Protein AF-A0A923A5Z9-F1 (afdb_monomer)

Structure (mmCIF, N/CA/C/O backbone):
data_AF-A0A923A5Z9-F1
#
_entry.id   AF-A0A923A5Z9-F1
#
loop_
_atom_site.group_PDB
_atom_site.id
_atom_site.type_symbol
_atom_site.label_atom_id
_atom_site.label_alt_id
_atom_site.label_comp_id
_atom_site.label_asym_id
_atom_site.label_entity_id
_atom_site.label_seq_id
_atom_site.pdbx_PDB_ins_code
_atom_site.Cartn_x
_atom_site.Cartn_y
_atom_site.Cartn_z
_atom_site.occupancy
_atom_site.B_iso_or_equiv
_atom_site.auth_seq_id
_atom_site.auth_comp_id
_atom_site.auth_asym_id
_atom_site.auth_atom_id
_atom_site.pdbx_PDB_model_num
ATOM 1 N N . MET A 1 1 ? 13.880 0.747 -51.455 1.00 34.81 1 MET A N 1
ATOM 2 C CA . MET A 1 1 ? 14.287 2.167 -51.578 1.00 34.81 1 MET A CA 1
ATOM 3 C C . MET A 1 1 ? 13.214 3.000 -50.893 1.00 34.81 1 MET A C 1
ATOM 5 O O . MET A 1 1 ? 12.048 2.718 -51.136 1.00 34.81 1 MET A O 1
ATOM 9 N N . LYS A 1 2 ? 13.562 3.908 -49.968 1.00 43.09 2 LYS A N 1
ATOM 10 C CA . LYS A 1 2 ? 12.556 4.672 -49.205 1.00 43.09 2 LYS A CA 1
ATOM 11 C C . LYS A 1 2 ? 11.824 5.622 -50.158 1.00 43.09 2 LYS A C 1
ATOM 13 O O . LYS A 1 2 ? 12.466 6.450 -50.795 1.00 43.09 2 LYS A O 1
ATOM 18 N N . HIS A 1 3 ? 10.510 5.465 -50.278 1.00 52.56 3 HIS A N 1
ATOM 19 C CA . HIS A 1 3 ? 9.653 6.450 -50.926 1.00 52.56 3 HIS A CA 1
ATOM 20 C C . HIS A 1 3 ? 9.727 7.727 -50.082 1.00 52.56 3 HIS A C 1
ATOM 22 O O . HIS A 1 3 ? 9.348 7.717 -48.910 1.00 52.56 3 HIS A O 1
ATOM 28 N N . ASN A 1 4 ? 10.338 8.781 -50.619 1.00 66.69 4 ASN A N 1
ATOM 29 C CA . ASN A 1 4 ? 10.448 10.045 -49.906 1.00 66.69 4 ASN A CA 1
ATOM 30 C C . ASN A 1 4 ? 9.106 10.755 -50.003 1.00 66.69 4 ASN A C 1
ATOM 32 O O . ASN A 1 4 ? 8.686 11.121 -51.096 1.00 66.69 4 ASN A O 1
ATOM 36 N N . ASN A 1 5 ? 8.447 10.916 -48.862 1.00 82.81 5 ASN A N 1
ATOM 37 C CA . ASN A 1 5 ? 7.119 11.495 -48.804 1.00 82.81 5 ASN A CA 1
ATOM 38 C C . ASN A 1 5 ? 7.102 12.933 -49.348 1.00 82.81 5 ASN A C 1
ATOM 40 O O . ASN A 1 5 ? 7.939 13.762 -48.980 1.00 82.81 5 ASN A O 1
ATOM 44 N N . PHE A 1 6 ? 6.142 13.229 -50.218 1.00 83.31 6 PHE A N 1
ATOM 45 C CA . PHE A 1 6 ? 6.159 14.457 -51.013 1.00 83.31 6 PHE A CA 1
ATOM 46 C C . PHE A 1 6 ? 5.810 15.719 -50.226 1.00 83.31 6 PHE A C 1
ATOM 48 O O . PHE A 1 6 ? 6.328 16.784 -50.551 1.00 83.31 6 PHE A O 1
ATOM 55 N N . TYR A 1 7 ? 5.030 15.614 -49.149 1.00 81.56 7 TYR A N 1
ATOM 56 C CA . TYR A 1 7 ? 4.811 16.745 -48.243 1.00 81.56 7 TYR A CA 1
ATOM 57 C C . TYR A 1 7 ? 6.106 17.169 -47.543 1.00 81.56 7 TYR A C 1
ATOM 59 O O . TYR A 1 7 ? 6.378 18.362 -47.421 1.00 81.56 7 TYR A O 1
ATOM 67 N N . LEU A 1 8 ? 6.933 16.196 -47.144 1.00 80.81 8 LEU A N 1
ATOM 68 C CA . LEU A 1 8 ? 8.223 16.448 -46.496 1.00 80.81 8 LEU A CA 1
ATOM 69 C C . LEU A 1 8 ? 9.295 16.945 -47.475 1.00 80.81 8 LEU A C 1
ATOM 71 O O . LEU A 1 8 ? 10.170 17.699 -47.073 1.00 80.81 8 LEU A O 1
ATOM 75 N N . LEU A 1 9 ? 9.252 16.536 -48.748 1.00 82.69 9 LEU A N 1
ATOM 76 C CA . LEU A 1 9 ? 10.179 17.045 -49.770 1.00 82.69 9 LEU A CA 1
ATOM 77 C C . LEU A 1 9 ? 9.862 18.483 -50.198 1.00 82.69 9 LEU A C 1
ATOM 79 O O . LEU A 1 9 ? 10.767 19.231 -50.575 1.00 82.69 9 LEU A O 1
ATOM 83 N N . LEU A 1 10 ? 8.577 18.839 -50.192 1.00 82.62 10 LEU A N 1
ATOM 84 C CA . LEU A 1 10 ? 8.088 20.144 -50.628 1.00 82.62 10 LEU A CA 1
ATOM 85 C C . LEU A 1 10 ? 7.994 21.176 -49.496 1.00 82.62 10 LEU A C 1
ATOM 87 O O . LEU A 1 10 ? 7.656 22.323 -49.777 1.00 82.62 10 LEU A O 1
ATOM 91 N N . ASP A 1 11 ? 8.317 20.792 -48.256 1.00 78.81 11 ASP A N 1
ATOM 92 C CA . ASP A 1 11 ? 8.165 21.616 -47.047 1.00 78.81 11 ASP A CA 1
ATOM 93 C C . ASP A 1 11 ? 6.741 22.196 -46.894 1.00 78.81 11 ASP A C 1
ATOM 95 O O . ASP A 1 11 ? 6.557 23.367 -46.559 1.00 78.81 11 ASP A O 1
ATOM 99 N N . LEU A 1 12 ? 5.714 21.386 -47.178 1.00 82.31 12 LEU A N 1
ATOM 100 C CA . LEU A 1 12 ? 4.307 21.797 -47.098 1.00 82.31 12 LEU A CA 1
ATOM 101 C C . LEU A 1 12 ? 3.733 21.619 -45.684 1.00 82.31 12 LEU A C 1
ATOM 103 O O . LEU A 1 12 ? 4.135 20.719 -44.944 1.00 82.31 12 LEU A O 1
ATOM 107 N N . SER A 1 13 ? 2.742 22.447 -45.323 1.00 75.38 13 SER A N 1
ATOM 108 C CA . SER A 1 13 ? 2.027 22.317 -44.046 1.00 75.38 13 SER A CA 1
ATOM 109 C C . SER A 1 13 ? 1.277 20.985 -43.968 1.00 75.38 13 SER A C 1
ATOM 111 O O . SER A 1 13 ? 0.614 20.578 -44.923 1.00 75.38 13 SER A O 1
ATOM 113 N N . LEU A 1 14 ? 1.376 20.324 -42.811 1.00 71.81 14 LEU A N 1
ATOM 114 C CA . LEU A 1 14 ? 0.751 19.028 -42.525 1.00 71.81 14 LEU A CA 1
ATOM 115 C C . LEU A 1 14 ? -0.400 19.101 -41.518 1.00 71.81 14 LEU A C 1
ATOM 117 O O . LEU A 1 14 ? -1.193 18.165 -41.447 1.00 71.81 14 LEU A O 1
ATOM 121 N N . ASN A 1 15 ? -0.496 20.189 -40.744 1.00 64.94 15 ASN A N 1
ATOM 122 C CA . ASN A 1 15 ? -1.543 20.398 -39.743 1.00 64.94 15 ASN A CA 1
ATOM 123 C C . ASN A 1 15 ? -1.975 21.879 -39.703 1.00 64.94 15 ASN A C 1
ATOM 125 O O . ASN A 1 15 ? -1.354 22.662 -38.980 1.00 64.94 15 ASN A O 1
ATOM 129 N N . PRO A 1 16 ? -3.040 22.266 -40.433 1.00 68.56 16 PRO A N 1
ATOM 130 C CA . PRO A 1 16 ? -3.795 21.446 -41.392 1.00 68.56 16 PRO A CA 1
ATOM 131 C C . PRO A 1 16 ? -2.974 21.124 -42.662 1.00 68.56 16 PRO A C 1
ATOM 133 O O . PRO A 1 16 ? -2.042 21.874 -42.981 1.00 68.56 16 PRO A O 1
ATOM 136 N N . PRO A 1 17 ? -3.265 20.005 -43.360 1.00 78.94 17 PRO A N 1
ATOM 137 C CA . PRO A 1 17 ? -2.614 19.674 -44.624 1.00 78.94 17 PRO A CA 1
ATOM 138 C C . PRO A 1 17 ? -2.931 20.744 -45.670 1.00 78.94 17 PRO A C 1
ATOM 140 O O . PRO A 1 17 ? -4.072 21.181 -45.780 1.00 78.94 17 PRO A O 1
ATOM 143 N N . GLU A 1 18 ? -1.929 21.187 -46.430 1.00 81.12 18 GLU A N 1
ATOM 144 C CA . GLU A 1 18 ? -2.162 22.172 -47.491 1.00 81.12 18 GLU A CA 1
ATOM 145 C C . GLU A 1 18 ? -3.042 21.561 -48.597 1.00 81.12 18 GLU A C 1
ATOM 147 O O . GLU A 1 18 ? -2.679 20.547 -49.203 1.00 81.12 18 GLU A O 1
ATOM 152 N N . GLU A 1 19 ? -4.202 22.176 -48.840 1.00 78.88 19 GLU A N 1
ATOM 153 C CA . GLU A 1 19 ? -5.182 21.750 -49.851 1.00 78.88 19 GLU A CA 1
ATOM 154 C C . GLU A 1 19 ? -5.190 22.655 -51.095 1.00 78.88 19 GLU A C 1
ATOM 156 O O . GLU A 1 19 ? -5.760 22.292 -52.128 1.00 78.88 19 GLU A O 1
ATOM 161 N N . ASP A 1 20 ? -4.517 23.804 -51.024 1.00 83.75 20 ASP A N 1
ATOM 162 C CA . ASP A 1 20 ? -4.461 24.789 -52.098 1.00 83.75 20 ASP A CA 1
ATOM 163 C C . ASP A 1 20 ? -3.527 24.342 -53.238 1.00 83.75 20 ASP A C 1
ATOM 165 O O . ASP A 1 20 ? -2.306 24.221 -53.083 1.00 83.75 20 ASP A O 1
ATOM 169 N N . GLN A 1 21 ? -4.117 24.115 -54.415 1.00 81.19 21 GLN A N 1
ATOM 170 C CA . GLN A 1 21 ? -3.418 23.658 -55.615 1.00 81.19 21 GLN A CA 1
ATOM 171 C C . GLN A 1 21 ? -2.358 24.660 -56.103 1.00 81.19 21 GLN A C 1
ATOM 173 O O . GLN A 1 21 ? -1.307 24.242 -56.598 1.00 81.19 21 GLN A O 1
ATOM 178 N N . GLU A 1 22 ? -2.593 25.967 -55.956 1.00 82.44 22 GLU A N 1
ATOM 179 C CA . GLU A 1 22 ? -1.650 26.994 -56.413 1.00 82.44 22 GLU A CA 1
ATOM 180 C C . GLU A 1 22 ? -0.415 27.054 -55.509 1.00 82.44 22 GLU A C 1
ATOM 182 O O . GLU A 1 22 ? 0.724 27.151 -55.984 1.00 82.44 22 GLU A O 1
ATOM 187 N N . LYS A 1 23 ? -0.607 26.904 -54.196 1.00 84.69 23 LYS A N 1
ATOM 188 C CA . LYS A 1 23 ? 0.502 26.827 -53.234 1.00 84.69 23 LYS A CA 1
ATOM 189 C C . LYS A 1 23 ? 1.348 25.571 -53.410 1.00 84.69 23 LYS A C 1
ATOM 191 O O . LYS A 1 23 ? 2.572 25.627 -53.289 1.00 84.69 23 LYS A O 1
ATOM 196 N N . ILE A 1 24 ? 0.727 24.443 -53.745 1.00 84.00 24 ILE A N 1
ATOM 197 C CA . ILE A 1 24 ? 1.470 23.208 -54.003 1.00 84.00 24 ILE A CA 1
ATOM 198 C C . ILE A 1 24 ? 2.313 23.340 -55.278 1.00 84.00 24 ILE A C 1
ATOM 200 O O . ILE A 1 24 ? 3.499 23.010 -55.268 1.00 84.00 24 ILE A O 1
ATOM 204 N N . GLU A 1 25 ? 1.759 23.883 -56.364 1.00 84.75 25 GLU A N 1
ATOM 205 C CA . GLU A 1 25 ? 2.513 24.048 -57.614 1.00 84.75 25 GLU A CA 1
ATOM 206 C C . GLU A 1 25 ? 3.635 25.095 -57.484 1.00 84.75 25 GLU A C 1
ATOM 208 O O . GLU A 1 25 ? 4.724 24.920 -58.041 1.00 84.75 25 GLU A O 1
ATOM 213 N N . THR A 1 26 ? 3.423 26.162 -56.709 1.00 87.50 26 THR A N 1
ATOM 214 C CA . THR A 1 26 ? 4.486 27.135 -56.399 1.00 87.50 26 THR A CA 1
ATOM 215 C C . THR A 1 26 ? 5.601 26.513 -55.551 1.00 87.50 26 THR A C 1
ATOM 217 O O . THR A 1 26 ? 6.780 26.737 -55.850 1.00 87.50 26 THR A O 1
ATOM 220 N N . ALA A 1 27 ? 5.273 25.667 -54.568 1.00 86.75 27 ALA A N 1
ATOM 221 C CA . ALA A 1 27 ? 6.256 24.908 -53.792 1.00 86.75 27 ALA A CA 1
ATOM 222 C C . ALA A 1 27 ? 7.058 23.926 -54.669 1.00 86.75 27 ALA A C 1
ATOM 224 O O . ALA A 1 27 ? 8.290 23.889 -54.582 1.00 86.75 27 ALA A O 1
ATOM 225 N N . ILE A 1 28 ? 6.390 23.203 -55.579 1.00 88.06 28 ILE A N 1
ATOM 226 C CA . ILE A 1 28 ? 7.031 22.305 -56.557 1.00 88.06 28 ILE A CA 1
ATOM 227 C C . ILE A 1 28 ? 8.016 23.080 -57.435 1.00 88.06 28 ILE A C 1
ATOM 229 O O . ILE A 1 28 ? 9.171 22.673 -57.563 1.00 88.06 28 ILE A O 1
ATOM 233 N N . LYS A 1 29 ? 7.609 24.225 -58.001 1.00 88.38 29 LYS A N 1
ATOM 234 C CA . LYS A 1 29 ? 8.487 25.062 -58.840 1.00 88.38 29 LYS A CA 1
ATOM 235 C C . LYS A 1 29 ? 9.697 25.589 -58.066 1.00 88.38 29 LYS A C 1
ATOM 237 O O . LYS A 1 29 ? 10.816 25.561 -58.584 1.00 88.38 29 LYS A O 1
ATOM 242 N N . LYS A 1 30 ? 9.501 26.024 -56.816 1.00 89.75 30 LYS A N 1
ATOM 243 C CA . LYS A 1 30 ? 10.580 26.505 -55.938 1.00 89.75 30 LYS A CA 1
ATOM 244 C C . LYS A 1 30 ? 11.612 25.406 -55.664 1.00 89.75 30 LYS A C 1
ATOM 246 O O . LYS A 1 30 ? 12.806 25.628 -55.870 1.00 89.75 30 LYS A O 1
ATOM 251 N N . LYS A 1 31 ? 11.160 24.213 -55.267 1.00 86.81 31 LYS A N 1
ATOM 252 C CA . LYS A 1 31 ? 12.036 23.061 -54.996 1.00 86.81 31 LYS A CA 1
ATOM 253 C C . LYS A 1 31 ? 12.703 22.515 -56.255 1.00 86.81 31 LYS A C 1
ATOM 255 O O . LYS A 1 31 ? 13.890 22.204 -56.225 1.00 86.81 31 LYS A O 1
ATOM 260 N N . GLN A 1 32 ? 12.005 22.498 -57.390 1.00 88.94 32 GLN A N 1
ATOM 261 C CA . GLN A 1 32 ? 12.587 22.133 -58.684 1.00 88.94 32 GLN A CA 1
ATOM 262 C C . GLN A 1 32 ? 13.761 23.051 -59.061 1.00 88.94 32 GLN A C 1
ATOM 264 O O . GLN A 1 32 ? 14.795 22.567 -59.532 1.00 88.94 32 GLN A O 1
ATOM 269 N N . ALA A 1 33 ? 13.631 24.363 -58.841 1.00 88.00 33 ALA A N 1
ATOM 270 C CA . ALA A 1 33 ? 14.706 25.322 -59.087 1.00 88.00 33 ALA A CA 1
ATOM 271 C C . ALA A 1 33 ? 15.895 25.117 -58.129 1.00 88.00 33 ALA A C 1
ATOM 273 O O . ALA A 1 33 ? 17.048 25.171 -58.561 1.00 88.00 33 ALA A O 1
ATOM 274 N N . GLU A 1 34 ? 15.629 24.839 -56.850 1.00 87.50 34 GLU A N 1
ATOM 275 C CA . GLU A 1 34 ? 16.651 24.530 -55.841 1.00 87.50 34 GLU A CA 1
ATOM 276 C C . GLU A 1 34 ? 17.447 23.263 -56.202 1.00 87.50 34 GLU A C 1
ATOM 278 O O . GLU A 1 34 ? 18.678 23.297 -56.286 1.00 87.50 34 GLU A O 1
ATOM 283 N N . TRP A 1 35 ? 16.758 22.166 -56.524 1.00 89.00 35 TRP A N 1
ATOM 284 C CA . TRP A 1 35 ? 17.395 20.910 -56.925 1.00 89.00 35 TRP A CA 1
ATOM 285 C C . TRP A 1 35 ? 18.146 21.042 -58.254 1.00 89.00 35 TRP A C 1
ATOM 287 O O . TRP A 1 35 ? 19.223 20.474 -58.418 1.00 89.00 35 TRP A O 1
ATOM 297 N N . SER A 1 36 ? 17.649 21.851 -59.193 1.00 86.94 36 SER A N 1
ATOM 298 C CA . SER A 1 36 ? 18.351 22.104 -60.460 1.00 86.94 36 SER A CA 1
ATOM 299 C C . SER A 1 36 ? 19.695 22.807 -60.249 1.00 86.94 36 SER A C 1
ATOM 301 O O . SER A 1 36 ? 20.670 22.457 -60.913 1.00 86.94 36 SER A O 1
ATOM 303 N N . LYS A 1 37 ? 19.785 23.732 -59.282 1.00 88.06 37 LYS A N 1
ATOM 304 C CA . LYS A 1 37 ? 21.053 24.375 -58.888 1.00 88.06 37 LYS A CA 1
ATOM 305 C C . LYS A 1 37 ? 22.013 23.388 -58.221 1.00 88.06 37 LYS A C 1
ATOM 307 O O . LYS A 1 37 ? 23.210 23.415 -58.485 1.00 88.06 37 LYS A O 1
ATOM 312 N N . GLN A 1 38 ? 21.489 22.479 -57.398 1.00 86.81 38 GLN A N 1
ATOM 313 C CA . GLN A 1 38 ? 22.285 21.468 -56.692 1.00 86.81 38 GLN A CA 1
ATOM 314 C C . GLN A 1 38 ? 22.659 20.256 -57.562 1.00 86.81 38 GLN A C 1
ATOM 316 O O . GLN A 1 38 ? 23.443 19.415 -57.129 1.00 86.81 38 GLN A O 1
ATOM 321 N N . ARG A 1 39 ? 22.163 20.167 -58.805 1.00 83.12 39 ARG A N 1
ATOM 322 C CA . ARG A 1 39 ? 22.334 19.014 -59.711 1.00 83.12 39 ARG A CA 1
ATOM 323 C C . ARG A 1 39 ? 23.791 18.608 -59.951 1.00 83.12 39 ARG A C 1
ATOM 325 O O . ARG A 1 39 ? 24.072 17.423 -60.127 1.00 83.12 39 ARG A O 1
ATOM 332 N N . ASN A 1 40 ? 24.698 19.582 -59.965 1.00 81.31 40 ASN A N 1
ATOM 333 C CA . ASN A 1 40 ? 26.131 19.376 -60.190 1.00 81.31 40 ASN A CA 1
ATOM 334 C C . ASN A 1 40 ? 26.961 19.523 -58.898 1.00 81.31 40 ASN A C 1
ATOM 336 O O . ASN A 1 40 ? 28.185 19.548 -58.965 1.00 81.31 40 ASN A O 1
ATOM 340 N N . HIS A 1 41 ? 26.319 19.631 -57.727 1.00 82.12 41 HIS A N 1
ATOM 341 C CA . HIS A 1 41 ? 27.018 19.763 -56.449 1.00 82.12 41 HIS A CA 1
ATOM 342 C C . HIS A 1 41 ? 27.751 18.452 -56.095 1.00 82.12 41 HIS A C 1
ATOM 344 O O . HIS A 1 41 ? 27.111 17.397 -56.146 1.00 82.12 41 HIS A O 1
ATOM 350 N N . PRO A 1 42 ? 29.031 18.484 -55.667 1.00 70.44 42 PRO A N 1
ATOM 351 C CA . PRO A 1 42 ? 29.830 17.279 -55.405 1.00 70.44 42 PRO A CA 1
ATOM 352 C C . PRO A 1 42 ? 29.171 16.288 -54.435 1.00 70.44 42 PRO A C 1
ATOM 354 O O . PRO A 1 42 ? 29.176 15.085 -54.673 1.00 70.44 42 PRO A O 1
ATOM 357 N N . THR A 1 43 ? 28.544 16.797 -53.372 1.00 75.69 43 THR A N 1
ATOM 358 C CA . THR A 1 43 ? 27.944 15.970 -52.307 1.00 75.69 43 THR A CA 1
ATOM 359 C C . THR A 1 43 ? 26.440 15.720 -52.478 1.00 75.69 43 THR A C 1
ATOM 361 O O . THR A 1 43 ? 25.929 14.701 -52.027 1.00 75.69 43 THR A O 1
ATOM 364 N N . HIS A 1 44 ? 25.712 16.629 -53.140 1.00 74.94 44 HIS A N 1
ATOM 365 C CA . HIS A 1 44 ? 24.237 16.628 -53.179 1.00 74.94 44 HIS A CA 1
ATOM 366 C C . HIS A 1 44 ? 23.662 16.381 -54.584 1.00 74.94 44 HIS A C 1
ATOM 368 O O . HIS A 1 44 ? 22.461 16.155 -54.731 1.00 74.94 44 HIS A O 1
ATOM 374 N N . GLY A 1 45 ? 24.505 16.348 -55.623 1.00 79.06 45 GLY A N 1
ATOM 375 C CA . GLY A 1 45 ? 24.071 16.230 -57.016 1.00 79.06 45 GLY A CA 1
ATOM 376 C C . GLY A 1 45 ? 23.340 14.931 -57.348 1.00 79.06 45 GLY A C 1
ATOM 377 O O . GLY A 1 45 ? 22.425 14.939 -58.169 1.00 79.06 45 GLY A O 1
ATOM 378 N N . ILE A 1 46 ? 23.677 13.818 -56.686 1.00 79.94 46 ILE A N 1
ATOM 379 C CA . ILE A 1 46 ? 22.985 12.534 -56.890 1.00 79.94 46 ILE A CA 1
ATOM 380 C C . ILE A 1 46 ? 21.545 12.601 -56.357 1.00 79.94 46 ILE A C 1
ATOM 382 O O . ILE A 1 46 ? 20.615 12.218 -57.064 1.00 79.94 46 ILE A O 1
ATOM 386 N N . GLN A 1 47 ? 21.346 13.141 -55.150 1.00 78.94 47 GLN A N 1
ATOM 387 C CA . GLN A 1 47 ? 20.018 13.299 -54.541 1.00 78.94 47 GLN A CA 1
ATOM 388 C C . GLN A 1 47 ? 19.164 14.309 -55.316 1.00 78.94 47 GLN A C 1
ATOM 390 O O . GLN A 1 47 ? 18.004 14.039 -55.619 1.00 78.94 47 GLN A O 1
ATOM 395 N N . ALA A 1 48 ? 19.758 15.431 -55.727 1.00 82.31 48 ALA A N 1
ATOM 396 C CA . ALA A 1 48 ? 19.075 16.447 -56.517 1.00 82.31 48 ALA A CA 1
ATOM 397 C C . ALA A 1 48 ? 18.579 15.906 -57.873 1.00 82.31 48 ALA A C 1
ATOM 399 O O . ALA A 1 48 ? 17.444 16.171 -58.266 1.00 82.31 48 ALA A O 1
ATOM 400 N N . LYS A 1 49 ? 19.381 15.083 -58.569 1.00 82.88 49 LYS A N 1
ATOM 401 C CA . LYS A 1 49 ? 18.959 14.402 -59.810 1.00 82.88 49 LYS A CA 1
ATOM 402 C C . LYS A 1 49 ? 17.780 13.451 -59.580 1.00 82.88 49 LYS A C 1
ATOM 404 O O . LYS A 1 49 ? 16.878 13.405 -60.412 1.00 82.88 49 LYS A O 1
ATOM 409 N N . GLN A 1 50 ? 17.766 12.729 -58.459 1.00 81.50 50 GLN A N 1
ATOM 410 C CA . GLN A 1 50 ? 16.654 11.845 -58.093 1.00 81.50 50 GLN A CA 1
ATOM 411 C C . GLN A 1 50 ? 15.367 12.631 -57.815 1.00 81.50 50 GLN A C 1
ATOM 413 O O . GLN A 1 50 ? 14.320 12.284 -58.351 1.00 81.50 50 GLN A O 1
ATOM 418 N N . PHE A 1 51 ? 15.438 13.720 -57.043 1.00 84.00 51 PHE A N 1
ATOM 419 C CA . PHE A 1 51 ? 14.264 14.543 -56.733 1.00 84.00 51 PHE A CA 1
ATOM 420 C C . PHE A 1 51 ? 13.670 15.221 -57.970 1.00 84.00 51 PHE A C 1
ATOM 422 O O . PHE A 1 51 ? 12.451 15.254 -58.118 1.00 84.00 51 PHE A O 1
ATOM 429 N N . ILE A 1 52 ? 14.512 15.673 -58.907 1.00 85.44 52 ILE A N 1
ATOM 430 C CA . ILE A 1 52 ? 14.056 16.174 -60.214 1.00 85.44 52 ILE A CA 1
ATOM 431 C C . ILE A 1 52 ? 13.312 15.077 -60.991 1.00 85.44 52 ILE A C 1
ATOM 433 O O . ILE A 1 52 ? 12.278 15.355 -61.595 1.00 85.44 52 ILE A O 1
ATOM 437 N N . GLY A 1 53 ? 13.801 13.834 -60.947 1.00 83.75 53 GLY A N 1
ATOM 438 C CA . GLY A 1 53 ? 13.143 12.682 -61.570 1.00 83.75 53 GLY A CA 1
ATOM 439 C C . GLY A 1 53 ? 11.759 12.367 -60.990 1.00 83.75 53 GLY A C 1
ATOM 440 O O . GLY A 1 53 ? 10.899 11.888 -61.723 1.00 83.75 53 GLY A O 1
ATOM 441 N N . PHE A 1 54 ? 11.511 12.691 -59.716 1.00 85.94 54 PHE A N 1
ATOM 442 C CA . PHE A 1 54 ? 10.210 12.499 -59.066 1.00 85.94 54 PHE A CA 1
ATOM 443 C C . PHE A 1 54 ? 9.200 13.622 -59.336 1.00 85.94 54 PHE A C 1
ATOM 445 O O . PHE A 1 54 ? 8.022 13.434 -59.054 1.00 85.94 54 PHE A O 1
ATOM 452 N N . ILE A 1 55 ? 9.594 14.766 -59.916 1.00 86.00 55 ILE A N 1
ATOM 453 C CA . ILE A 1 55 ? 8.683 15.903 -60.180 1.00 86.00 55 ILE A CA 1
ATOM 454 C C . ILE A 1 55 ? 7.385 15.498 -60.914 1.00 86.00 55 ILE A C 1
ATOM 456 O O . ILE A 1 55 ? 6.317 15.946 -60.489 1.00 86.00 55 ILE A O 1
ATOM 460 N N . PRO A 1 56 ? 7.409 14.659 -61.973 1.00 85.94 56 PRO A N 1
ATOM 461 C CA . PRO A 1 56 ? 6.180 14.244 -62.653 1.00 85.94 56 PRO A CA 1
ATOM 462 C C . PRO A 1 56 ? 5.249 13.426 -61.748 1.00 85.94 56 PRO A C 1
ATOM 464 O O . PRO A 1 56 ? 4.032 13.597 -61.781 1.00 85.94 56 PRO A O 1
ATOM 467 N N . GLU A 1 57 ? 5.821 12.565 -60.907 1.00 85.06 57 GLU A N 1
ATOM 468 C CA . GLU A 1 57 ? 5.077 11.732 -59.963 1.00 85.06 57 GLU A CA 1
ATOM 469 C C . GLU A 1 57 ? 4.521 12.554 -58.791 1.00 85.06 57 GLU A C 1
ATOM 471 O O . GLU A 1 57 ? 3.364 12.369 -58.413 1.00 85.06 57 GLU A O 1
ATOM 476 N N . ILE A 1 58 ? 5.301 13.518 -58.289 1.00 84.94 58 ILE A N 1
ATOM 477 C CA . ILE A 1 58 ? 4.886 14.493 -57.274 1.00 84.94 58 ILE A CA 1
ATOM 478 C C . ILE A 1 58 ? 3.675 15.279 -57.776 1.00 84.94 58 ILE A C 1
ATOM 480 O O . ILE A 1 58 ? 2.662 15.342 -57.084 1.00 84.94 58 ILE A O 1
ATOM 484 N N . ARG A 1 59 ? 3.734 15.828 -58.996 1.00 86.56 59 ARG A N 1
ATOM 485 C CA . ARG A 1 59 ? 2.600 16.551 -59.593 1.00 86.56 59 ARG A CA 1
ATOM 486 C C . ARG A 1 59 ? 1.362 15.670 -59.722 1.00 86.56 59 ARG A C 1
ATOM 488 O O . ARG A 1 59 ? 0.268 16.125 -59.415 1.00 86.56 59 ARG A O 1
ATOM 495 N N . ARG A 1 60 ? 1.530 14.408 -60.129 1.00 86.62 60 ARG A N 1
ATOM 496 C CA . ARG A 1 60 ? 0.423 13.453 -60.270 1.00 86.62 60 ARG A CA 1
ATOM 497 C C . ARG A 1 60 ? -0.251 13.140 -58.931 1.00 86.62 60 ARG A C 1
ATOM 499 O O . ARG A 1 60 ? -1.472 13.162 -58.859 1.00 86.62 60 ARG A O 1
ATOM 506 N N . ILE A 1 61 ? 0.526 12.843 -57.887 1.00 84.44 61 ILE A N 1
ATOM 507 C CA . ILE A 1 61 ? -0.006 12.486 -56.559 1.00 84.44 61 ILE A CA 1
ATOM 508 C C . ILE A 1 61 ? -0.594 13.706 -55.850 1.00 84.44 61 ILE A C 1
ATOM 510 O O . ILE A 1 61 ? -1.636 13.596 -55.213 1.00 84.44 61 ILE A O 1
ATOM 514 N N . MET A 1 62 ? 0.031 14.873 -55.997 1.00 83.06 62 MET A N 1
ATOM 515 C CA . MET A 1 62 ? -0.432 16.094 -55.347 1.00 83.06 62 MET A CA 1
ATOM 516 C C . MET A 1 62 ? -1.605 16.771 -56.065 1.00 83.06 62 MET A C 1
ATOM 518 O O . MET A 1 62 ? -2.265 17.594 -55.441 1.00 83.06 62 MET A O 1
ATOM 522 N N . ALA A 1 63 ? -1.893 16.450 -57.331 1.00 83.88 63 ALA A N 1
ATOM 523 C CA . ALA A 1 63 ? -3.070 16.958 -58.047 1.00 83.88 63 ALA A CA 1
ATOM 524 C C . ALA A 1 63 ? -4.383 16.259 -57.645 1.00 83.88 63 ALA A C 1
ATOM 526 O O . ALA A 1 63 ? -5.443 16.869 -57.741 1.00 83.88 63 ALA A O 1
ATOM 527 N N . ASP A 1 64 ? -4.324 15.004 -57.187 1.00 85.88 64 ASP A N 1
ATOM 528 C CA . ASP A 1 64 ? -5.500 14.243 -56.749 1.00 85.88 64 ASP A CA 1
ATOM 529 C C . ASP A 1 64 ? -5.743 14.446 -55.238 1.00 85.88 64 ASP A C 1
ATOM 531 O O . ASP A 1 64 ? -4.876 14.084 -54.435 1.00 85.88 64 ASP A O 1
ATOM 535 N N . PRO A 1 65 ? -6.910 14.972 -54.814 1.00 83.94 65 PRO A N 1
ATOM 536 C CA . PRO A 1 65 ? -7.229 15.192 -53.402 1.00 83.94 65 PRO A CA 1
ATOM 537 C C . PRO A 1 65 ? -7.124 13.935 -52.523 1.00 83.94 65 PRO A C 1
ATOM 539 O O . PRO A 1 65 ? -6.686 14.019 -51.374 1.00 83.94 65 PRO A O 1
ATOM 542 N N . ASN A 1 66 ? -7.488 12.760 -53.046 1.00 83.31 66 ASN A N 1
ATOM 543 C CA . ASN A 1 66 ? -7.477 11.513 -52.279 1.00 83.31 66 ASN A CA 1
ATOM 544 C C . ASN A 1 66 ? -6.053 10.989 -52.081 1.00 83.31 66 ASN A C 1
ATOM 546 O O . ASN A 1 66 ? -5.676 10.613 -50.969 1.00 83.31 66 ASN A O 1
ATOM 550 N N . LEU A 1 67 ? -5.244 10.993 -53.146 1.00 84.06 67 LEU A N 1
ATOM 551 C CA . LEU A 1 67 ? -3.840 10.580 -53.070 1.00 84.06 67 LEU A CA 1
ATOM 552 C C . LEU A 1 67 ? -3.022 11.562 -52.231 1.00 84.06 67 LEU A C 1
ATOM 554 O O . LEU A 1 67 ? -2.191 11.136 -51.430 1.00 84.06 67 LEU A O 1
ATOM 558 N N . ARG A 1 68 ? -3.313 12.860 -52.343 1.00 82.88 68 ARG A N 1
ATOM 559 C CA . ARG A 1 68 ? -2.725 13.908 -51.512 1.00 82.88 68 ARG A CA 1
ATOM 560 C C . ARG A 1 68 ? -3.015 13.678 -50.030 1.00 82.88 68 ARG A C 1
ATOM 562 O O . ARG A 1 68 ? -2.094 13.731 -49.220 1.00 82.88 68 ARG A O 1
ATOM 569 N N . LYS A 1 69 ? -4.264 13.376 -49.667 1.00 82.75 69 LYS A N 1
ATOM 570 C CA . LYS A 1 69 ? -4.637 13.092 -48.275 1.00 82.75 69 LYS A CA 1
ATOM 571 C C . LYS A 1 69 ? -3.919 11.856 -47.728 1.00 82.75 69 LYS A C 1
ATOM 573 O O . LYS A 1 69 ? -3.364 11.915 -46.635 1.00 82.75 69 LYS A O 1
ATOM 578 N N . GLN A 1 70 ? -3.852 10.771 -48.502 1.00 82.06 70 GLN A N 1
ATOM 579 C CA . GLN A 1 70 ? -3.095 9.573 -48.115 1.00 82.06 70 GLN A CA 1
ATOM 580 C C . GLN A 1 70 ? -1.599 9.865 -47.943 1.00 82.06 70 GLN A C 1
ATOM 582 O O . GLN A 1 70 ? -0.953 9.329 -47.042 1.00 82.06 70 GLN A O 1
ATOM 587 N N . GLU A 1 71 ? -1.035 10.720 -48.794 1.00 82.69 71 GLU A N 1
ATOM 588 C CA . GLU A 1 71 ? 0.362 11.128 -48.694 1.00 82.69 71 GLU A CA 1
ATOM 589 C C . GLU A 1 71 ? 0.600 12.030 -47.472 1.00 82.69 71 GLU A C 1
ATOM 591 O O . GLU A 1 71 ? 1.595 11.847 -46.774 1.00 82.69 71 GLU A O 1
ATOM 596 N N . ALA A 1 72 ? -0.332 12.926 -47.133 1.00 80.62 72 ALA A N 1
ATOM 597 C CA . ALA A 1 72 ? -0.296 13.719 -45.902 1.00 80.62 72 ALA A CA 1
ATOM 598 C C . ALA A 1 72 ? -0.418 12.845 -44.639 1.00 80.62 72 ALA A C 1
ATOM 600 O O . ALA A 1 72 ? 0.290 13.065 -43.656 1.00 80.62 72 ALA A O 1
ATOM 601 N N . GLU A 1 73 ? -1.269 11.815 -44.657 1.00 79.25 73 GLU A N 1
ATOM 602 C CA . GLU A 1 73 ? -1.403 10.842 -43.565 1.00 79.25 73 GLU A CA 1
ATOM 603 C C . GLU A 1 73 ? -0.113 10.039 -43.362 1.00 79.25 73 GLU A C 1
ATOM 605 O O . GLU A 1 73 ? 0.363 9.910 -42.233 1.00 79.25 73 GLU A O 1
ATOM 610 N N . LYS A 1 74 ? 0.520 9.571 -44.445 1.00 80.88 74 LYS A N 1
ATOM 611 C CA . LYS A 1 74 ? 1.836 8.912 -44.383 1.00 80.88 74 LYS A CA 1
ATOM 612 C C . LYS A 1 74 ? 2.928 9.858 -43.883 1.00 80.88 74 LYS A C 1
ATOM 614 O O . LYS A 1 74 ? 3.776 9.440 -43.098 1.00 80.88 74 LYS A O 1
ATOM 619 N N . ALA A 1 75 ? 2.903 11.127 -44.290 1.00 78.94 75 ALA A N 1
ATOM 620 C CA . ALA A 1 75 ? 3.839 12.147 -43.818 1.00 78.94 75 ALA A CA 1
ATOM 621 C C . ALA A 1 75 ? 3.707 12.363 -42.307 1.00 78.94 75 ALA A C 1
ATOM 623 O O . ALA A 1 75 ? 4.703 12.377 -41.583 1.00 78.94 75 ALA A O 1
ATOM 624 N N . ASN A 1 76 ? 2.462 12.472 -41.835 1.00 77.19 76 ASN A N 1
ATOM 625 C CA . ASN A 1 76 ? 2.127 12.576 -40.422 1.00 77.19 76 ASN A CA 1
ATOM 626 C C . ASN A 1 76 ? 2.541 11.316 -39.657 1.00 77.19 76 ASN A C 1
ATOM 628 O O . ASN A 1 76 ? 3.093 11.444 -38.570 1.00 77.19 76 ASN A O 1
ATOM 632 N N . ALA A 1 77 ? 2.363 10.119 -40.222 1.00 73.50 77 ALA A N 1
ATOM 633 C CA . ALA A 1 77 ? 2.841 8.877 -39.619 1.00 73.50 77 ALA A CA 1
ATOM 634 C C . ALA A 1 77 ? 4.374 8.880 -39.467 1.00 73.50 77 ALA A C 1
ATOM 636 O O . ALA A 1 77 ? 4.872 8.662 -38.364 1.00 73.50 77 ALA A O 1
ATOM 637 N N . ILE A 1 78 ? 5.117 9.242 -40.520 1.00 74.06 78 ILE A N 1
ATOM 638 C CA . ILE A 1 78 ? 6.588 9.333 -40.508 1.00 74.06 78 ILE A CA 1
ATOM 639 C C . ILE A 1 78 ? 7.079 10.378 -39.494 1.00 74.06 78 ILE A C 1
ATOM 641 O O . ILE A 1 78 ? 8.036 10.129 -38.759 1.00 74.06 78 ILE A O 1
ATOM 645 N N . LEU A 1 79 ? 6.442 11.552 -39.430 1.00 70.25 79 LEU A N 1
ATOM 646 C CA . LEU A 1 79 ? 6.770 12.567 -38.425 1.00 70.25 79 LEU A CA 1
ATOM 647 C C . LEU A 1 79 ? 6.396 12.114 -37.019 1.00 70.25 79 LEU A C 1
ATOM 649 O O . LEU A 1 79 ? 7.161 12.355 -36.094 1.00 70.25 79 LEU A O 1
ATOM 653 N N . SER A 1 80 ? 5.256 11.448 -36.846 1.00 67.19 80 SER A N 1
ATOM 654 C CA . SER A 1 80 ? 4.826 10.927 -35.551 1.00 67.19 80 SER A CA 1
ATOM 655 C C . SER A 1 80 ? 5.774 9.854 -35.031 1.00 67.19 80 SER A C 1
ATOM 657 O O . SER A 1 80 ? 6.054 9.850 -33.843 1.00 67.19 80 SER A O 1
ATOM 659 N N . GLU A 1 81 ? 6.324 9.007 -35.903 1.00 67.75 81 GLU A N 1
ATOM 660 C CA . GLU A 1 81 ? 7.305 7.979 -35.555 1.00 67.75 81 GLU A CA 1
ATOM 661 C C . GLU A 1 81 ? 8.651 8.609 -35.172 1.00 67.75 81 GLU A C 1
ATOM 663 O O . GLU A 1 81 ? 9.170 8.337 -34.092 1.00 67.75 81 GLU A O 1
ATOM 668 N N . LYS A 1 82 ? 9.156 9.559 -35.974 1.00 67.25 82 LYS A N 1
ATOM 669 C CA . LYS A 1 82 ? 10.360 10.341 -35.627 1.00 67.25 82 LYS A CA 1
ATOM 670 C C . LYS A 1 82 ? 10.199 11.113 -34.316 1.00 67.25 82 LYS A C 1
ATOM 672 O O . LYS A 1 82 ? 11.130 11.197 -33.516 1.00 67.25 82 LYS A O 1
ATOM 677 N N . ASN A 1 83 ? 9.016 11.678 -34.096 1.00 66.94 83 ASN A N 1
ATOM 678 C CA . ASN A 1 83 ? 8.688 12.397 -32.876 1.00 66.94 83 ASN A CA 1
ATOM 679 C C . ASN A 1 83 ? 8.496 11.429 -31.705 1.00 66.94 83 ASN A C 1
ATOM 681 O O . ASN A 1 83 ? 8.902 11.759 -30.603 1.00 66.94 83 ASN A O 1
ATOM 685 N N . LYS A 1 84 ? 7.956 10.225 -31.904 1.00 68.62 84 LYS A N 1
ATOM 686 C CA . LYS A 1 84 ? 7.757 9.235 -30.837 1.00 68.62 84 LYS A CA 1
ATOM 687 C C . LYS A 1 84 ? 9.069 8.887 -30.147 1.00 68.62 84 LYS A C 1
ATOM 689 O O . LYS A 1 84 ? 9.102 8.889 -28.924 1.00 68.62 84 LYS A O 1
ATOM 694 N N . ASP A 1 85 ? 10.145 8.681 -30.899 1.00 66.62 85 ASP A N 1
ATOM 695 C CA . ASP A 1 85 ? 11.458 8.406 -30.309 1.00 66.62 85 ASP A CA 1
ATOM 696 C C . ASP A 1 85 ? 11.988 9.621 -29.535 1.00 66.62 85 ASP A C 1
ATOM 698 O O . ASP A 1 85 ? 12.367 9.492 -28.370 1.00 66.62 85 ASP A O 1
ATOM 702 N N . LYS A 1 86 ? 11.920 10.822 -30.130 1.00 68.88 86 LYS A N 1
ATOM 703 C CA . LYS A 1 86 ? 12.348 12.085 -29.496 1.00 68.88 86 LYS A CA 1
ATOM 704 C C . LYS A 1 86 ? 11.559 12.389 -28.214 1.00 68.88 86 LYS A C 1
ATOM 706 O O . LYS A 1 86 ? 12.135 12.758 -27.195 1.00 68.88 86 LYS A O 1
ATOM 711 N N . PHE A 1 87 ? 10.243 12.203 -28.250 1.00 71.62 87 PHE A N 1
ATOM 712 C CA . PHE A 1 87 ? 9.343 12.464 -27.134 1.00 71.62 87 PHE A CA 1
ATOM 713 C C . PHE A 1 87 ? 9.243 11.296 -26.149 1.00 71.62 87 PHE A C 1
ATOM 715 O O . PHE A 1 87 ? 8.775 11.518 -25.042 1.00 71.62 87 PHE A O 1
ATOM 722 N N . SER A 1 88 ? 9.730 10.091 -26.471 1.00 74.38 88 SER A N 1
ATOM 723 C CA . SER A 1 88 ? 9.784 8.974 -25.512 1.00 74.38 88 SER A CA 1
ATOM 724 C C . SER A 1 88 ? 10.749 9.258 -24.358 1.00 74.38 88 SER A C 1
ATOM 726 O O . SER A 1 88 ? 10.416 9.036 -23.195 1.00 74.38 88 SER A O 1
ATOM 728 N N . ALA A 1 89 ? 11.916 9.832 -24.666 1.00 75.38 89 ALA A N 1
ATOM 729 C CA . ALA A 1 89 ? 12.879 10.264 -23.661 1.00 75.38 89 ALA A CA 1
ATOM 730 C C . ALA A 1 89 ? 12.334 11.454 -22.851 1.00 75.38 89 ALA A C 1
ATOM 732 O O . ALA A 1 89 ? 12.477 11.504 -21.631 1.00 75.38 89 ALA A O 1
ATOM 733 N N . ILE A 1 90 ? 11.636 12.386 -23.512 1.00 80.44 90 ILE A N 1
ATOM 734 C CA . ILE A 1 90 ? 10.947 13.501 -22.843 1.00 80.44 90 ILE A CA 1
ATOM 735 C C . ILE A 1 90 ? 9.844 12.980 -21.916 1.00 80.44 90 ILE A C 1
ATOM 737 O O . ILE A 1 90 ? 9.756 13.435 -20.782 1.00 80.44 90 ILE A O 1
ATOM 741 N N . ASP A 1 91 ? 9.042 12.008 -22.354 1.00 79.25 91 ASP A N 1
ATOM 742 C CA . ASP A 1 91 ? 7.972 11.383 -21.571 1.00 79.25 91 ASP A CA 1
ATOM 743 C C . ASP A 1 91 ? 8.529 10.709 -20.313 1.00 79.25 91 ASP A C 1
ATOM 745 O O . ASP A 1 91 ? 7.980 10.887 -19.222 1.00 79.25 91 ASP A O 1
ATOM 749 N N . ARG A 1 92 ? 9.644 9.980 -20.446 1.00 81.06 92 ARG A N 1
ATOM 750 C CA . ARG A 1 92 ? 10.347 9.358 -19.317 1.00 81.06 92 ARG A CA 1
ATOM 751 C C . ARG A 1 92 ? 10.789 10.408 -18.300 1.00 81.06 92 ARG A C 1
ATOM 753 O O . ARG A 1 92 ? 10.448 10.298 -17.126 1.00 81.06 92 ARG A O 1
ATOM 760 N N . HIS A 1 93 ? 11.454 11.470 -18.740 1.00 83.25 93 HIS A N 1
ATOM 761 C CA . HIS A 1 93 ? 11.919 12.536 -17.849 1.00 83.25 93 HIS A CA 1
ATOM 762 C C . HIS A 1 93 ? 10.764 13.338 -17.230 1.00 83.25 93 HIS A C 1
ATOM 764 O O . HIS A 1 93 ? 10.793 13.690 -16.051 1.00 83.25 93 HIS A O 1
ATOM 770 N N . LEU A 1 94 ? 9.697 13.570 -17.994 1.00 81.00 94 LEU A N 1
ATOM 771 C CA . LEU A 1 94 ? 8.493 14.229 -17.509 1.00 81.00 94 LEU A CA 1
ATOM 772 C C . LEU A 1 94 ? 7.790 13.387 -16.438 1.00 81.00 94 LEU A C 1
ATOM 774 O O . LEU A 1 94 ? 7.259 13.947 -15.482 1.00 81.00 94 LEU A O 1
ATOM 778 N N . SER A 1 95 ? 7.815 12.056 -16.556 1.00 80.50 95 SER A N 1
ATOM 779 C CA . SER A 1 95 ? 7.250 11.157 -15.543 1.00 80.50 95 SER A CA 1
ATOM 780 C C . SER A 1 95 ? 7.946 11.293 -14.182 1.00 80.50 95 SER A C 1
ATOM 782 O O . SER A 1 95 ? 7.275 11.249 -13.150 1.00 80.50 95 SER A O 1
ATOM 784 N N . ILE A 1 96 ? 9.260 11.556 -14.177 1.00 80.75 96 ILE A N 1
ATOM 785 C CA . ILE A 1 96 ? 10.036 11.816 -12.958 1.00 80.75 96 ILE A CA 1
ATOM 786 C C . ILE A 1 96 ? 9.566 13.122 -12.318 1.00 80.75 96 ILE A C 1
ATOM 788 O O . ILE A 1 96 ? 9.247 13.142 -11.136 1.00 80.75 96 ILE A O 1
ATOM 792 N N . TYR A 1 97 ? 9.428 14.206 -13.083 1.00 80.50 97 TYR A N 1
ATOM 793 C CA . TYR A 1 97 ? 8.926 15.471 -12.529 1.00 80.50 97 TYR A CA 1
ATOM 794 C C . TYR A 1 97 ? 7.463 15.400 -12.084 1.00 80.50 97 TYR A C 1
ATOM 796 O O . TYR A 1 97 ? 7.083 15.999 -11.077 1.00 80.50 97 TYR A O 1
ATOM 804 N N . GLN A 1 98 ? 6.644 14.605 -12.772 1.00 78.00 98 GLN A N 1
ATOM 805 C CA . GLN A 1 98 ? 5.262 14.347 -12.376 1.00 78.00 98 GLN A CA 1
ATOM 806 C C . GLN A 1 98 ? 5.146 13.532 -11.081 1.00 78.00 98 GLN A C 1
ATOM 808 O O . GLN A 1 98 ? 4.082 13.578 -10.464 1.00 78.00 98 GLN A O 1
ATOM 813 N N . SER A 1 99 ? 6.199 12.847 -10.610 1.00 74.19 99 SER A N 1
ATOM 814 C CA . SER A 1 99 ? 6.145 12.074 -9.356 1.00 74.19 99 SER A CA 1
ATOM 815 C C . SER A 1 99 ? 5.876 12.950 -8.123 1.00 74.19 99 SER A C 1
ATOM 817 O O . SER A 1 99 ? 5.277 12.492 -7.152 1.00 74.19 99 SER A O 1
ATOM 819 N N . LYS A 1 100 ? 6.240 14.236 -8.191 1.00 73.69 100 LYS A N 1
ATOM 820 C CA . LYS A 1 100 ? 5.953 15.264 -7.177 1.00 73.69 100 LYS A CA 1
ATOM 821 C C . LYS A 1 100 ? 4.552 15.886 -7.316 1.00 73.69 100 LYS A C 1
ATOM 823 O O . LYS A 1 100 ? 4.100 16.597 -6.422 1.00 73.69 100 LYS A O 1
ATOM 828 N N . GLY A 1 101 ? 3.860 15.641 -8.429 1.00 56.97 101 GLY A N 1
ATOM 829 C CA . GLY A 1 101 ? 2.492 16.095 -8.700 1.00 56.97 101 GLY A CA 1
ATOM 830 C C . GLY A 1 101 ? 2.359 17.433 -9.438 1.00 56.97 101 GLY A C 1
ATOM 831 O O . GLY A 1 101 ? 1.362 17.629 -10.126 1.00 56.97 101 GLY A O 1
ATOM 832 N N . ILE A 1 102 ? 3.345 18.336 -9.364 1.00 69.00 102 ILE A N 1
ATOM 833 C CA . ILE A 1 102 ? 3.347 19.610 -10.108 1.00 69.00 102 ILE A CA 1
ATOM 834 C C . ILE A 1 102 ? 4.696 19.779 -10.803 1.00 69.00 102 ILE A C 1
ATOM 836 O O . ILE A 1 102 ? 5.730 19.776 -10.133 1.00 69.00 102 ILE A O 1
ATOM 840 N N . VAL A 1 103 ? 4.662 19.977 -12.124 1.00 74.06 103 VAL A N 1
ATOM 841 C CA . VAL A 1 103 ? 5.838 20.314 -12.937 1.00 74.06 103 VAL A CA 1
ATOM 842 C C . VAL A 1 103 ? 6.003 21.835 -12.959 1.00 74.06 103 VAL A C 1
ATOM 844 O O . VAL A 1 103 ? 5.088 22.569 -13.323 1.00 74.06 103 VAL A O 1
ATOM 847 N N . THR A 1 104 ? 7.164 22.313 -12.536 1.00 73.44 104 THR A N 1
ATOM 848 C CA . THR A 1 104 ? 7.517 23.732 -12.417 1.00 73.44 104 THR A CA 1
ATOM 849 C C . THR A 1 104 ? 8.156 24.276 -13.698 1.00 73.44 104 THR A C 1
ATOM 851 O O . THR A 1 104 ? 8.742 23.539 -14.488 1.00 73.44 104 THR A O 1
ATOM 854 N N . SER A 1 105 ? 8.117 25.597 -13.899 1.00 69.19 105 SER A N 1
ATOM 855 C CA . SER A 1 105 ? 8.718 26.235 -15.083 1.00 69.19 105 SER A CA 1
ATOM 856 C C . SER A 1 105 ? 10.233 26.011 -15.195 1.00 69.19 105 SER A C 1
ATOM 858 O O . SER A 1 105 ? 10.757 25.922 -16.302 1.00 69.19 105 SER A O 1
ATOM 860 N N . GLN A 1 106 ? 10.939 25.873 -14.065 1.00 75.00 106 GLN A N 1
ATOM 861 C CA . GLN A 1 106 ? 12.376 25.564 -14.039 1.00 75.00 106 GLN A CA 1
ATOM 862 C C . GLN A 1 106 ? 12.667 24.131 -14.519 1.00 75.00 106 GLN A C 1
ATOM 864 O O . GLN A 1 106 ? 13.633 23.904 -15.243 1.00 75.00 106 GLN A O 1
ATOM 869 N N . GLU A 1 107 ? 11.808 23.171 -14.167 1.00 78.12 107 GLU A N 1
ATOM 870 C CA . GLU A 1 107 ? 11.879 21.782 -14.645 1.00 78.12 107 GLU A CA 1
ATOM 871 C C . GLU A 1 107 ? 11.659 21.709 -16.164 1.00 78.12 107 GLU A C 1
ATOM 873 O O . GLU A 1 107 ? 12.400 21.025 -16.870 1.00 78.12 107 GLU A O 1
ATOM 878 N N . ILE A 1 108 ? 10.717 22.497 -16.694 1.00 77.56 108 ILE A N 1
ATOM 879 C CA . ILE A 1 108 ? 10.480 22.599 -18.142 1.00 77.56 108 ILE A CA 1
ATOM 880 C C . ILE A 1 108 ? 11.696 23.210 -18.855 1.00 77.56 108 ILE A C 1
ATOM 882 O O . ILE A 1 108 ? 12.146 22.667 -19.861 1.00 77.56 108 ILE A O 1
ATOM 886 N N . GLN A 1 109 ? 12.287 24.285 -18.321 1.00 79.25 109 GLN A N 1
ATOM 887 C CA . GLN A 1 109 ? 13.505 24.883 -18.890 1.00 79.25 109 GLN A CA 1
ATOM 888 C C . GLN A 1 109 ? 14.693 23.906 -18.907 1.00 79.25 109 GLN A C 1
ATOM 890 O O . GLN A 1 109 ? 15.492 23.914 -19.845 1.00 79.25 109 GLN A O 1
ATOM 895 N N . LYS A 1 110 ? 14.804 23.027 -17.904 1.00 80.31 110 LYS A N 1
ATOM 896 C CA . LYS A 1 110 ? 15.837 21.984 -17.869 1.00 80.31 110 LYS A CA 1
ATOM 897 C C . LYS A 1 110 ? 15.606 20.912 -18.943 1.00 80.31 110 LYS A C 1
ATOM 899 O O . LYS A 1 110 ? 16.565 20.524 -19.611 1.00 80.31 110 LYS A O 1
ATOM 904 N N . LEU A 1 111 ? 14.354 20.504 -19.184 1.00 80.44 111 LEU A N 1
ATOM 905 C CA . LEU A 1 111 ? 14.004 19.600 -20.294 1.00 80.44 111 LEU A CA 1
ATOM 906 C C . LEU A 1 111 ? 14.321 20.212 -21.661 1.00 80.44 111 LEU A C 1
ATOM 908 O O . LEU A 1 111 ? 14.900 19.529 -22.503 1.00 80.44 111 LEU A O 1
ATOM 912 N N . VAL A 1 112 ? 13.993 21.493 -21.858 1.00 82.56 112 VAL A N 1
ATOM 913 C CA . VAL A 1 112 ? 14.318 22.265 -23.072 1.00 82.56 112 VAL A CA 1
ATOM 914 C C . VAL A 1 112 ? 15.819 22.228 -23.350 1.00 82.56 112 VAL A C 1
ATOM 916 O O . VAL A 1 112 ? 16.237 21.924 -24.467 1.00 82.56 112 VAL A O 1
ATOM 919 N N . LYS A 1 113 ? 16.637 22.473 -22.319 1.00 82.00 113 LYS A N 1
ATOM 920 C CA . LYS A 1 113 ? 18.099 22.496 -22.436 1.00 82.00 113 LYS A CA 1
ATOM 921 C C . LYS A 1 113 ? 18.693 21.124 -22.769 1.00 82.00 113 LYS A C 1
ATOM 923 O O . LYS A 1 113 ? 19.625 21.056 -23.560 1.00 82.00 113 LYS A O 1
ATOM 928 N N . ILE A 1 114 ? 18.178 20.049 -22.171 1.00 78.00 114 ILE A N 1
ATOM 929 C CA . ILE A 1 114 ? 18.716 18.690 -22.359 1.00 78.00 114 ILE A CA 1
ATOM 930 C C . ILE A 1 114 ? 18.297 18.105 -23.707 1.00 78.00 114 ILE A C 1
ATOM 932 O O . ILE A 1 114 ? 19.123 17.542 -24.419 1.00 78.00 114 ILE A O 1
ATOM 936 N N . HIS A 1 115 ? 17.030 18.271 -24.087 1.00 79.56 115 HIS A N 1
ATOM 937 C CA . HIS A 1 115 ? 16.500 17.684 -25.320 1.00 79.56 115 HIS A CA 1
ATOM 938 C C . HIS A 1 115 ? 16.652 18.589 -26.546 1.00 79.56 115 HIS A C 1
ATOM 940 O O . HIS A 1 115 ? 16.352 18.155 -27.657 1.00 79.56 115 HIS A O 1
ATOM 946 N N . SER A 1 116 ? 17.127 19.829 -26.367 1.00 79.06 116 SER A N 1
ATOM 947 C CA . SER A 1 116 ? 17.225 20.843 -27.430 1.00 79.06 116 SER A CA 1
ATOM 948 C C . SER A 1 116 ? 15.882 21.039 -28.152 1.00 79.06 116 SER A C 1
ATOM 950 O O . SER A 1 116 ? 15.785 20.932 -29.376 1.00 79.06 116 SER A O 1
ATOM 952 N N . VAL A 1 117 ? 14.819 21.253 -27.371 1.00 77.75 117 VAL A N 1
ATOM 953 C CA . VAL A 1 117 ? 13.423 21.382 -27.835 1.00 77.75 117 VAL A CA 1
ATOM 954 C C . VAL A 1 117 ? 12.834 22.685 -27.326 1.00 77.75 117 VAL A C 1
ATOM 956 O O . VAL A 1 117 ? 13.114 23.063 -26.195 1.00 77.75 117 VAL A O 1
ATOM 959 N N . GLU A 1 118 ? 12.001 23.362 -28.115 1.00 76.88 118 GLU A N 1
ATOM 960 C CA . GLU A 1 118 ? 11.354 24.600 -27.674 1.00 76.88 118 GLU A CA 1
ATOM 961 C C . GLU A 1 118 ? 10.308 24.360 -26.571 1.00 76.88 118 GLU A C 1
ATOM 963 O O . GLU A 1 118 ? 9.613 23.341 -26.540 1.00 76.88 118 GLU A O 1
ATOM 968 N N . THR A 1 119 ? 10.153 25.336 -25.670 1.00 72.69 119 THR A N 1
ATOM 969 C CA . THR A 1 119 ? 9.201 25.272 -24.547 1.00 72.69 119 THR A CA 1
ATOM 970 C C . THR A 1 119 ? 7.766 25.015 -25.016 1.00 72.69 119 THR A C 1
ATOM 972 O O . THR A 1 119 ? 7.041 24.235 -24.400 1.00 72.69 119 THR A O 1
ATOM 975 N N . ASP A 1 120 ? 7.360 25.644 -26.121 1.00 69.12 120 ASP A N 1
ATOM 976 C CA . ASP A 1 120 ? 6.010 25.522 -26.677 1.00 69.12 120 ASP A CA 1
ATOM 977 C C . ASP A 1 120 ? 5.731 24.108 -27.218 1.00 69.12 120 ASP A C 1
ATOM 979 O O . ASP A 1 120 ? 4.634 23.577 -27.042 1.00 69.12 120 ASP A O 1
ATOM 983 N N . GLU A 1 121 ? 6.735 23.431 -27.787 1.00 74.50 121 GLU A N 1
ATOM 984 C CA . GLU A 1 121 ? 6.590 22.045 -28.252 1.00 74.50 121 GLU A CA 1
ATOM 985 C C . GLU A 1 121 ? 6.340 21.074 -27.087 1.00 74.50 121 GLU A C 1
ATOM 987 O O . GLU A 1 121 ? 5.464 20.210 -27.182 1.00 74.50 121 GLU A O 1
ATOM 992 N N . ILE A 1 122 ? 7.048 21.241 -25.962 1.00 73.44 122 ILE A N 1
ATOM 993 C CA . ILE A 1 122 ? 6.851 20.416 -24.756 1.00 73.44 122 ILE A CA 1
ATOM 994 C C . ILE A 1 122 ? 5.461 20.666 -24.155 1.00 73.44 122 ILE A C 1
ATOM 996 O O . ILE A 1 122 ? 4.760 19.713 -23.812 1.00 73.44 122 ILE A O 1
ATOM 1000 N N . LEU A 1 123 ? 5.020 21.925 -24.074 1.00 71.94 123 LEU A N 1
ATOM 1001 C CA . LEU A 1 123 ? 3.692 22.275 -23.556 1.00 71.94 123 LEU A CA 1
ATOM 1002 C C . LEU A 1 123 ? 2.564 21.729 -24.444 1.00 71.94 123 LEU A C 1
ATOM 1004 O O . LEU A 1 123 ? 1.618 21.121 -23.936 1.00 71.94 123 LEU A O 1
ATOM 1008 N N . LYS A 1 124 ? 2.680 21.868 -25.771 1.00 73.69 124 LYS A N 1
ATOM 1009 C CA . LYS A 1 124 ? 1.741 21.275 -26.739 1.00 73.69 124 LYS A CA 1
ATOM 1010 C C . LYS A 1 124 ? 1.675 19.754 -26.600 1.00 73.69 124 LYS A C 1
ATOM 1012 O O . LYS A 1 124 ? 0.581 19.186 -26.628 1.00 73.69 124 LYS A O 1
ATOM 1017 N N . TRP A 1 125 ? 2.818 19.098 -26.401 1.00 75.38 125 TRP A N 1
ATOM 1018 C CA . TRP A 1 125 ? 2.893 17.654 -26.178 1.00 75.38 125 TRP A CA 1
ATOM 1019 C C . TRP A 1 125 ? 2.214 17.221 -24.869 1.00 75.38 125 TRP A C 1
ATOM 1021 O O . TRP A 1 125 ? 1.421 16.276 -24.869 1.00 75.38 125 TRP A O 1
ATOM 1031 N N . MET A 1 126 ? 2.433 17.953 -23.770 1.00 71.38 126 MET A N 1
ATOM 1032 C CA . MET A 1 126 ? 1.765 17.706 -22.485 1.00 71.38 126 MET A CA 1
ATOM 1033 C C . MET A 1 126 ? 0.241 17.839 -22.593 1.00 71.38 126 MET A C 1
ATOM 1035 O O . MET A 1 126 ? -0.488 16.957 -22.136 1.00 71.38 126 MET A O 1
ATOM 1039 N N . LEU A 1 127 ? -0.244 18.895 -23.255 1.00 70.00 127 LEU A N 1
ATOM 1040 C CA . LEU A 1 127 ? -1.674 19.120 -23.486 1.00 70.00 127 LEU A CA 1
ATOM 1041 C C . LEU A 1 127 ? -2.296 18.028 -24.366 1.00 70.00 127 LEU A C 1
ATOM 1043 O O . LEU A 1 127 ? -3.424 17.600 -24.114 1.00 70.00 127 LEU A O 1
ATOM 1047 N N . LYS A 1 128 ? -1.569 17.549 -25.383 1.00 71.81 128 LYS A N 1
ATOM 1048 C CA . LYS A 1 128 ? -1.998 16.424 -26.227 1.00 71.81 128 LYS A CA 1
ATOM 1049 C C . LYS A 1 128 ? -2.171 15.146 -25.396 1.00 71.81 128 LYS A C 1
ATOM 1051 O O . LYS A 1 128 ? -3.242 14.544 -25.433 1.00 71.81 128 LYS A O 1
ATOM 1056 N N . LYS A 1 129 ? -1.177 14.791 -24.575 1.00 71.19 129 LYS A N 1
ATOM 1057 C CA . LYS A 1 129 ? -1.224 13.626 -23.669 1.00 71.19 129 LYS A CA 1
ATOM 1058 C C . LYS A 1 129 ? -2.347 13.720 -22.638 1.00 71.19 129 LYS A C 1
ATOM 1060 O O . LYS A 1 129 ? -2.963 12.711 -22.303 1.00 71.19 129 LYS A O 1
ATOM 1065 N N . GLU A 1 130 ? -2.627 14.910 -22.112 1.00 64.06 130 GLU A N 1
ATOM 1066 C CA . GLU A 1 130 ? -3.716 15.104 -21.151 1.00 64.06 130 GLU A CA 1
ATOM 1067 C C . GLU A 1 130 ? -5.097 14.902 -21.801 1.00 64.06 130 GLU A C 1
ATOM 1069 O O . GLU A 1 130 ? -5.985 14.297 -21.197 1.00 64.06 130 GLU A O 1
ATOM 1074 N N . LYS A 1 131 ? -5.262 15.331 -23.061 1.00 62.12 131 LYS A N 1
ATOM 1075 C CA . LYS A 1 131 ? -6.467 15.070 -23.868 1.00 62.12 131 LYS A CA 1
ATOM 1076 C C . LYS A 1 131 ? -6.630 13.582 -24.208 1.00 62.12 131 LYS A C 1
ATOM 1078 O O . LYS A 1 131 ? -7.742 13.064 -24.121 1.00 62.12 131 LYS A O 1
ATOM 1083 N N . GLU A 1 132 ? -5.538 12.882 -24.518 1.00 63.09 132 GLU A N 1
ATOM 1084 C CA . GLU A 1 132 ? -5.519 11.426 -24.756 1.00 63.09 132 GLU A CA 1
ATOM 1085 C C . GLU A 1 132 ? -5.839 10.619 -23.478 1.00 63.09 132 GLU A C 1
ATOM 1087 O O . GLU A 1 132 ? -6.576 9.632 -23.525 1.00 63.09 132 GLU A O 1
ATOM 1092 N N . LYS A 1 133 ? -5.366 11.069 -22.303 1.00 61.88 133 LYS A N 1
ATOM 1093 C CA . LYS A 1 133 ? -5.702 10.463 -20.998 1.00 61.88 133 LYS A CA 1
ATOM 1094 C C . LYS A 1 133 ? -7.170 10.665 -20.605 1.00 61.88 133 LYS A C 1
ATOM 1096 O O . LYS A 1 133 ? -7.755 9.762 -20.019 1.00 61.88 133 LYS A O 1
ATOM 1101 N N . LYS A 1 134 ? -7.772 11.820 -20.922 1.00 53.50 134 LYS A N 1
ATOM 1102 C CA . LYS A 1 134 ? -9.190 12.128 -20.631 1.00 53.50 134 LYS A CA 1
ATOM 1103 C C . LYS A 1 134 ? -10.185 11.396 -21.545 1.00 53.50 134 LYS A C 1
ATOM 1105 O O . LYS A 1 134 ? -11.354 11.296 -21.193 1.00 53.50 134 LYS A O 1
ATOM 1110 N N . THR A 1 135 ? -9.736 10.884 -22.691 1.00 45.53 135 THR A N 1
ATOM 1111 C CA . THR A 1 135 ? -10.569 10.167 -23.678 1.00 45.53 135 THR A CA 1
ATOM 1112 C C . THR A 1 135 ? -10.447 8.640 -23.603 1.00 45.53 135 THR A C 1
ATOM 1114 O O . THR A 1 135 ? -11.182 7.940 -24.294 1.00 45.53 135 THR A O 1
ATOM 1117 N N . SER A 1 136 ? -9.584 8.105 -22.732 1.00 37.75 136 SER A N 1
ATOM 1118 C CA . SER A 1 136 ? -9.472 6.663 -22.477 1.00 37.75 136 SER A CA 1
ATOM 1119 C C . SER A 1 136 ? -10.278 6.257 -21.232 1.00 37.75 136 SER A C 1
ATOM 1121 O O . SER A 1 136 ? -10.071 6.848 -20.169 1.00 37.75 136 SER A O 1
ATOM 1123 N N . PRO A 1 137 ? -11.172 5.248 -21.300 1.00 37.94 137 PRO A N 1
ATOM 1124 C CA . PRO A 1 137 ? -11.890 4.764 -20.128 1.00 37.94 137 PRO A CA 1
ATOM 1125 C C . PRO A 1 137 ? -10.925 4.147 -19.113 1.00 37.94 137 PRO A C 1
ATOM 1127 O O . PRO A 1 137 ? -10.082 3.311 -19.439 1.00 37.94 137 PRO A O 1
ATOM 1130 N N . ILE A 1 138 ? -11.097 4.537 -17.855 1.00 40.62 138 ILE A N 1
ATOM 1131 C CA . ILE A 1 138 ? -10.478 3.916 -16.688 1.00 40.62 138 ILE A CA 1
ATOM 1132 C C . ILE A 1 138 ? -10.940 2.454 -16.611 1.00 40.62 138 ILE A C 1
ATOM 1134 O O . ILE A 1 138 ? -12.093 2.199 -16.287 1.00 40.62 138 ILE A O 1
ATOM 1138 N N . SER A 1 139 ? -10.050 1.491 -16.857 1.00 32.72 139 SER A N 1
ATOM 1139 C CA . SER A 1 139 ? -10.030 0.206 -16.138 1.00 32.72 139 SER A CA 1
ATOM 1140 C C . SER A 1 139 ? -8.794 -0.620 -16.503 1.00 32.72 139 SER A C 1
ATOM 1142 O O . SER A 1 139 ? -8.545 -0.902 -17.667 1.00 32.72 139 SER A O 1
ATOM 1144 N N . ALA A 1 140 ? -8.021 -0.978 -15.473 1.00 27.92 140 ALA A N 1
ATOM 1145 C CA . ALA A 1 140 ? -7.347 -2.268 -15.271 1.00 27.92 140 ALA A CA 1
ATOM 1146 C C . ALA A 1 140 ? -6.161 -2.082 -14.309 1.00 27.92 140 ALA A C 1
ATOM 1148 O O . ALA A 1 140 ? -4.996 -2.172 -14.689 1.00 27.92 140 ALA A O 1
ATOM 1149 N N . ARG A 1 141 ? -6.453 -1.873 -13.017 1.00 33.47 141 ARG A N 1
ATOM 1150 C CA . ARG A 1 141 ? -5.577 -2.449 -11.993 1.00 33.47 141 ARG A CA 1
ATOM 1151 C C . ARG A 1 141 ? -5.797 -3.956 -12.074 1.00 33.47 141 ARG A C 1
ATOM 1153 O O . ARG A 1 141 ? -6.820 -4.449 -11.613 1.00 33.47 141 ARG A O 1
ATOM 1160 N N . LYS A 1 142 ? -4.891 -4.661 -12.749 1.00 29.67 142 LYS A N 1
ATOM 1161 C CA . LYS A 1 142 ? -4.766 -6.106 -12.582 1.00 29.67 142 LYS A CA 1
ATOM 1162 C C . LYS A 1 142 ? -4.024 -6.331 -11.275 1.00 29.67 142 LYS A C 1
ATOM 1164 O O . LYS A 1 142 ? -2.831 -6.058 -11.186 1.00 29.67 142 LYS A O 1
ATOM 1169 N N . ASP A 1 143 ? -4.750 -6.813 -10.277 1.00 26.73 143 ASP A N 1
ATOM 1170 C CA . ASP A 1 143 ? -4.152 -7.570 -9.188 1.00 26.73 143 ASP A CA 1
ATOM 1171 C C . ASP A 1 143 ? -3.569 -8.848 -9.804 1.00 26.73 143 ASP A C 1
ATOM 1173 O O . ASP A 1 143 ? -4.267 -9.834 -10.049 1.00 26.73 143 ASP A O 1
ATOM 1177 N N . GLU A 1 144 ? -2.281 -8.809 -10.136 1.00 31.33 144 GLU A N 1
ATOM 1178 C CA . GLU A 1 144 ? -1.536 -10.013 -10.467 1.00 31.33 144 GLU A CA 1
ATOM 1179 C C . GLU A 1 144 ? -1.367 -10.832 -9.186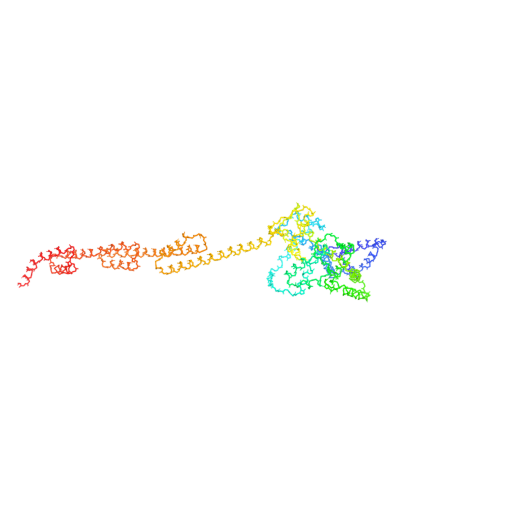 1.00 31.33 144 GLU A C 1
ATOM 1181 O O . GLU A 1 144 ? -0.546 -10.540 -8.314 1.00 31.33 144 GLU A O 1
ATOM 1186 N N . LYS A 1 145 ? -2.162 -11.900 -9.078 1.00 31.33 145 LYS A N 1
ATOM 1187 C CA . LYS A 1 145 ? -1.798 -13.057 -8.262 1.00 31.33 145 LYS A CA 1
ATOM 1188 C C . LYS A 1 145 ? -0.387 -13.474 -8.678 1.00 31.33 145 LYS A C 1
ATOM 1190 O O . LYS A 1 145 ? -0.195 -13.922 -9.809 1.00 31.33 145 LYS A O 1
ATOM 1195 N N . LYS A 1 146 ? 0.574 -13.335 -7.756 1.00 35.88 146 LYS A N 1
ATOM 1196 C CA . LYS A 1 146 ? 1.919 -13.920 -7.843 1.00 35.88 146 LYS A CA 1
ATOM 1197 C C . LYS A 1 146 ? 1.780 -15.407 -8.160 1.00 35.88 146 LYS A C 1
ATOM 1199 O O . LYS A 1 146 ? 1.538 -16.222 -7.276 1.00 35.88 146 LYS A O 1
ATOM 1204 N N . THR A 1 147 ? 1.875 -15.721 -9.440 1.00 37.28 147 THR A N 1
ATOM 1205 C CA . THR A 1 147 ? 1.990 -17.079 -9.954 1.00 37.28 147 THR A CA 1
ATOM 1206 C C . THR A 1 147 ? 3.484 -17.297 -10.125 1.00 37.28 147 THR A C 1
ATOM 1208 O O . THR A 1 147 ? 4.157 -16.425 -10.675 1.00 37.28 147 THR A O 1
ATOM 1211 N N . GLU A 1 148 ? 4.031 -18.384 -9.586 1.00 44.03 148 GLU A N 1
ATOM 1212 C CA . GLU A 1 148 ? 5.465 -18.657 -9.683 1.00 44.03 148 GLU A CA 1
ATOM 1213 C C . GLU A 1 148 ? 5.900 -18.673 -11.154 1.00 44.03 148 GLU A C 1
ATOM 1215 O O . GLU A 1 148 ? 5.358 -19.421 -11.969 1.00 44.03 148 GLU A O 1
ATOM 1220 N N . LEU A 1 149 ? 6.853 -17.805 -11.510 1.00 56.00 149 LEU A N 1
ATOM 1221 C CA . LEU A 1 149 ? 7.366 -17.735 -12.875 1.00 56.00 149 LEU A CA 1
ATOM 1222 C C . LEU A 1 149 ? 8.059 -19.065 -13.252 1.00 56.00 149 LEU A C 1
ATOM 1224 O O . LEU A 1 149 ? 8.805 -19.611 -12.434 1.00 56.00 149 LEU A O 1
ATOM 1228 N N . PRO A 1 150 ? 7.885 -19.563 -14.492 1.00 68.19 150 PRO A N 1
ATOM 1229 C CA . PRO A 1 150 ? 8.664 -20.677 -15.031 1.00 68.19 150 PRO A CA 1
ATOM 1230 C C . PRO A 1 150 ? 10.175 -20.425 -14.926 1.00 68.19 150 PRO A C 1
ATOM 1232 O O . PRO A 1 150 ? 10.623 -19.285 -15.067 1.00 68.19 150 PRO A O 1
ATOM 1235 N N . VAL A 1 151 ? 10.962 -21.489 -14.736 1.00 61.00 151 VAL A N 1
ATOM 1236 C CA . VAL A 1 151 ? 12.429 -21.426 -14.551 1.00 61.00 151 VAL A CA 1
ATOM 1237 C C . VAL A 1 151 ? 13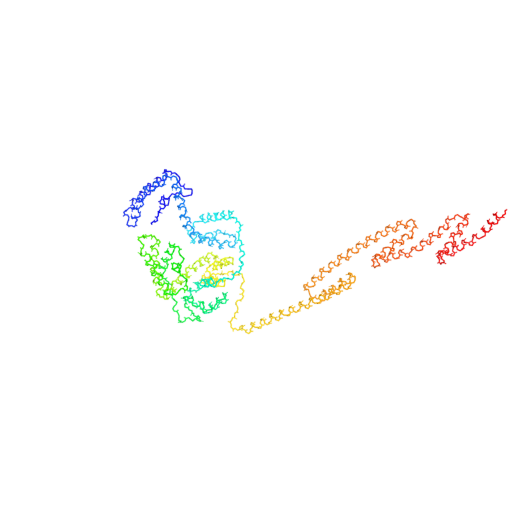.125 -20.650 -15.677 1.00 61.00 151 VAL A C 1
ATOM 1239 O O . VAL A 1 151 ? 13.986 -19.819 -15.405 1.00 61.00 151 VAL A O 1
ATOM 1242 N N . GLU A 1 152 ? 12.692 -20.830 -16.926 1.00 62.25 152 GLU A N 1
ATOM 1243 C CA . GLU A 1 152 ? 13.233 -20.126 -18.101 1.00 62.25 152 GLU A CA 1
ATOM 1244 C C . GLU A 1 152 ? 13.034 -18.603 -18.031 1.00 62.25 152 GLU A C 1
ATOM 1246 O O . GLU A 1 152 ? 13.937 -17.839 -18.364 1.00 62.25 152 GLU A O 1
ATOM 1251 N N . LYS A 1 153 ? 11.873 -18.144 -17.541 1.00 66.19 153 LYS A N 1
ATOM 1252 C CA . LYS A 1 153 ? 11.589 -16.709 -17.378 1.00 66.19 153 LYS A CA 1
ATOM 1253 C C . LYS A 1 153 ? 12.366 -16.108 -16.210 1.00 66.19 153 LYS A C 1
ATOM 1255 O O . LYS A 1 153 ? 12.852 -14.988 -16.323 1.00 66.19 153 LYS A O 1
ATOM 1260 N N . LYS A 1 154 ? 12.530 -16.861 -15.117 1.00 70.06 154 LYS A N 1
ATOM 1261 C CA . LYS A 1 154 ? 13.374 -16.444 -13.987 1.00 70.06 154 LYS A CA 1
ATOM 1262 C C . LYS A 1 154 ? 14.840 -16.306 -14.408 1.00 70.06 154 LYS A C 1
ATOM 1264 O O . LYS A 1 154 ? 15.511 -15.372 -13.984 1.00 70.06 154 LYS A O 1
ATOM 1269 N N . LEU A 1 155 ? 15.331 -17.202 -15.267 1.00 66.06 155 LEU A N 1
ATOM 1270 C CA . LEU A 1 155 ? 16.691 -17.125 -15.795 1.00 66.06 155 LEU A CA 1
ATOM 1271 C C . LEU A 1 155 ? 16.887 -15.887 -16.684 1.00 66.06 155 LEU A C 1
ATOM 1273 O O . LEU A 1 155 ? 17.911 -15.221 -16.568 1.00 66.06 155 LEU A O 1
ATOM 1277 N N . ASP A 1 156 ? 15.903 -15.528 -17.511 1.00 67.06 156 ASP A N 1
ATOM 1278 C CA . ASP A 1 156 ? 15.941 -14.293 -18.309 1.00 67.06 156 ASP A CA 1
ATOM 1279 C C . ASP A 1 156 ? 15.965 -13.024 -17.431 1.00 67.06 156 ASP A C 1
ATOM 1281 O O . ASP A 1 156 ? 16.738 -12.101 -17.690 1.00 67.06 156 ASP A O 1
ATOM 1285 N N . GLU A 1 157 ? 15.192 -12.985 -16.339 1.00 68.75 157 GLU A N 1
ATOM 1286 C CA . GLU A 1 157 ? 15.236 -11.888 -15.355 1.00 68.75 157 GLU A CA 1
ATOM 1287 C C . GLU A 1 157 ? 16.590 -11.795 -14.638 1.00 68.75 157 GLU A C 1
ATOM 1289 O O . GLU A 1 157 ? 17.153 -10.704 -14.502 1.00 68.75 157 GLU A O 1
ATOM 1294 N N . ILE A 1 158 ? 17.168 -12.936 -14.250 1.00 71.25 158 ILE A N 1
ATOM 1295 C CA . ILE A 1 158 ? 18.521 -12.995 -13.684 1.00 71.25 158 ILE A CA 1
ATOM 1296 C C . ILE A 1 158 ? 19.535 -12.459 -14.693 1.00 71.25 158 ILE A C 1
ATOM 1298 O O . ILE A 1 158 ? 20.334 -11.590 -14.345 1.00 71.25 158 ILE A O 1
ATOM 1302 N N . LEU A 1 159 ? 19.488 -12.910 -15.947 1.00 68.12 159 LEU A N 1
ATOM 1303 C CA . LEU A 1 159 ? 20.408 -12.462 -16.991 1.00 68.12 159 LEU A CA 1
ATOM 1304 C C . LEU A 1 159 ? 20.264 -10.963 -17.285 1.00 68.12 159 LEU A C 1
ATOM 1306 O O . LEU A 1 159 ? 21.276 -10.301 -17.511 1.00 68.12 159 LEU A O 1
ATOM 1310 N N . LYS A 1 160 ? 19.053 -10.396 -17.211 1.00 70.75 160 LYS A N 1
ATOM 1311 C CA . LYS A 1 160 ? 18.824 -8.941 -17.287 1.00 70.75 160 LYS A CA 1
ATOM 1312 C C . LYS A 1 160 ? 19.456 -8.190 -16.115 1.00 70.75 160 LYS A C 1
ATOM 1314 O O . LYS A 1 160 ? 20.146 -7.200 -16.343 1.00 70.75 160 LYS A O 1
ATOM 1319 N N . SER A 1 161 ? 19.290 -8.678 -14.885 1.00 69.06 161 SER A N 1
ATOM 1320 C CA . SER A 1 161 ? 19.912 -8.055 -13.705 1.00 69.06 161 SER A CA 1
ATOM 1321 C C . SER A 1 161 ? 21.444 -8.105 -13.770 1.00 69.06 161 SER A C 1
ATOM 1323 O O . SER A 1 161 ? 22.133 -7.117 -13.512 1.00 69.06 161 SER A O 1
ATOM 1325 N N . LEU A 1 162 ? 21.992 -9.235 -14.222 1.00 70.81 162 LEU A N 1
ATOM 1326 C CA . LEU A 1 162 ? 23.423 -9.422 -14.415 1.00 70.81 162 LEU A CA 1
ATOM 1327 C C . LEU A 1 162 ? 23.962 -8.561 -15.557 1.00 70.81 162 LEU A C 1
ATOM 1329 O O . LEU A 1 162 ? 25.062 -8.026 -15.419 1.00 70.81 162 LEU A O 1
ATOM 1333 N N . ALA A 1 163 ? 23.172 -8.352 -16.621 1.00 67.06 163 ALA A N 1
ATOM 1334 C CA . ALA A 1 163 ? 23.522 -7.512 -17.768 1.00 67.06 163 ALA A CA 1
ATOM 1335 C C . ALA A 1 163 ? 24.008 -6.110 -17.354 1.00 67.06 163 ALA A C 1
ATOM 1337 O O . ALA A 1 163 ? 24.886 -5.544 -17.996 1.00 67.06 163 ALA A O 1
ATOM 1338 N N . ILE A 1 164 ? 23.461 -5.553 -16.272 1.00 69.75 164 ILE A N 1
ATOM 1339 C CA . ILE A 1 164 ? 23.817 -4.220 -15.765 1.00 69.75 164 ILE A CA 1
ATOM 1340 C C . ILE A 1 164 ? 25.047 -4.269 -14.847 1.00 69.75 164 ILE A C 1
ATOM 1342 O O . ILE A 1 164 ? 25.876 -3.352 -14.837 1.00 69.75 164 ILE A O 1
ATOM 1346 N N . ARG A 1 165 ? 25.208 -5.357 -14.085 1.00 69.25 165 ARG A N 1
ATOM 1347 C CA . ARG A 1 165 ? 26.322 -5.538 -13.137 1.00 69.25 165 ARG A CA 1
ATOM 1348 C C . ARG A 1 165 ? 27.673 -5.724 -13.834 1.00 69.25 165 ARG A C 1
ATOM 1350 O O . ARG A 1 165 ? 28.697 -5.320 -13.282 1.00 69.25 165 ARG A O 1
ATOM 1357 N N . ILE A 1 166 ? 27.668 -6.201 -15.082 1.00 69.75 166 ILE A N 1
ATOM 1358 C CA . ILE A 1 166 ? 28.864 -6.378 -15.930 1.00 69.75 166 ILE A CA 1
ATOM 1359 C C . ILE A 1 166 ? 29.575 -5.064 -16.249 1.00 69.75 166 ILE A C 1
ATOM 1361 O O . ILE A 1 166 ? 30.703 -5.113 -16.724 1.00 69.75 166 ILE A O 1
ATOM 1365 N N . ARG A 1 167 ? 29.027 -3.880 -15.925 1.00 67.50 167 ARG A N 1
ATOM 1366 C CA . ARG A 1 167 ? 29.783 -2.612 -16.042 1.00 67.50 167 ARG A CA 1
ATOM 1367 C C . ARG A 1 167 ? 31.184 -2.688 -15.408 1.00 67.50 167 ARG A C 1
ATOM 1369 O O . ARG A 1 167 ? 32.091 -1.996 -15.859 1.00 67.50 167 ARG A O 1
ATOM 1376 N N . LYS A 1 168 ? 31.332 -3.527 -14.370 1.00 68.12 168 LYS A N 1
ATOM 1377 C CA . LYS A 1 168 ? 32.573 -3.782 -13.622 1.00 68.12 168 LYS A CA 1
ATOM 1378 C C . LYS A 1 168 ? 33.549 -4.731 -14.344 1.00 68.12 168 LYS A C 1
ATOM 1380 O O . LYS A 1 168 ? 34.701 -4.817 -13.944 1.00 68.12 168 LYS A O 1
ATOM 1385 N N . GLY A 1 169 ? 33.100 -5.436 -15.383 1.00 61.00 169 GLY A N 1
ATOM 1386 C CA . GLY A 1 169 ? 33.865 -6.412 -16.170 1.00 61.00 169 GLY A CA 1
ATOM 1387 C C . GLY A 1 169 ? 33.855 -7.847 -15.633 1.00 61.00 169 GLY A C 1
ATOM 1388 O O . GLY A 1 169 ? 34.365 -8.742 -16.298 1.00 61.00 169 GLY A O 1
ATOM 1389 N N . PHE A 1 170 ? 33.264 -8.086 -14.461 1.00 68.25 170 PHE A N 1
ATOM 1390 C CA . PHE A 1 170 ? 33.169 -9.396 -13.810 1.00 68.25 170 PHE A CA 1
ATOM 1391 C C . PHE A 1 170 ? 31.922 -9.470 -12.919 1.00 68.25 170 PHE A C 1
ATOM 1393 O O . PHE A 1 170 ? 31.328 -8.441 -12.589 1.00 68.25 170 PHE A O 1
ATOM 1400 N N . ILE A 1 171 ? 31.543 -10.687 -12.522 1.00 72.44 171 ILE A N 1
ATOM 1401 C CA . ILE A 1 171 ? 30.477 -10.957 -11.543 1.00 72.44 171 ILE A CA 1
ATOM 1402 C C . ILE A 1 171 ? 31.099 -11.623 -10.312 1.00 72.44 171 ILE A C 1
ATOM 1404 O O . ILE A 1 171 ? 31.928 -12.520 -10.443 1.00 72.44 171 ILE A O 1
ATOM 1408 N N . LEU A 1 172 ? 30.711 -11.207 -9.108 1.00 74.44 172 LEU A N 1
ATOM 1409 C CA . LEU A 1 172 ? 31.190 -11.817 -7.865 1.00 74.44 172 LEU A CA 1
ATOM 1410 C C . LEU A 1 172 ? 30.400 -13.090 -7.516 1.00 74.44 172 LEU A C 1
ATOM 1412 O O . LEU A 1 172 ? 29.190 -13.171 -7.727 1.00 74.44 172 LEU A O 1
ATOM 1416 N N . GLU A 1 173 ? 31.050 -14.081 -6.902 1.00 72.38 173 GLU A N 1
ATOM 1417 C CA . GLU A 1 173 ? 30.362 -15.301 -6.436 1.00 72.38 173 GLU A CA 1
ATOM 1418 C C . GLU A 1 173 ? 29.268 -15.017 -5.394 1.00 72.38 173 GLU A C 1
ATOM 1420 O O . GLU A 1 173 ? 28.230 -15.687 -5.360 1.00 72.38 173 GLU A O 1
ATOM 1425 N N . GLU A 1 174 ? 29.455 -13.976 -4.584 1.00 72.81 174 GLU A N 1
ATOM 1426 C CA . GLU A 1 174 ? 28.453 -13.484 -3.634 1.00 72.81 174 GLU A CA 1
ATOM 1427 C C . GLU A 1 174 ? 27.188 -12.977 -4.349 1.00 72.81 174 GLU A C 1
ATOM 1429 O O . GLU A 1 174 ? 26.071 -13.219 -3.890 1.00 72.81 174 GLU A O 1
ATOM 1434 N N . GLU A 1 175 ? 27.348 -12.338 -5.513 1.00 70.25 175 GLU A N 1
ATOM 1435 C CA . GLU A 1 175 ? 26.246 -11.820 -6.329 1.00 70.25 175 GLU A CA 1
ATOM 1436 C C . GLU A 1 175 ? 25.427 -12.966 -6.942 1.00 70.25 175 GLU A C 1
ATOM 1438 O O . GLU A 1 175 ? 24.196 -12.910 -6.942 1.00 70.25 175 GLU A O 1
ATOM 1443 N N . ILE A 1 176 ? 26.092 -14.037 -7.391 1.00 73.88 176 ILE A N 1
ATOM 1444 C CA . ILE A 1 176 ? 25.437 -15.259 -7.891 1.00 73.88 176 ILE A CA 1
ATOM 1445 C C . ILE A 1 176 ? 24.683 -15.966 -6.764 1.00 73.88 176 ILE A C 1
ATOM 1447 O O . ILE A 1 176 ? 23.542 -16.389 -6.947 1.00 73.88 176 ILE A O 1
ATOM 1451 N N . THR A 1 177 ? 25.285 -16.046 -5.578 1.00 77.81 177 THR A N 1
ATOM 1452 C CA . THR A 1 177 ? 24.660 -16.651 -4.393 1.00 77.81 177 THR A CA 1
ATOM 1453 C C . THR A 1 177 ? 23.418 -15.869 -3.956 1.00 77.81 177 THR A C 1
ATOM 1455 O O . THR A 1 177 ? 22.403 -16.462 -3.586 1.00 77.81 177 THR A O 1
ATOM 1458 N N . TYR A 1 178 ? 23.466 -14.537 -4.026 1.00 76.12 178 TYR A N 1
ATOM 1459 C CA . TYR A 1 178 ? 22.319 -13.675 -3.742 1.00 76.12 178 TYR A CA 1
ATOM 1460 C C . TYR A 1 178 ? 21.174 -13.887 -4.744 1.00 76.12 178 TYR A C 1
ATOM 1462 O O . TYR A 1 178 ? 20.021 -14.045 -4.336 1.00 76.12 178 TYR A O 1
ATOM 1470 N N . LEU A 1 179 ? 21.481 -13.953 -6.043 1.00 72.00 179 LEU A N 1
ATOM 1471 C CA . LEU A 1 179 ? 20.480 -14.164 -7.095 1.00 72.00 179 LEU A CA 1
ATOM 1472 C C . LEU A 1 179 ? 19.880 -15.573 -7.036 1.00 72.00 179 LEU A C 1
ATOM 1474 O O . LEU A 1 179 ? 18.664 -15.719 -7.127 1.00 72.00 179 LEU A O 1
ATOM 1478 N N . SER A 1 180 ? 20.702 -16.592 -6.774 1.00 77.12 180 SER A N 1
ATOM 1479 C CA . SER A 1 180 ? 20.252 -17.967 -6.529 1.00 77.12 180 SER A CA 1
ATOM 1480 C C . SER A 1 180 ? 19.207 -18.035 -5.412 1.00 77.12 180 SER A C 1
ATOM 1482 O O . SER A 1 180 ? 18.125 -18.589 -5.613 1.00 77.12 180 SER A O 1
ATOM 1484 N N . LYS A 1 181 ? 19.475 -17.395 -4.264 1.00 78.31 181 LYS A N 1
ATOM 1485 C CA . LYS A 1 181 ? 18.535 -17.339 -3.131 1.00 78.31 181 LYS A CA 1
ATOM 1486 C C . LYS A 1 181 ? 17.275 -16.537 -3.447 1.00 78.31 181 LYS A C 1
ATOM 1488 O O . LYS A 1 181 ? 16.191 -16.919 -3.022 1.00 78.31 181 LYS A O 1
ATOM 1493 N N . THR A 1 182 ? 17.414 -15.434 -4.180 1.00 71.88 182 THR A N 1
ATOM 1494 C CA . THR A 1 182 ? 16.294 -14.539 -4.515 1.00 71.88 182 THR A CA 1
ATOM 1495 C C . THR A 1 182 ? 15.302 -15.195 -5.474 1.00 71.88 182 THR A C 1
ATOM 1497 O O . THR A 1 182 ? 14.094 -15.075 -5.284 1.00 71.88 182 THR A O 1
ATOM 1500 N N . TYR A 1 183 ? 15.799 -15.915 -6.482 1.00 72.75 183 TYR A N 1
ATOM 1501 C CA . TYR A 1 183 ? 14.970 -16.524 -7.528 1.00 72.75 183 TYR A CA 1
ATOM 1502 C C . TYR A 1 183 ? 14.702 -18.027 -7.319 1.00 72.75 183 TYR A C 1
ATOM 1504 O O . TYR A 1 183 ? 13.920 -18.619 -8.071 1.00 72.75 183 TYR A O 1
ATOM 1512 N N . ASN A 1 184 ? 15.296 -18.625 -6.278 1.00 75.38 184 ASN A N 1
ATOM 1513 C CA . ASN A 1 184 ? 15.244 -20.053 -5.956 1.00 75.38 184 ASN A CA 1
ATOM 1514 C C . ASN A 1 184 ? 15.709 -20.938 -7.131 1.00 75.38 184 ASN A C 1
ATOM 1516 O O . ASN A 1 184 ? 14.985 -21.828 -7.574 1.00 75.38 184 ASN A O 1
ATOM 1520 N N . ILE A 1 185 ? 16.894 -20.634 -7.671 1.00 76.06 185 ILE A N 1
ATOM 1521 C CA . ILE A 1 185 ? 17.550 -21.383 -8.759 1.00 76.06 185 ILE A CA 1
ATOM 1522 C C . ILE A 1 185 ? 18.918 -21.858 -8.278 1.00 76.06 185 ILE A C 1
ATOM 1524 O O . ILE A 1 185 ? 19.586 -21.144 -7.527 1.00 76.06 185 ILE A O 1
ATOM 1528 N N . ASP A 1 186 ? 19.346 -23.039 -8.717 1.00 76.69 186 ASP A N 1
ATOM 1529 C CA . ASP A 1 186 ? 20.664 -23.573 -8.394 1.00 76.69 186 ASP A CA 1
ATOM 1530 C C . ASP A 1 186 ? 21.799 -22.636 -8.881 1.00 76.69 186 ASP A C 1
ATOM 1532 O O . ASP A 1 186 ? 21.781 -22.171 -10.028 1.00 76.69 186 ASP A O 1
ATOM 1536 N N . PRO A 1 187 ? 22.808 -22.331 -8.041 1.00 72.38 187 PRO A N 1
ATOM 1537 C CA . PRO A 1 187 ? 23.946 -21.506 -8.444 1.00 72.38 187 PRO A CA 1
ATOM 1538 C C . PRO A 1 187 ? 24.711 -22.057 -9.655 1.00 72.38 187 PRO A C 1
ATOM 1540 O O . PRO A 1 187 ? 25.288 -21.276 -10.412 1.00 72.38 187 PRO A O 1
ATOM 1543 N N . GLY A 1 188 ? 24.741 -23.380 -9.845 1.00 70.81 188 GLY A N 1
ATOM 1544 C CA . GLY A 1 188 ? 25.373 -24.046 -10.981 1.00 70.81 188 GLY A CA 1
ATOM 1545 C C . GLY A 1 188 ? 24.645 -23.781 -12.297 1.00 70.81 188 GLY A C 1
ATOM 1546 O O . GLY A 1 188 ? 25.296 -23.480 -13.299 1.00 70.81 188 GLY A O 1
ATOM 1547 N N . ASP A 1 189 ? 23.312 -23.783 -12.283 1.00 68.19 189 ASP A N 1
ATOM 1548 C CA . ASP A 1 189 ? 22.491 -23.429 -13.450 1.00 68.19 189 ASP A CA 1
ATOM 1549 C C . ASP A 1 189 ? 22.681 -21.964 -13.859 1.00 68.19 189 ASP A C 1
ATOM 1551 O O . ASP A 1 189 ? 22.745 -21.641 -15.048 1.00 68.19 189 ASP A O 1
ATOM 1555 N N . ILE A 1 190 ? 22.847 -21.075 -12.878 1.00 70.62 190 ILE A N 1
ATOM 1556 C CA . ILE A 1 190 ? 23.176 -19.668 -13.119 1.00 70.62 190 ILE A CA 1
ATOM 1557 C C . ILE A 1 190 ? 24.587 -19.554 -13.720 1.00 70.62 190 ILE A C 1
ATOM 1559 O O . ILE A 1 190 ? 24.758 -18.920 -14.759 1.00 70.62 190 ILE A O 1
ATOM 1563 N N . LYS A 1 191 ? 25.593 -20.223 -13.138 1.00 73.06 191 LYS A N 1
ATOM 1564 C CA . LYS A 1 191 ? 26.984 -20.208 -13.633 1.00 73.06 191 LYS A CA 1
ATOM 1565 C C . LYS A 1 191 ? 27.120 -20.757 -15.058 1.00 73.06 191 LYS A C 1
ATOM 1567 O O . LYS A 1 191 ? 27.901 -20.219 -15.833 1.00 73.06 191 LYS A O 1
ATOM 1572 N N . LYS A 1 192 ? 26.353 -21.788 -15.425 1.00 69.50 192 LYS A N 1
ATOM 1573 C CA . LYS A 1 192 ? 26.403 -22.418 -16.758 1.00 69.50 192 LYS A CA 1
ATOM 1574 C C . LYS A 1 192 ? 25.845 -21.529 -17.876 1.00 69.50 192 LYS A C 1
ATOM 1576 O O . LYS A 1 192 ? 26.277 -21.650 -19.017 1.00 69.50 192 LYS A O 1
ATOM 1581 N N . ASN A 1 193 ? 24.895 -20.654 -17.549 1.00 65.00 193 ASN A N 1
ATOM 1582 C CA . ASN A 1 193 ? 24.223 -19.768 -18.507 1.00 65.00 193 ASN A CA 1
ATOM 1583 C C . ASN A 1 193 ? 24.749 -18.325 -18.469 1.00 65.00 193 ASN A C 1
ATOM 1585 O O . ASN A 1 193 ? 24.293 -17.478 -19.237 1.00 65.00 193 ASN A O 1
ATOM 1589 N N . ILE A 1 194 ? 25.699 -18.037 -17.578 1.00 68.50 194 ILE A N 1
ATOM 1590 C CA . ILE A 1 194 ? 26.391 -16.758 -17.494 1.00 68.50 194 ILE A CA 1
ATOM 1591 C C . ILE A 1 194 ? 27.562 -16.762 -18.486 1.00 68.50 194 ILE A C 1
ATOM 1593 O O . ILE A 1 194 ? 28.497 -17.544 -18.329 1.00 68.50 194 ILE A O 1
ATOM 1597 N N . PRO A 1 195 ? 27.585 -15.855 -19.473 1.00 60.94 195 PRO A N 1
ATOM 1598 C CA . PRO A 1 195 ? 28.719 -15.731 -20.385 1.00 60.94 195 PRO A CA 1
ATOM 1599 C C . PRO A 1 195 ? 29.883 -14.897 -19.821 1.00 60.94 195 PRO A C 1
ATOM 1601 O O . PRO A 1 195 ? 30.755 -14.471 -20.576 1.00 60.94 195 PRO A O 1
ATOM 1604 N N . PHE A 1 196 ? 29.885 -14.628 -18.515 1.00 68.31 196 PHE A N 1
ATOM 1605 C CA . PHE A 1 196 ? 30.747 -13.643 -17.863 1.00 68.31 196 PHE A CA 1
ATOM 1606 C C . PHE A 1 196 ? 31.745 -14.309 -16.906 1.00 68.31 196 PHE A C 1
ATOM 1608 O O . PHE A 1 196 ? 31.419 -15.319 -16.278 1.00 68.31 196 PHE A O 1
ATOM 1615 N N . PRO A 1 197 ? 32.945 -13.733 -16.732 1.00 66.50 197 PRO A N 1
ATOM 1616 C CA . PRO A 1 197 ? 3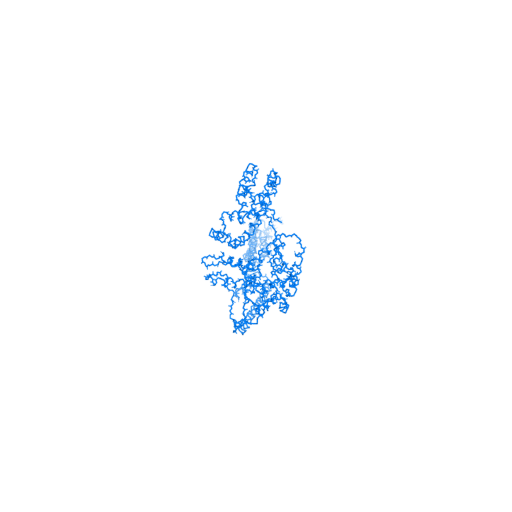3.914 -14.232 -15.767 1.00 66.50 197 PRO A CA 1
ATOM 1617 C C . PRO A 1 197 ? 33.412 -14.023 -14.330 1.00 66.50 197 PRO A C 1
ATOM 1619 O O . PRO A 1 197 ? 32.968 -12.931 -13.959 1.00 66.50 197 PRO A O 1
ATOM 1622 N N . VAL A 1 198 ? 33.499 -15.082 -13.521 1.00 69.69 198 VAL A N 1
ATOM 1623 C CA . VAL A 1 198 ? 33.073 -15.097 -12.115 1.00 69.69 198 VAL A CA 1
ATOM 1624 C C . VAL A 1 198 ? 34.297 -15.028 -11.201 1.00 69.69 198 VAL A C 1
ATOM 1626 O O . VAL A 1 198 ? 35.215 -15.831 -11.347 1.00 69.69 198 VAL A O 1
ATOM 1629 N N . GLN A 1 199 ? 34.310 -14.091 -10.250 1.00 71.06 199 GLN A N 1
ATOM 1630 C CA . GLN A 1 199 ? 35.410 -13.890 -9.301 1.00 71.06 199 GLN A CA 1
ATOM 1631 C C . GLN A 1 199 ? 34.980 -14.175 -7.855 1.00 71.06 199 GLN A C 1
ATOM 1633 O O . GLN A 1 199 ? 33.918 -13.740 -7.409 1.00 71.06 199 GLN A O 1
ATOM 1638 N N . ALA A 1 200 ? 35.833 -14.874 -7.101 1.00 59.72 200 ALA A N 1
ATOM 1639 C CA . ALA A 1 200 ? 35.563 -15.254 -5.712 1.00 59.72 200 ALA A CA 1
ATOM 1640 C C . ALA A 1 200 ? 35.739 -14.097 -4.706 1.00 59.72 200 ALA A C 1
ATOM 1642 O O . ALA A 1 200 ? 35.117 -14.107 -3.647 1.00 59.72 200 ALA A O 1
ATOM 1643 N N . LYS A 1 201 ? 36.583 -13.097 -5.008 1.00 57.75 201 LYS A N 1
ATOM 1644 C CA . LYS A 1 201 ? 36.838 -11.919 -4.156 1.00 57.75 201 LYS A CA 1
ATOM 1645 C C . LYS A 1 201 ? 37.139 -10.680 -4.999 1.00 57.75 201 LYS A C 1
ATOM 1647 O O . LYS A 1 201 ? 37.588 -10.791 -6.134 1.00 57.75 201 LYS A O 1
ATOM 1652 N N . LYS A 1 202 ? 36.940 -9.501 -4.399 1.00 54.06 202 LYS A N 1
ATOM 1653 C CA . LYS A 1 202 ? 37.319 -8.185 -4.936 1.00 54.06 202 LYS A CA 1
ATOM 1654 C C . LYS A 1 202 ? 38.847 -8.003 -4.838 1.00 54.06 202 LYS A C 1
ATOM 1656 O O . LYS A 1 202 ? 39.312 -7.227 -4.012 1.00 54.06 202 LYS A O 1
ATOM 1661 N N . ASP A 1 203 ? 39.625 -8.787 -5.583 1.00 46.50 203 ASP A N 1
ATOM 1662 C CA . ASP A 1 203 ? 41.089 -8.661 -5.605 1.00 46.50 203 ASP A CA 1
ATOM 1663 C C . ASP A 1 203 ? 41.495 -7.530 -6.572 1.00 46.50 203 ASP A C 1
ATOM 1665 O O . ASP A 1 203 ? 41.182 -7.618 -7.761 1.00 46.50 203 ASP A O 1
ATOM 1669 N N . PRO A 1 204 ? 42.152 -6.449 -6.110 1.00 47.66 204 PRO A N 1
ATOM 1670 C CA . PRO A 1 204 ? 42.544 -5.332 -6.970 1.00 47.66 204 PRO A CA 1
ATOM 1671 C C . PRO A 1 204 ? 43.678 -5.656 -7.953 1.00 47.66 204 PRO A C 1
ATOM 1673 O O . PRO A 1 204 ? 44.009 -4.794 -8.764 1.00 47.66 204 PRO A O 1
ATOM 1676 N N . SER A 1 205 ? 44.321 -6.828 -7.855 1.00 49.66 205 SER A N 1
ATOM 1677 C CA . SER A 1 205 ? 45.637 -7.042 -8.470 1.00 49.66 205 SER A CA 1
ATOM 1678 C C . SER A 1 205 ? 45.701 -7.908 -9.737 1.00 49.66 205 SER A C 1
ATOM 1680 O O . SER A 1 205 ? 46.758 -7.908 -10.361 1.00 49.66 205 SER A O 1
ATOM 1682 N N . VAL A 1 206 ? 44.643 -8.605 -10.191 1.00 48.09 206 VAL A N 1
ATOM 1683 C CA . VAL A 1 206 ? 44.786 -9.538 -11.347 1.00 48.09 206 VAL A CA 1
ATOM 1684 C C . VAL A 1 206 ? 43.561 -9.658 -12.278 1.00 48.09 206 VAL A C 1
ATOM 1686 O O . VAL A 1 206 ? 43.206 -10.748 -12.712 1.00 48.09 206 VAL A O 1
ATOM 1689 N N . ALA A 1 207 ? 42.904 -8.569 -12.674 1.00 46.06 207 ALA A N 1
ATOM 1690 C CA . ALA A 1 207 ? 42.024 -8.650 -13.847 1.00 46.06 207 ALA A CA 1
ATOM 1691 C C . ALA A 1 207 ? 42.104 -7.368 -14.667 1.00 46.06 207 ALA A C 1
ATOM 1693 O O . ALA A 1 207 ? 41.575 -6.335 -14.257 1.00 46.06 207 ALA A O 1
ATOM 1694 N N . GLU A 1 208 ? 42.749 -7.427 -15.833 1.00 54.00 208 GLU A N 1
ATOM 1695 C CA . GLU A 1 208 ? 42.532 -6.420 -16.870 1.00 54.00 208 GLU A CA 1
ATOM 1696 C C . GLU A 1 208 ? 41.031 -6.397 -17.174 1.00 54.00 208 GLU A C 1
ATOM 1698 O O . GLU A 1 208 ? 40.488 -7.329 -17.764 1.00 54.00 208 GLU A O 1
ATOM 1703 N N . VAL A 1 209 ? 40.337 -5.360 -16.702 1.00 57.62 209 VAL A N 1
ATOM 1704 C CA . VAL A 1 209 ? 38.929 -5.131 -17.026 1.00 57.62 209 VAL A CA 1
ATOM 1705 C C . VAL A 1 209 ? 38.852 -4.993 -18.548 1.00 57.62 209 VAL A C 1
ATOM 1707 O O . VAL A 1 209 ? 39.467 -4.062 -19.083 1.00 57.62 209 VAL A O 1
ATOM 1710 N N . PRO A 1 210 ? 38.133 -5.880 -19.263 1.00 64.56 210 PRO A N 1
ATOM 1711 C CA . PRO A 1 210 ? 38.026 -5.775 -20.708 1.00 64.56 210 PRO A CA 1
ATOM 1712 C C . PRO A 1 210 ? 37.477 -4.397 -21.068 1.00 64.56 210 PRO A C 1
ATOM 1714 O O . PRO A 1 210 ? 36.451 -3.961 -20.539 1.00 64.56 210 PRO A O 1
ATOM 1717 N N . GLN A 1 211 ? 38.187 -3.677 -21.932 1.00 75.25 211 GLN A N 1
ATOM 1718 C CA . GLN A 1 211 ? 37.753 -2.350 -22.351 1.00 75.25 211 GLN A CA 1
ATOM 1719 C C . GLN A 1 211 ? 36.426 -2.465 -23.119 1.00 75.25 211 GLN A C 1
ATOM 1721 O O . GLN A 1 211 ? 36.209 -3.463 -23.820 1.00 75.25 211 GLN A O 1
ATOM 1726 N N . PRO A 1 212 ? 35.522 -1.474 -23.001 1.00 81.56 212 PRO A N 1
ATOM 1727 C CA . PRO A 1 212 ? 34.335 -1.417 -23.846 1.00 81.56 212 PRO A CA 1
ATOM 1728 C C . PRO A 1 212 ? 34.743 -1.416 -25.324 1.00 81.56 212 PRO A C 1
ATOM 1730 O O . PRO A 1 212 ? 35.842 -0.988 -25.684 1.00 81.56 212 PRO A O 1
ATOM 1733 N N . LEU A 1 213 ? 33.835 -1.849 -26.196 1.00 85.38 213 LEU A N 1
ATOM 1734 C CA . LEU A 1 213 ? 34.005 -1.624 -27.629 1.00 85.38 213 LEU A CA 1
ATOM 1735 C C . LEU A 1 213 ? 34.180 -0.135 -27.936 1.00 85.38 213 LEU A C 1
ATOM 1737 O O . LEU A 1 213 ? 33.579 0.721 -27.282 1.00 85.38 213 LEU A O 1
ATOM 1741 N N . ASP A 1 214 ? 34.934 0.135 -29.002 1.00 87.19 214 ASP A N 1
ATOM 1742 C CA . ASP A 1 214 ? 35.051 1.468 -29.582 1.00 87.19 214 ASP A CA 1
ATOM 1743 C C . ASP A 1 214 ? 33.665 2.100 -29.795 1.00 87.19 214 ASP A C 1
ATOM 1745 O O . ASP A 1 214 ? 32.741 1.469 -30.326 1.00 87.19 214 ASP A O 1
ATOM 1749 N N . GLN A 1 215 ? 33.522 3.359 -29.378 1.00 84.06 215 GLN A N 1
ATOM 1750 C CA . GLN A 1 215 ? 32.242 4.065 -29.367 1.00 84.06 215 GLN A CA 1
ATOM 1751 C C . GLN A 1 215 ? 31.640 4.189 -30.774 1.00 84.06 215 GLN A C 1
ATOM 1753 O O . GLN A 1 215 ? 30.420 4.114 -30.930 1.00 84.06 215 GLN A O 1
ATOM 1758 N N . THR A 1 216 ? 32.475 4.325 -31.808 1.00 86.88 216 THR A N 1
ATOM 1759 C CA . THR A 1 216 ? 32.033 4.424 -33.205 1.00 86.88 216 THR A CA 1
ATOM 1760 C C . THR A 1 216 ? 31.462 3.095 -33.682 1.00 86.88 216 THR A C 1
ATOM 1762 O O . THR A 1 216 ? 30.394 3.058 -34.301 1.00 86.88 216 THR A O 1
ATOM 1765 N N . ILE A 1 217 ? 32.138 1.992 -33.352 1.00 88.12 217 ILE A N 1
ATOM 1766 C CA . ILE A 1 217 ? 31.684 0.636 -33.684 1.00 88.12 217 ILE A CA 1
ATOM 1767 C C . ILE A 1 217 ? 30.369 0.333 -32.962 1.00 88.12 217 ILE A C 1
ATOM 1769 O O . ILE A 1 217 ? 29.403 -0.098 -33.591 1.00 88.12 217 ILE A O 1
ATOM 1773 N N . PHE A 1 218 ? 30.296 0.607 -31.659 1.00 88.06 218 PHE A N 1
ATOM 1774 C CA . PHE A 1 218 ? 29.093 0.357 -30.866 1.00 88.06 218 PHE A CA 1
ATOM 1775 C C . PHE A 1 218 ? 27.898 1.206 -31.333 1.00 88.06 218 PHE A C 1
ATOM 1777 O O . PHE A 1 218 ? 26.790 0.687 -31.483 1.00 88.06 218 PHE A O 1
ATOM 1784 N N . LYS A 1 219 ? 28.124 2.485 -31.662 1.00 88.50 219 LYS A N 1
ATOM 1785 C CA . LYS A 1 219 ? 27.101 3.357 -32.255 1.00 88.50 219 LYS A CA 1
ATOM 1786 C C . LYS A 1 219 ? 26.599 2.813 -33.593 1.00 88.50 219 LYS A C 1
ATOM 1788 O O . LYS A 1 219 ? 25.394 2.712 -33.794 1.00 88.50 219 LYS A O 1
ATOM 1793 N N . THR A 1 220 ? 27.513 2.390 -34.466 1.00 90.38 220 THR A N 1
ATOM 1794 C CA . THR A 1 220 ? 27.171 1.788 -35.766 1.00 90.38 220 THR A CA 1
ATOM 1795 C C . THR A 1 220 ? 26.314 0.532 -35.597 1.00 90.38 220 THR A C 1
ATOM 1797 O O . THR A 1 220 ? 25.360 0.321 -36.346 1.00 90.38 220 THR A O 1
ATOM 1800 N N . ILE A 1 221 ? 26.611 -0.298 -34.595 1.00 91.44 221 ILE A N 1
ATOM 1801 C CA . ILE A 1 221 ? 25.808 -1.481 -34.270 1.00 91.44 221 ILE A CA 1
ATOM 1802 C C . ILE A 1 221 ? 24.402 -1.076 -33.820 1.00 91.44 221 ILE A C 1
ATOM 1804 O O . ILE A 1 221 ? 23.429 -1.588 -34.368 1.00 91.44 221 ILE A O 1
ATOM 1808 N N . ASN A 1 222 ? 24.277 -0.135 -32.883 1.00 89.00 222 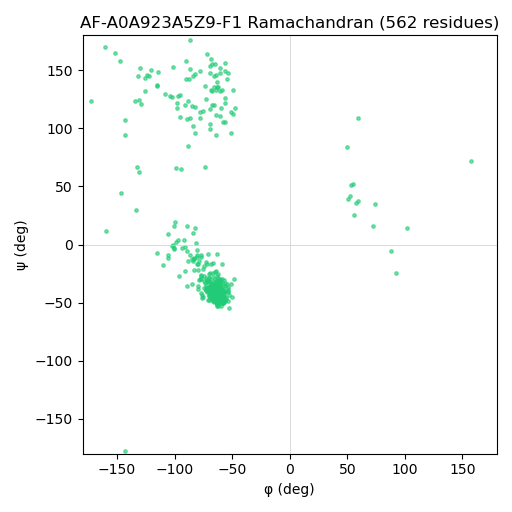ASN A N 1
ATOM 1809 C CA . ASN A 1 222 ? 22.974 0.315 -32.387 1.00 89.00 222 ASN A CA 1
ATOM 1810 C C . ASN A 1 222 ? 22.118 0.974 -33.476 1.00 89.00 222 ASN A C 1
ATOM 1812 O O . ASN A 1 222 ? 20.918 0.712 -33.553 1.00 89.00 222 ASN A O 1
ATOM 1816 N N . ASP A 1 223 ? 22.717 1.789 -34.343 1.00 86.94 223 ASP A N 1
ATOM 1817 C CA . ASP A 1 223 ? 22.001 2.437 -35.443 1.00 86.94 223 ASP A CA 1
ATOM 1818 C C . ASP A 1 223 ? 21.481 1.403 -36.454 1.00 86.94 223 ASP A C 1
ATOM 1820 O O . ASP A 1 223 ? 20.331 1.478 -36.889 1.00 86.94 223 ASP A O 1
ATOM 1824 N N . ASN A 1 224 ? 22.276 0.375 -36.767 1.00 89.38 224 ASN A N 1
ATOM 1825 C CA . ASN A 1 224 ? 21.830 -0.719 -37.630 1.00 89.38 224 ASN A CA 1
ATOM 1826 C C . ASN A 1 224 ? 20.781 -1.619 -36.955 1.00 89.38 224 ASN A C 1
ATOM 1828 O O . ASN A 1 224 ? 19.842 -2.056 -37.618 1.00 89.38 224 ASN A O 1
ATOM 1832 N N . LEU A 1 225 ? 20.889 -1.867 -35.646 1.00 89.75 225 LEU A N 1
ATOM 1833 C CA . LEU A 1 225 ? 19.892 -2.617 -34.873 1.00 89.75 225 LEU A CA 1
ATOM 1834 C C . LEU A 1 225 ? 18.522 -1.925 -34.891 1.00 89.75 225 LEU A C 1
ATOM 1836 O O . LEU A 1 225 ? 17.510 -2.593 -35.106 1.00 89.75 225 LEU A O 1
ATOM 1840 N N . LYS A 1 226 ? 18.489 -0.589 -34.782 1.00 87.19 226 LYS A N 1
ATOM 1841 C CA . LYS A 1 226 ? 17.259 0.210 -34.931 1.00 87.19 226 LYS A CA 1
ATOM 1842 C C . LYS A 1 226 ? 16.626 0.053 -36.312 1.00 87.19 226 LYS A C 1
ATOM 1844 O O . LYS A 1 226 ? 15.412 -0.081 -36.407 1.00 87.19 226 LYS A O 1
ATOM 1849 N N . ILE A 1 227 ? 17.432 0.025 -37.379 1.00 84.19 227 ILE A N 1
ATOM 1850 C CA . ILE A 1 227 ? 16.935 -0.172 -38.754 1.00 84.19 227 ILE A CA 1
ATOM 1851 C C . ILE A 1 227 ? 16.283 -1.552 -38.920 1.00 84.19 227 ILE A C 1
ATOM 1853 O O . ILE A 1 227 ? 15.298 -1.678 -39.644 1.00 84.19 227 ILE A O 1
ATOM 1857 N N . VAL A 1 228 ? 16.827 -2.577 -38.259 1.00 84.44 228 VAL A N 1
ATOM 1858 C CA . VAL A 1 228 ? 16.318 -3.960 -38.314 1.00 84.44 228 VAL A CA 1
ATOM 1859 C C . VAL A 1 228 ? 15.214 -4.217 -37.270 1.00 84.44 228 VAL A C 1
ATOM 1861 O O . VAL A 1 228 ? 14.542 -5.244 -37.327 1.00 84.44 228 VAL A O 1
ATOM 1864 N N . GLY A 1 229 ? 14.980 -3.284 -36.342 1.00 81.31 229 GLY A N 1
ATOM 1865 C CA . GLY A 1 229 ? 13.949 -3.395 -35.306 1.00 81.31 229 GLY A CA 1
ATOM 1866 C C . GLY A 1 229 ? 14.297 -4.387 -34.193 1.00 81.31 229 GLY A C 1
ATOM 1867 O O . GLY A 1 229 ? 13.415 -5.081 -33.695 1.00 81.31 229 GLY A O 1
ATOM 1868 N N . LYS A 1 230 ? 15.579 -4.496 -33.831 1.00 85.75 230 LYS A N 1
ATOM 1869 C CA . LYS A 1 230 ? 16.085 -5.396 -32.778 1.00 85.75 230 LYS A CA 1
ATOM 1870 C C . LYS A 1 230 ? 16.774 -4.588 -31.679 1.00 85.75 230 LYS A C 1
ATOM 1872 O O . LYS A 1 230 ? 17.357 -3.547 -31.967 1.00 85.75 230 LYS A O 1
ATOM 1877 N N . ASN A 1 231 ? 16.760 -5.064 -30.431 1.00 83.38 231 ASN A N 1
ATOM 1878 C CA . ASN A 1 231 ? 17.326 -4.310 -29.302 1.00 83.38 231 ASN A CA 1
ATOM 1879 C C . ASN A 1 231 ? 18.808 -4.616 -29.037 1.00 83.38 231 ASN A C 1
ATOM 1881 O O . ASN A 1 231 ? 19.492 -3.836 -28.379 1.00 83.38 231 ASN A O 1
ATOM 1885 N N . ASN A 1 232 ? 19.309 -5.774 -29.475 1.00 88.44 232 ASN A N 1
ATOM 1886 C CA . ASN A 1 232 ? 20.698 -6.197 -29.274 1.00 88.44 232 ASN A CA 1
ATOM 1887 C C . ASN A 1 232 ? 21.107 -7.300 -30.269 1.00 88.44 232 ASN A C 1
ATOM 1889 O O . ASN A 1 232 ? 20.268 -7.860 -30.976 1.00 88.44 232 ASN A O 1
ATOM 1893 N N . LEU A 1 233 ? 22.405 -7.624 -30.313 1.00 89.56 233 LEU A N 1
ATOM 1894 C CA . LEU A 1 233 ? 22.945 -8.633 -31.231 1.00 89.56 233 LEU A CA 1
ATOM 1895 C C . LEU A 1 233 ? 22.428 -10.053 -30.948 1.00 89.56 233 LEU A C 1
ATOM 1897 O O . LEU A 1 233 ? 22.293 -10.832 -31.885 1.00 89.56 233 LEU A O 1
ATOM 1901 N N . TYR A 1 234 ? 22.104 -10.396 -29.699 1.00 89.56 234 TYR A N 1
ATOM 1902 C CA . TYR A 1 234 ? 21.545 -11.711 -29.361 1.00 89.56 234 TYR A CA 1
ATOM 1903 C C . TYR A 1 234 ? 20.131 -11.875 -29.931 1.00 89.56 234 TYR A C 1
ATOM 1905 O O . TYR A 1 234 ? 19.823 -12.883 -30.560 1.00 89.56 234 TYR A O 1
ATOM 1913 N N . GLU A 1 235 ? 19.305 -10.834 -29.815 1.00 88.50 235 GLU A N 1
ATOM 1914 C CA . GLU A 1 235 ? 17.961 -10.790 -30.396 1.00 88.50 235 GLU A CA 1
ATOM 1915 C C . GLU A 1 235 ? 17.983 -10.788 -31.931 1.00 88.50 235 GLU A C 1
ATOM 1917 O O . GLU A 1 235 ? 17.117 -11.388 -32.567 1.00 88.50 235 GLU A O 1
ATOM 1922 N N . PHE A 1 236 ? 18.986 -10.146 -32.539 1.00 90.62 236 PHE A N 1
ATOM 1923 C CA . PHE A 1 236 ? 19.217 -10.224 -33.983 1.00 90.62 236 PHE A CA 1
ATOM 1924 C C . PHE A 1 236 ? 19.556 -11.651 -34.438 1.00 90.62 236 PHE A C 1
ATOM 1926 O O . PHE A 1 236 ? 19.097 -12.078 -35.494 1.00 90.62 236 PHE A O 1
ATOM 1933 N N . LEU A 1 237 ? 20.319 -12.400 -33.636 1.00 88.94 237 LEU A N 1
ATOM 1934 C CA . LEU A 1 237 ? 20.625 -13.809 -33.902 1.00 88.94 237 LEU A CA 1
ATOM 1935 C C . LEU A 1 237 ? 19.495 -14.770 -33.497 1.00 88.94 237 LEU A C 1
ATOM 1937 O O . LEU A 1 237 ? 19.566 -15.949 -33.850 1.00 88.94 237 LEU A O 1
ATOM 1941 N N . GLU A 1 238 ? 18.472 -14.275 -32.793 1.00 87.44 238 GLU A N 1
ATOM 1942 C CA . GLU A 1 238 ? 17.376 -15.054 -32.196 1.00 87.44 238 GLU A CA 1
ATOM 1943 C C . GLU A 1 238 ? 17.878 -16.101 -31.193 1.00 87.44 238 GLU A C 1
ATOM 1945 O O . GLU A 1 238 ? 17.374 -17.220 -31.117 1.00 87.44 238 GLU A O 1
ATOM 1950 N N . LEU A 1 239 ? 18.908 -15.737 -30.429 1.00 86.31 239 LEU A N 1
ATOM 1951 C CA . LEU A 1 239 ? 19.551 -16.608 -29.453 1.00 86.31 239 LEU A CA 1
ATOM 1952 C C . LEU A 1 239 ? 19.544 -15.969 -28.056 1.00 86.31 239 LEU A C 1
ATOM 1954 O O . LEU A 1 239 ? 19.676 -14.750 -27.943 1.00 86.31 239 LEU A O 1
ATOM 1958 N N . PRO A 1 240 ? 19.428 -16.763 -26.976 1.00 81.00 240 PRO A N 1
ATOM 1959 C CA . PRO A 1 240 ? 19.568 -16.259 -25.612 1.00 81.00 240 PRO A CA 1
ATOM 1960 C C . PRO A 1 240 ? 20.950 -15.652 -25.338 1.00 81.00 240 PRO A C 1
ATOM 1962 O O . PRO A 1 240 ? 21.960 -16.110 -25.881 1.00 81.00 240 PRO A O 1
ATOM 1965 N N . ILE A 1 241 ? 21.013 -14.691 -24.411 1.00 79.38 241 ILE A N 1
ATOM 1966 C CA . ILE A 1 241 ? 22.262 -14.026 -23.986 1.00 79.38 241 ILE A CA 1
ATOM 1967 C C . ILE A 1 241 ? 23.279 -15.033 -23.432 1.00 79.38 241 ILE A C 1
ATOM 1969 O O . ILE A 1 241 ? 24.475 -14.824 -23.590 1.00 79.38 241 ILE A O 1
ATOM 1973 N N . GLY A 1 242 ? 22.824 -16.138 -22.831 1.00 75.31 242 GLY A N 1
ATOM 1974 C CA . GLY A 1 242 ? 23.672 -17.208 -22.294 1.00 75.31 242 GLY A CA 1
ATOM 1975 C C . GLY A 1 242 ? 24.184 -18.225 -23.318 1.00 75.31 242 GLY A C 1
ATOM 1976 O O . GLY A 1 242 ? 24.874 -19.163 -22.936 1.00 75.31 242 GLY A O 1
ATOM 1977 N N . SER A 1 243 ? 23.866 -18.066 -24.609 1.00 83.12 243 SER A N 1
ATOM 1978 C CA . SER A 1 243 ? 24.267 -19.033 -25.643 1.00 83.12 243 SER A CA 1
ATOM 1979 C C . SER A 1 243 ? 25.786 -19.177 -25.736 1.00 83.12 243 SER A C 1
ATOM 1981 O O . SER A 1 243 ? 26.538 -18.212 -25.531 1.00 83.12 243 SER A O 1
ATOM 1983 N N . ASP A 1 244 ? 26.245 -20.379 -26.074 1.00 85.06 244 ASP A N 1
ATOM 1984 C CA . ASP A 1 244 ? 27.662 -20.652 -26.273 1.00 85.06 244 ASP A CA 1
ATOM 1985 C C . ASP A 1 244 ? 28.213 -19.917 -27.518 1.00 85.06 244 ASP A C 1
ATOM 1987 O O . ASP A 1 244 ? 27.481 -19.547 -28.445 1.00 85.06 244 ASP A O 1
ATOM 1991 N N . LEU A 1 245 ? 29.526 -19.667 -27.528 1.00 85.62 245 LEU A N 1
ATOM 1992 C CA . LEU A 1 245 ? 30.182 -18.924 -28.611 1.00 85.62 245 LEU A CA 1
ATOM 1993 C C . LEU A 1 245 ? 30.104 -19.651 -29.959 1.00 85.62 245 LEU A C 1
ATOM 1995 O O . LEU A 1 245 ? 30.064 -18.999 -31.002 1.00 85.62 245 LEU A O 1
ATOM 1999 N N . GLU A 1 246 ? 30.092 -20.981 -29.965 1.00 87.00 246 GLU A N 1
ATOM 2000 C CA . GLU A 1 246 ? 30.076 -21.770 -31.194 1.00 87.00 246 GLU A CA 1
ATOM 2001 C C . GLU A 1 246 ? 28.722 -21.649 -31.906 1.00 87.00 246 GLU A C 1
ATOM 2003 O O . GLU A 1 246 ? 28.663 -21.354 -33.104 1.00 87.00 246 GLU A O 1
ATOM 2008 N N . THR A 1 247 ? 27.637 -21.747 -31.145 1.00 88.12 247 THR A N 1
ATOM 2009 C CA . THR A 1 247 ? 26.254 -21.547 -31.570 1.00 88.12 247 THR A CA 1
ATOM 2010 C C . THR A 1 247 ? 26.043 -20.128 -32.090 1.00 88.12 247 THR A C 1
ATOM 2012 O O . THR A 1 247 ? 25.503 -19.953 -33.188 1.00 88.12 247 THR A O 1
ATOM 2015 N N . LEU A 1 248 ? 26.545 -19.109 -31.378 1.00 88.06 248 LEU A N 1
ATOM 2016 C CA . LEU A 1 248 ? 26.477 -17.709 -31.820 1.00 88.06 248 LEU A CA 1
ATOM 2017 C C . LEU A 1 248 ? 27.217 -17.495 -33.151 1.00 88.06 248 LEU A C 1
ATOM 2019 O O . LEU A 1 248 ? 26.670 -16.890 -34.077 1.00 88.06 248 LEU A O 1
ATOM 2023 N N . LYS A 1 249 ? 28.432 -18.041 -33.291 1.00 89.56 249 LYS A N 1
ATOM 2024 C CA . LYS A 1 249 ? 29.231 -17.950 -34.526 1.00 89.56 249 LYS A CA 1
ATOM 2025 C C . LYS A 1 249 ? 28.552 -18.651 -35.698 1.00 89.56 249 LYS A C 1
ATOM 2027 O O . LYS A 1 249 ? 28.489 -18.089 -36.794 1.00 89.56 249 LYS A O 1
ATOM 2032 N N . LYS A 1 250 ? 28.028 -19.859 -35.477 1.00 90.06 250 LYS A N 1
ATOM 2033 C CA . LYS A 1 250 ? 27.334 -20.649 -36.501 1.00 90.06 250 LYS A CA 1
ATOM 2034 C C . LYS A 1 250 ? 26.072 -19.938 -36.985 1.00 90.06 250 LYS A C 1
ATOM 2036 O O . LYS A 1 250 ? 25.846 -19.850 -38.192 1.00 90.06 250 LYS A O 1
ATOM 2041 N N . ARG A 1 251 ? 25.279 -19.375 -36.066 1.00 90.88 251 ARG A N 1
ATOM 2042 C CA . ARG A 1 251 ? 24.069 -18.614 -36.408 1.00 90.88 251 ARG A CA 1
ATOM 2043 C C . ARG A 1 251 ? 24.399 -17.321 -37.150 1.00 90.88 251 ARG A C 1
ATOM 2045 O O . ARG A 1 251 ? 23.768 -17.053 -38.169 1.00 90.88 251 ARG A O 1
ATOM 2052 N N . ALA A 1 252 ? 25.420 -16.579 -36.715 1.00 89.88 252 ALA A N 1
ATOM 2053 C CA . ALA A 1 252 ? 25.881 -15.373 -37.404 1.00 89.88 252 ALA A CA 1
ATOM 2054 C C . ALA A 1 252 ? 26.354 -15.666 -38.840 1.00 89.88 252 ALA A C 1
ATOM 2056 O O . ALA A 1 252 ? 26.003 -14.937 -39.766 1.00 89.88 252 ALA A O 1
ATOM 2057 N N . ALA A 1 253 ? 27.100 -16.759 -39.044 1.00 88.44 253 ALA A N 1
ATOM 2058 C CA . ALA A 1 253 ? 27.539 -17.189 -40.372 1.00 88.44 253 ALA A CA 1
ATOM 2059 C C . ALA A 1 253 ? 26.358 -17.587 -41.274 1.00 88.44 253 ALA A C 1
ATOM 2061 O O . ALA A 1 253 ? 26.321 -17.193 -42.439 1.00 88.44 253 ALA A O 1
ATOM 2062 N N . LYS A 1 254 ? 25.374 -18.310 -40.723 1.00 89.38 254 LYS A N 1
ATOM 2063 C CA . LYS A 1 254 ? 24.154 -18.698 -41.441 1.00 89.38 254 LYS A CA 1
ATOM 2064 C C . LYS A 1 254 ? 23.343 -17.475 -41.885 1.00 89.38 254 LYS A C 1
ATOM 2066 O O . LYS A 1 254 ? 23.024 -17.369 -43.063 1.00 89.38 254 LYS A O 1
ATOM 2071 N N . ILE A 1 255 ? 23.089 -16.526 -40.979 1.00 86.62 255 ILE A N 1
ATOM 2072 C CA . ILE A 1 255 ? 22.368 -15.281 -41.299 1.00 86.62 255 ILE A CA 1
ATOM 2073 C C . ILE A 1 255 ? 23.123 -14.480 -42.363 1.00 86.62 255 ILE A C 1
ATOM 2075 O O . ILE A 1 255 ? 22.521 -13.985 -43.309 1.00 86.62 255 ILE A O 1
ATOM 2079 N N . GLN A 1 256 ? 24.453 -14.390 -42.275 1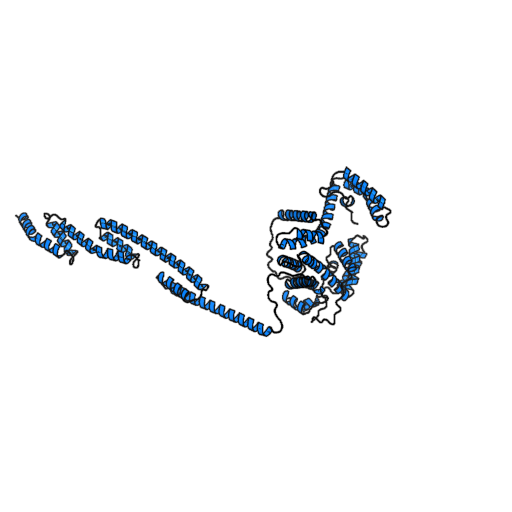.00 84.69 256 GLN A N 1
ATOM 2080 C CA . GLN A 1 256 ? 25.239 -13.712 -43.304 1.00 84.69 256 GLN A CA 1
ATOM 2081 C C . GLN A 1 256 ? 25.072 -14.368 -44.684 1.00 84.69 256 GLN A C 1
ATOM 2083 O O . GLN A 1 256 ? 24.910 -13.664 -45.678 1.00 84.69 256 GLN A O 1
ATOM 2088 N N . GLN A 1 257 ? 25.098 -15.701 -44.755 1.00 85.56 257 GLN A N 1
ATOM 2089 C CA . GLN A 1 257 ? 24.910 -16.439 -46.005 1.00 85.56 257 GLN A CA 1
ATOM 2090 C C . GLN A 1 257 ? 23.501 -16.241 -46.583 1.00 85.56 257 GLN A C 1
ATOM 2092 O O . GLN A 1 257 ? 23.362 -16.024 -47.786 1.00 85.56 257 GLN A O 1
ATOM 2097 N N . GLU A 1 258 ? 22.474 -16.259 -45.731 1.00 85.25 258 GLU A N 1
ATOM 2098 C CA . GLU A 1 258 ? 21.084 -15.980 -46.111 1.00 85.25 258 GLU A CA 1
ATOM 2099 C C . GLU A 1 258 ? 20.942 -14.569 -46.703 1.00 85.25 258 GLU A C 1
ATOM 2101 O O . GLU A 1 258 ? 20.327 -14.393 -47.754 1.00 85.25 258 GLU A O 1
ATOM 2106 N N . LEU A 1 259 ? 21.579 -13.568 -46.087 1.00 82.50 259 LEU A N 1
ATOM 2107 C CA . LEU A 1 259 ? 21.521 -12.177 -46.543 1.00 82.50 259 LEU A CA 1
ATOM 2108 C C . LEU A 1 259 ? 22.320 -11.927 -47.833 1.00 82.50 259 LEU A C 1
ATOM 2110 O O . LEU A 1 259 ? 21.928 -11.079 -48.635 1.00 82.50 259 LEU A O 1
ATOM 2114 N N . LEU A 1 260 ? 23.405 -12.674 -48.072 1.00 75.81 260 LEU A N 1
ATOM 2115 C CA . LEU A 1 260 ? 24.186 -12.604 -49.316 1.00 75.81 260 LEU A CA 1
ATOM 2116 C C . LEU A 1 260 ? 23.439 -13.191 -50.527 1.00 75.81 260 LEU A C 1
ATOM 2118 O O . LEU A 1 260 ? 23.708 -12.784 -51.656 1.00 75.81 260 LEU A O 1
ATOM 2122 N N . GLY A 1 261 ? 22.499 -14.117 -50.308 1.00 69.56 261 GLY A N 1
ATOM 2123 C CA . GLY A 1 261 ? 21.706 -14.755 -51.367 1.00 69.56 261 GLY A CA 1
ATOM 2124 C C . GLY A 1 261 ? 20.567 -13.897 -51.936 1.00 69.56 261 GLY A C 1
ATOM 2125 O O . GLY A 1 261 ? 19.956 -14.271 -52.936 1.00 69.56 261 GLY A O 1
ATOM 2126 N N . VAL A 1 262 ? 20.264 -12.745 -51.331 1.00 73.56 262 VAL A N 1
ATOM 2127 C CA . VAL A 1 262 ? 19.124 -11.898 -51.711 1.00 73.56 262 VAL A CA 1
ATOM 2128 C C . VAL A 1 262 ? 19.574 -10.757 -52.631 1.00 73.56 262 VAL A C 1
ATOM 2130 O O . VAL A 1 262 ? 20.328 -9.868 -52.243 1.00 73.56 262 VAL A O 1
ATOM 2133 N N . SER A 1 263 ? 19.056 -10.729 -53.865 1.00 56.06 263 SER A N 1
ATOM 2134 C CA . SER A 1 263 ? 19.466 -9.755 -54.895 1.00 56.06 263 SER A CA 1
ATOM 2135 C C . SER A 1 263 ? 18.992 -8.308 -54.650 1.00 56.06 263 SER A C 1
ATOM 2137 O O . SER A 1 263 ? 19.512 -7.386 -55.283 1.00 56.06 263 SER A O 1
ATOM 2139 N N . LYS A 1 264 ? 18.007 -8.070 -53.770 1.00 69.06 264 LYS A N 1
ATOM 2140 C CA . LYS A 1 264 ? 17.481 -6.724 -53.468 1.00 69.06 264 LYS A CA 1
ATOM 2141 C C . LYS A 1 264 ? 18.159 -6.145 -52.225 1.00 69.06 264 LYS A C 1
ATOM 2143 O O . LYS A 1 264 ? 17.888 -6.567 -51.108 1.00 69.06 264 LYS A O 1
ATOM 2148 N N . LYS A 1 265 ? 19.003 -5.130 -52.426 1.00 68.06 265 LYS A N 1
ATOM 2149 C CA . LYS A 1 265 ? 19.681 -4.393 -51.349 1.00 68.06 265 LYS A CA 1
ATOM 2150 C C . LYS A 1 265 ? 18.813 -3.231 -50.867 1.00 68.06 265 LYS A C 1
ATOM 2152 O O . LYS A 1 265 ? 18.933 -2.109 -51.358 1.00 68.06 265 LYS A O 1
ATOM 2157 N N . ASP A 1 266 ? 17.897 -3.498 -49.945 1.00 77.56 266 ASP A N 1
ATOM 2158 C CA . ASP A 1 266 ? 17.235 -2.434 -49.190 1.00 77.56 266 ASP A CA 1
ATOM 2159 C C . ASP A 1 266 ? 18.052 -2.036 -47.939 1.00 77.56 266 ASP A C 1
ATOM 2161 O O . ASP A 1 266 ? 19.129 -2.578 -47.660 1.00 77.56 266 ASP A O 1
ATOM 2165 N N . ALA A 1 267 ? 17.578 -1.018 -47.214 1.00 76.12 267 ALA A N 1
ATOM 2166 C CA . ALA A 1 267 ? 18.275 -0.494 -46.040 1.00 76.12 267 ALA A CA 1
ATOM 2167 C C . ALA A 1 267 ? 18.361 -1.527 -44.902 1.00 76.12 267 ALA A C 1
ATOM 2169 O O . ALA A 1 267 ? 19.377 -1.573 -44.213 1.00 76.12 267 ALA A O 1
ATOM 2170 N N . ALA A 1 268 ? 17.340 -2.374 -44.738 1.00 81.75 268 ALA A N 1
ATOM 2171 C CA . ALA A 1 268 ? 17.303 -3.409 -43.709 1.00 81.75 268 ALA A CA 1
ATOM 2172 C C . ALA A 1 268 ? 18.272 -4.554 -44.028 1.00 81.75 268 ALA A C 1
ATOM 2174 O O . ALA A 1 268 ? 19.013 -4.986 -43.153 1.00 81.75 268 ALA A O 1
ATOM 2175 N N . MET A 1 269 ? 18.357 -4.977 -45.291 1.00 81.44 269 MET A N 1
ATOM 2176 C CA . MET A 1 269 ? 19.310 -5.988 -45.758 1.00 81.44 269 MET A CA 1
ATOM 2177 C C . MET A 1 269 ? 20.759 -5.507 -45.652 1.00 81.44 269 MET A C 1
ATOM 2179 O O . MET A 1 269 ? 21.651 -6.274 -45.282 1.00 81.44 269 MET A O 1
ATOM 2183 N N . THR A 1 270 ? 21.002 -4.223 -45.934 1.00 85.44 270 THR A N 1
ATOM 2184 C CA . THR A 1 270 ? 22.328 -3.606 -45.771 1.00 85.44 270 THR A CA 1
ATOM 2185 C C . THR A 1 270 ? 22.714 -3.532 -44.293 1.00 85.44 270 THR A C 1
ATOM 2187 O O . THR A 1 270 ? 23.805 -3.966 -43.927 1.00 85.44 270 THR A O 1
ATOM 2190 N N . ALA A 1 271 ? 21.808 -3.055 -43.432 1.00 86.62 271 ALA A N 1
ATOM 2191 C CA . ALA A 1 271 ? 22.016 -3.018 -41.986 1.00 86.62 271 ALA A CA 1
ATOM 2192 C C . ALA A 1 271 ? 22.227 -4.427 -41.407 1.00 86.62 271 ALA A C 1
ATOM 2194 O O . ALA A 1 271 ? 23.178 -4.649 -40.664 1.00 86.62 271 ALA A O 1
ATOM 2195 N N . GLY A 1 272 ? 21.411 -5.401 -41.816 1.00 87.31 272 GLY A N 1
ATOM 2196 C CA . GLY A 1 272 ? 21.524 -6.803 -41.413 1.00 87.31 272 GLY A CA 1
ATOM 2197 C C . GLY A 1 272 ? 22.845 -7.443 -41.841 1.00 87.31 272 GLY A C 1
ATOM 2198 O O . GLY A 1 272 ? 23.463 -8.151 -41.051 1.00 87.31 272 GLY A O 1
ATOM 2199 N N . SER A 1 273 ? 23.330 -7.154 -43.054 1.00 86.44 273 SER A N 1
ATOM 2200 C CA . SER A 1 273 ? 24.622 -7.665 -43.538 1.00 86.44 273 SER A CA 1
ATOM 2201 C C . SER A 1 273 ? 25.788 -7.106 -42.718 1.00 86.44 273 SER A C 1
ATOM 2203 O O . SER A 1 273 ? 26.692 -7.849 -42.330 1.00 86.44 273 SER A O 1
ATOM 2205 N N . THR A 1 274 ? 25.739 -5.809 -42.402 1.00 90.19 274 THR A N 1
ATOM 2206 C CA . THR A 1 274 ? 26.712 -5.141 -41.528 1.00 90.19 274 THR A CA 1
ATOM 2207 C C . THR A 1 274 ? 26.673 -5.717 -40.110 1.00 90.19 274 THR A C 1
ATOM 2209 O O . THR A 1 274 ? 27.722 -6.039 -39.552 1.00 90.19 274 THR A O 1
ATOM 2212 N N . LEU A 1 275 ? 25.479 -5.936 -39.545 1.00 92.12 275 LEU A N 1
ATOM 2213 C CA . LEU A 1 275 ? 25.303 -6.563 -38.230 1.00 92.12 275 LEU A CA 1
ATOM 2214 C C . LEU A 1 275 ? 25.835 -7.993 -38.194 1.00 92.12 275 LEU A C 1
ATOM 2216 O O . LEU A 1 275 ? 26.557 -8.335 -37.265 1.00 92.12 275 LEU A O 1
ATOM 2220 N N . ALA A 1 276 ? 25.558 -8.809 -39.212 1.00 89.62 276 ALA A N 1
ATOM 2221 C CA . ALA A 1 276 ? 26.088 -10.168 -39.299 1.00 89.62 276 ALA A CA 1
ATOM 2222 C C . ALA A 1 276 ? 27.629 -10.175 -39.359 1.00 89.62 276 ALA A C 1
ATOM 2224 O O . ALA A 1 276 ? 28.275 -11.007 -38.715 1.00 89.62 276 ALA A O 1
ATOM 2225 N N . GLY A 1 277 ? 28.226 -9.201 -40.058 1.00 89.19 277 GLY A N 1
ATOM 2226 C CA . GLY A 1 277 ? 29.669 -8.951 -40.033 1.00 89.19 277 GLY A CA 1
ATOM 2227 C C . GLY A 1 277 ? 30.183 -8.607 -38.631 1.00 89.19 277 GLY A C 1
ATOM 2228 O O . GLY A 1 277 ? 31.129 -9.233 -38.152 1.00 89.19 277 GLY A O 1
ATOM 2229 N N . HIS A 1 278 ? 29.524 -7.677 -37.934 1.00 91.81 278 HIS A N 1
ATOM 2230 C CA . HIS A 1 278 ? 29.870 -7.328 -36.553 1.00 91.81 278 HIS A CA 1
ATOM 2231 C C . HIS A 1 278 ? 29.700 -8.506 -35.584 1.00 91.81 278 HIS A C 1
ATOM 2233 O O . HIS A 1 278 ? 30.587 -8.717 -34.761 1.00 91.81 278 HIS A O 1
ATOM 2239 N N . CYS A 1 279 ? 28.648 -9.325 -35.707 1.00 91.75 279 CYS A N 1
ATOM 2240 C CA . CYS A 1 279 ? 28.451 -10.534 -34.900 1.00 91.75 279 CYS A CA 1
ATOM 2241 C C . CYS A 1 279 ? 29.624 -11.511 -35.037 1.00 91.75 279 CYS A C 1
ATOM 2243 O O . CYS A 1 279 ? 30.070 -12.073 -34.040 1.00 91.75 279 CYS A O 1
ATOM 2245 N N . ARG A 1 280 ? 30.163 -11.700 -36.249 1.00 89.19 280 ARG A N 1
ATOM 2246 C CA . ARG A 1 280 ? 31.321 -12.583 -36.468 1.00 89.19 280 ARG A CA 1
ATOM 2247 C C . ARG A 1 280 ? 32.590 -12.074 -35.803 1.00 89.19 280 ARG A C 1
ATOM 2249 O O . ARG A 1 280 ? 33.387 -12.890 -35.350 1.00 89.19 280 ARG A O 1
ATOM 2256 N N . THR A 1 281 ? 32.781 -10.760 -35.767 1.00 89.81 281 THR A N 1
ATOM 2257 C CA . THR A 1 281 ? 33.940 -10.141 -35.116 1.00 89.81 281 THR A CA 1
ATOM 2258 C C . THR A 1 281 ? 33.781 -10.138 -33.596 1.00 89.81 281 THR A C 1
ATOM 2260 O O . THR A 1 281 ? 34.704 -10.534 -32.893 1.00 89.81 281 THR A O 1
ATOM 2263 N N . ILE A 1 282 ? 32.606 -9.758 -33.088 1.00 89.88 282 ILE A N 1
ATOM 2264 C CA . ILE A 1 282 ? 32.315 -9.637 -31.651 1.00 89.88 282 ILE A CA 1
ATOM 2265 C C . ILE A 1 282 ? 32.261 -11.000 -30.966 1.00 89.88 282 ILE A C 1
ATOM 2267 O O . ILE A 1 282 ? 32.849 -11.170 -29.904 1.00 89.88 282 ILE A O 1
ATOM 2271 N N . PHE A 1 283 ? 31.623 -11.999 -31.578 1.00 90.44 283 PHE A N 1
ATOM 2272 C CA . PHE A 1 283 ? 31.546 -13.351 -31.018 1.00 90.44 283 PHE A CA 1
ATOM 2273 C C . PHE A 1 283 ? 32.722 -14.239 -31.449 1.00 90.44 283 PHE A C 1
ATOM 2275 O O . PHE A 1 283 ? 32.652 -15.460 -31.330 1.00 90.44 283 PHE A O 1
ATOM 2282 N N . LYS A 1 284 ? 33.813 -13.652 -31.967 1.00 88.06 284 LYS A N 1
ATOM 2283 C CA . LYS A 1 284 ? 35.021 -14.403 -32.339 1.00 88.06 284 LYS A CA 1
ATOM 2284 C C . LYS A 1 284 ? 35.732 -14.965 -31.110 1.00 88.06 284 LYS A C 1
ATOM 2286 O O . LYS A 1 284 ? 36.162 -16.118 -31.151 1.00 88.06 284 LYS A O 1
ATOM 2291 N N . LEU A 1 285 ? 35.860 -14.136 -30.075 1.00 86.12 285 LEU A N 1
ATOM 2292 C CA . LEU A 1 285 ? 36.595 -14.397 -28.844 1.00 86.12 285 LEU A CA 1
ATOM 2293 C C . LEU A 1 285 ? 35.713 -14.071 -27.621 1.00 86.12 285 LEU A C 1
ATOM 2295 O O . LEU A 1 285 ? 34.822 -13.218 -27.724 1.00 86.12 285 LEU A O 1
ATOM 2299 N N . PRO A 1 286 ? 35.923 -14.733 -26.469 1.00 82.38 286 PRO A N 1
ATOM 2300 C CA . PRO A 1 286 ? 35.188 -14.415 -25.246 1.00 82.38 286 PRO A CA 1
ATOM 2301 C C . PRO A 1 286 ? 35.429 -12.970 -24.788 1.00 82.38 286 PRO A C 1
ATOM 2303 O O . PRO A 1 286 ? 34.490 -12.306 -24.357 1.00 82.38 286 PRO A O 1
ATOM 2306 N N . GLU A 1 287 ? 36.636 -12.434 -24.969 1.00 83.19 287 GLU A N 1
ATOM 2307 C CA . GLU A 1 287 ? 36.990 -11.065 -24.582 1.00 83.19 287 GLU A CA 1
ATOM 2308 C C . GLU A 1 287 ? 36.178 -10.032 -25.374 1.00 83.19 287 GLU A C 1
ATOM 2310 O O . GLU A 1 287 ? 35.612 -9.105 -24.800 1.00 83.19 287 GLU A O 1
ATOM 2315 N N . THR A 1 288 ? 36.040 -10.221 -26.691 1.00 86.19 288 THR A N 1
ATOM 2316 C CA . THR A 1 288 ? 35.294 -9.295 -27.557 1.00 86.19 288 THR A CA 1
ATOM 2317 C C . THR A 1 288 ? 33.785 -9.348 -27.315 1.00 86.19 288 THR A C 1
ATOM 2319 O O . THR A 1 288 ? 33.105 -8.332 -27.478 1.00 86.19 288 THR A O 1
ATOM 2322 N N . ARG A 1 289 ? 33.257 -10.502 -26.878 1.00 86.88 289 ARG A N 1
ATOM 2323 C CA . ARG A 1 289 ? 31.875 -10.631 -26.395 1.00 86.88 289 ARG A CA 1
ATOM 2324 C C . ARG A 1 289 ? 31.677 -9.816 -25.119 1.00 86.88 289 ARG A C 1
ATOM 2326 O O . ARG A 1 289 ? 30.743 -9.021 -25.055 1.00 86.88 289 ARG A O 1
ATOM 2333 N N . ILE A 1 290 ? 32.585 -9.956 -24.152 1.00 82.75 290 ILE A N 1
ATOM 2334 C CA . ILE A 1 290 ? 32.531 -9.207 -22.890 1.00 82.75 290 ILE A CA 1
ATOM 2335 C C . ILE A 1 290 ? 32.624 -7.699 -23.158 1.00 82.75 290 ILE A C 1
ATOM 2337 O O . ILE A 1 290 ? 31.827 -6.941 -22.613 1.00 82.75 290 ILE A O 1
ATOM 2341 N N . SER A 1 291 ? 33.510 -7.250 -24.054 1.00 85.50 291 SER A N 1
ATOM 2342 C CA . SER A 1 291 ? 33.588 -5.841 -24.470 1.00 85.50 291 SER A CA 1
ATOM 2343 C C . SER A 1 291 ? 32.263 -5.308 -25.027 1.00 85.50 291 SER A C 1
ATOM 2345 O O . SER A 1 291 ? 31.880 -4.177 -24.720 1.00 85.50 291 SER A O 1
ATOM 2347 N N . TYR A 1 292 ? 31.542 -6.103 -25.829 1.00 87.44 292 TYR A N 1
ATOM 2348 C CA . TYR A 1 292 ? 30.212 -5.734 -26.328 1.00 87.44 292 TYR A CA 1
ATOM 2349 C C . TYR A 1 292 ? 29.188 -5.632 -25.196 1.00 87.44 292 TYR A C 1
ATOM 2351 O O . TYR A 1 292 ? 28.451 -4.646 -25.119 1.00 87.44 292 TYR A O 1
ATOM 2359 N N . ASP A 1 293 ? 29.164 -6.621 -24.304 1.00 84.44 293 ASP A N 1
ATOM 2360 C CA . ASP A 1 293 ? 28.226 -6.665 -23.185 1.00 84.44 293 ASP A CA 1
ATOM 2361 C C . ASP A 1 293 ? 28.470 -5.513 -22.192 1.00 84.44 293 ASP A C 1
ATOM 2363 O O . ASP A 1 293 ? 27.508 -4.904 -21.721 1.00 84.44 293 ASP A O 1
ATOM 2367 N N . ILE A 1 294 ? 29.732 -5.127 -21.953 1.00 83.38 294 ILE A N 1
ATOM 2368 C CA . ILE A 1 294 ? 30.104 -3.933 -21.173 1.00 83.38 294 ILE A CA 1
ATOM 2369 C C . ILE A 1 294 ? 29.590 -2.659 -21.849 1.00 83.38 294 ILE A C 1
ATOM 2371 O O . ILE A 1 294 ? 28.966 -1.829 -21.185 1.00 83.38 294 ILE A O 1
ATOM 2375 N N . SER A 1 295 ? 29.824 -2.479 -23.155 1.00 86.75 295 SER A N 1
ATOM 2376 C CA . SER A 1 295 ? 29.326 -1.301 -23.883 1.00 86.75 295 SER A CA 1
ATOM 2377 C C . SER A 1 295 ? 27.800 -1.217 -23.851 1.00 86.75 295 SER A C 1
ATOM 2379 O O . SER A 1 295 ? 27.240 -0.135 -23.665 1.00 86.75 295 SER A O 1
ATOM 2381 N N . ARG A 1 296 ? 27.116 -2.362 -23.949 1.00 85.44 296 ARG A N 1
ATOM 2382 C CA . ARG A 1 296 ? 25.662 -2.450 -23.797 1.00 85.44 296 ARG A CA 1
ATOM 2383 C C . ARG A 1 296 ? 25.212 -2.054 -22.392 1.00 85.44 296 ARG A C 1
ATOM 2385 O O . ARG A 1 296 ? 24.291 -1.251 -22.272 1.00 85.44 296 ARG A O 1
ATOM 2392 N N . ALA A 1 297 ? 25.856 -2.577 -21.350 1.00 81.69 297 ALA A N 1
ATOM 2393 C CA . ALA A 1 297 ? 25.553 -2.233 -19.962 1.00 81.69 297 ALA A CA 1
ATOM 2394 C C . ALA A 1 297 ? 25.705 -0.726 -19.709 1.00 81.69 297 ALA A C 1
ATOM 2396 O O . ALA A 1 297 ? 24.816 -0.107 -19.130 1.00 81.69 297 ALA A O 1
ATOM 2397 N N . ARG A 1 298 ? 26.794 -0.122 -20.206 1.00 83.06 298 ARG A N 1
ATOM 2398 C CA . ARG A 1 298 ? 27.037 1.326 -20.113 1.00 83.06 298 ARG A CA 1
ATOM 2399 C C . ARG A 1 298 ? 25.955 2.132 -20.821 1.00 83.06 298 ARG A C 1
ATOM 2401 O O . ARG A 1 298 ? 25.413 3.042 -20.220 1.00 83.06 298 ARG A O 1
ATOM 2408 N N . SER A 1 299 ? 25.568 1.748 -22.035 1.00 82.88 299 SER A N 1
ATOM 2409 C CA . SER A 1 299 ? 24.505 2.444 -22.773 1.00 82.88 299 SER A CA 1
ATOM 2410 C C . SER A 1 299 ? 23.130 2.351 -22.098 1.00 82.88 299 SER A C 1
ATOM 2412 O O . SER A 1 299 ? 22.346 3.293 -22.167 1.00 82.88 299 SER A O 1
ATOM 2414 N N . ILE A 1 300 ? 22.828 1.242 -21.412 1.00 80.19 300 ILE A N 1
ATOM 2415 C CA . ILE A 1 300 ? 21.607 1.119 -20.598 1.00 80.19 300 ILE A CA 1
ATOM 2416 C C . ILE A 1 300 ? 21.683 2.039 -19.372 1.00 80.19 300 ILE A C 1
ATOM 2418 O O . ILE A 1 300 ? 20.694 2.679 -19.019 1.00 80.19 300 ILE A O 1
ATOM 2422 N N . LEU A 1 301 ? 22.849 2.109 -18.732 1.00 82.56 301 LEU A N 1
ATOM 2423 C CA . LEU A 1 301 ? 23.085 2.958 -17.567 1.00 82.56 301 LEU A CA 1
ATOM 2424 C C . LEU A 1 301 ? 23.112 4.449 -17.911 1.00 82.56 301 LEU A C 1
ATOM 2426 O O . LEU A 1 301 ? 22.615 5.230 -17.115 1.00 82.56 301 LEU A O 1
ATOM 2430 N N . GLU A 1 302 ? 23.545 4.842 -19.110 1.00 83.81 302 GLU A N 1
ATOM 2431 C CA . GLU A 1 302 ? 23.453 6.228 -19.600 1.00 83.81 302 GLU A CA 1
ATOM 2432 C C . GLU A 1 302 ? 22.006 6.755 -19.579 1.00 83.81 302 GLU A C 1
ATOM 2434 O O . GLU A 1 302 ? 21.773 7.934 -19.312 1.00 83.81 302 GLU A O 1
ATOM 2439 N N . LEU A 1 303 ? 21.009 5.886 -19.806 1.00 81.25 303 LEU A N 1
ATOM 2440 C CA . LEU A 1 303 ? 19.596 6.260 -19.659 1.00 81.25 303 LEU A CA 1
ATOM 2441 C C . LEU A 1 303 ? 19.249 6.586 -18.202 1.00 81.25 303 LEU A C 1
ATOM 2443 O O . LEU A 1 303 ? 18.463 7.495 -17.943 1.00 81.25 303 LEU A O 1
ATOM 2447 N N . LEU A 1 304 ? 19.819 5.841 -17.254 1.00 85.44 304 LEU A N 1
ATOM 2448 C CA . LEU A 1 304 ? 19.626 6.089 -15.829 1.00 85.44 304 LEU A CA 1
ATOM 2449 C C . LEU A 1 304 ? 20.411 7.322 -15.363 1.00 85.44 304 LEU A C 1
ATOM 2451 O O . LEU A 1 304 ? 19.892 8.105 -14.575 1.00 85.44 304 LEU A O 1
ATOM 2455 N N . ASP A 1 305 ? 21.614 7.539 -15.888 1.00 87.44 305 ASP A N 1
ATOM 2456 C CA . ASP A 1 305 ? 22.414 8.738 -15.635 1.00 87.44 305 ASP A CA 1
ATOM 2457 C C . ASP A 1 305 ? 21.652 9.989 -16.082 1.00 87.44 305 ASP A C 1
ATOM 2459 O O . ASP A 1 305 ? 21.562 10.963 -15.334 1.00 87.44 305 ASP A O 1
ATOM 2463 N N . SER A 1 306 ? 21.005 9.932 -17.253 1.00 85.19 306 SER A N 1
ATOM 2464 C CA . SER A 1 306 ? 20.157 11.022 -17.737 1.00 85.19 306 SER A CA 1
ATOM 2465 C C . SER A 1 306 ? 18.946 11.275 -16.828 1.00 85.19 306 SER A C 1
ATOM 2467 O O . SER A 1 306 ? 18.610 12.439 -16.589 1.00 85.19 306 SER A O 1
ATOM 2469 N N . ASP A 1 307 ? 18.311 10.223 -16.297 1.00 85.62 307 ASP A N 1
ATOM 2470 C CA . ASP A 1 307 ? 17.223 10.345 -15.317 1.00 85.62 307 ASP A CA 1
ATOM 2471 C C . ASP A 1 307 ? 17.708 11.034 -14.022 1.00 85.62 307 ASP A C 1
ATOM 2473 O O . ASP A 1 307 ? 17.033 11.923 -13.489 1.00 85.62 307 ASP A O 1
ATOM 2477 N N . ILE A 1 308 ? 18.892 10.653 -13.525 1.00 86.44 308 ILE A N 1
ATOM 2478 C CA . ILE A 1 308 ? 19.508 11.213 -12.311 1.00 86.44 308 ILE A CA 1
ATOM 2479 C C . ILE A 1 308 ? 19.885 12.686 -12.520 1.00 86.44 308 ILE A C 1
ATOM 2481 O O . ILE A 1 308 ? 19.561 13.537 -11.683 1.00 86.44 308 ILE A O 1
ATOM 2485 N N . ASP A 1 309 ? 20.513 13.006 -13.652 1.00 86.19 309 ASP A N 1
ATOM 2486 C CA . ASP A 1 309 ? 20.906 14.367 -14.023 1.00 86.19 309 ASP A CA 1
ATOM 2487 C C . ASP A 1 309 ? 19.699 15.310 -14.051 1.00 86.19 309 ASP A C 1
ATOM 2489 O O . ASP A 1 309 ? 19.800 16.477 -13.668 1.00 86.19 309 ASP A O 1
ATOM 2493 N N . ILE A 1 310 ? 18.535 14.815 -14.468 1.00 84.19 310 ILE A N 1
ATOM 2494 C CA . ILE A 1 310 ? 17.293 15.587 -14.568 1.00 84.19 310 ILE A CA 1
ATOM 2495 C C . ILE A 1 310 ? 16.640 15.797 -13.217 1.00 84.19 310 ILE A C 1
ATOM 2497 O O . ILE A 1 310 ? 16.200 16.911 -12.919 1.00 84.19 310 ILE A O 1
ATOM 2501 N N . ALA A 1 311 ? 16.622 14.766 -12.383 1.00 84.38 311 ALA A N 1
ATOM 2502 C CA . ALA A 1 311 ? 16.062 14.822 -11.042 1.00 84.38 311 ALA A CA 1
ATOM 2503 C C . ALA A 1 311 ? 16.816 15.760 -10.089 1.00 84.38 311 ALA A C 1
ATOM 2505 O O . ALA A 1 311 ? 16.250 16.231 -9.099 1.00 84.38 311 ALA A O 1
ATOM 2506 N N . GLN A 1 312 ? 18.090 16.032 -10.364 1.00 83.44 312 GLN A N 1
ATOM 2507 C CA . GLN A 1 312 ? 18.895 16.948 -9.568 1.00 83.44 312 GLN A CA 1
ATOM 2508 C C . GLN A 1 312 ? 18.377 18.395 -9.664 1.00 83.44 312 GLN A C 1
ATOM 2510 O O . GLN A 1 312 ? 18.090 18.907 -10.743 1.00 83.44 312 GLN A O 1
ATOM 2515 N N . PHE A 1 313 ? 18.300 19.080 -8.524 1.00 77.00 313 PHE A N 1
ATOM 2516 C CA . PHE A 1 313 ? 18.118 20.531 -8.426 1.00 77.00 313 PHE A CA 1
ATOM 2517 C C . PHE A 1 313 ? 19.101 21.079 -7.394 1.00 77.00 313 PHE A C 1
ATOM 2519 O O . PHE A 1 313 ? 19.120 20.603 -6.261 1.00 77.00 313 PHE A O 1
ATOM 2526 N N . ASP A 1 314 ? 19.942 22.038 -7.787 1.00 77.25 314 ASP A N 1
ATOM 2527 C CA . ASP A 1 314 ? 20.977 22.649 -6.933 1.00 77.25 314 ASP A CA 1
ATOM 2528 C C . ASP A 1 314 ? 21.871 21.627 -6.208 1.00 77.25 314 ASP A C 1
ATOM 2530 O O . ASP A 1 314 ? 22.217 21.762 -5.036 1.00 77.25 314 ASP A O 1
ATOM 2534 N N . GLY A 1 315 ? 22.215 20.545 -6.908 1.00 77.44 315 GLY A N 1
ATOM 2535 C CA . GLY A 1 315 ? 23.035 19.460 -6.369 1.00 77.44 315 GLY A CA 1
ATOM 2536 C C . GLY A 1 315 ? 22.308 18.584 -5.351 1.00 77.44 315 GLY A C 1
ATOM 2537 O O . GLY A 1 315 ? 22.961 17.850 -4.617 1.00 77.44 315 GLY A O 1
ATOM 2538 N N . VAL A 1 316 ? 20.976 18.644 -5.284 1.00 83.06 316 VAL A N 1
ATOM 2539 C CA . VAL A 1 316 ? 20.161 17.831 -4.380 1.00 83.06 316 VAL A CA 1
ATOM 2540 C C . VAL A 1 316 ? 19.088 17.070 -5.153 1.00 83.06 316 VAL A C 1
ATOM 2542 O O . VAL A 1 316 ? 18.346 17.651 -5.944 1.00 83.06 316 VAL A O 1
ATOM 2545 N N . ILE A 1 317 ? 18.959 15.774 -4.876 1.00 85.44 317 ILE A N 1
ATOM 2546 C CA . ILE A 1 317 ? 17.867 14.935 -5.383 1.00 85.44 317 ILE A CA 1
ATOM 2547 C C . ILE A 1 317 ? 16.844 14.728 -4.266 1.00 85.44 317 ILE A C 1
ATOM 2549 O O . ILE A 1 317 ? 17.189 14.341 -3.143 1.00 85.44 317 ILE A O 1
ATOM 2553 N N . ARG A 1 318 ? 15.578 15.039 -4.561 1.00 80.94 318 ARG A N 1
ATOM 2554 C CA . ARG A 1 318 ? 14.447 14.851 -3.640 1.00 80.94 318 ARG A CA 1
ATOM 2555 C C . ARG A 1 318 ? 14.023 13.382 -3.610 1.00 80.94 318 ARG A C 1
ATOM 2557 O O . ARG A 1 318 ? 14.099 12.711 -4.633 1.00 80.94 318 ARG A O 1
ATOM 2564 N N . SER A 1 319 ? 13.505 12.922 -2.472 1.00 80.31 319 SER A N 1
ATOM 2565 C CA . SER A 1 319 ? 13.062 11.534 -2.272 1.00 80.31 319 SER A CA 1
ATOM 2566 C C . SER A 1 319 ? 12.061 11.047 -3.322 1.00 80.31 319 SER A C 1
ATOM 2568 O O . SER A 1 319 ? 12.149 9.921 -3.785 1.00 80.31 319 SER A O 1
ATOM 2570 N N . GLU A 1 320 ? 11.141 11.913 -3.738 1.00 79.69 320 GLU A N 1
ATOM 2571 C CA . GLU A 1 320 ? 10.080 11.620 -4.701 1.00 79.69 320 GLU A CA 1
ATOM 2572 C C . GLU A 1 320 ? 10.639 11.357 -6.104 1.00 79.69 320 GLU A C 1
ATOM 2574 O O . GLU A 1 320 ? 10.078 10.571 -6.870 1.00 79.69 320 GLU A O 1
ATOM 2579 N N . TYR A 1 321 ? 11.759 12.002 -6.445 1.00 83.50 321 TYR A N 1
ATOM 2580 C CA . TYR A 1 321 ? 12.475 11.724 -7.684 1.00 83.50 321 TYR A CA 1
ATOM 2581 C C . TYR A 1 321 ? 13.337 10.473 -7.537 1.00 83.50 321 TYR A C 1
ATOM 2583 O O . TYR A 1 321 ? 13.364 9.665 -8.455 1.00 83.50 321 TYR A O 1
ATOM 2591 N N . THR A 1 322 ? 13.962 10.255 -6.374 1.00 83.75 322 THR A N 1
ATOM 2592 C CA . THR A 1 322 ? 14.697 9.014 -6.086 1.00 83.75 322 THR A CA 1
ATOM 2593 C C . THR A 1 322 ? 13.807 7.782 -6.260 1.00 83.75 322 THR A C 1
ATOM 2595 O O . THR A 1 322 ? 14.202 6.848 -6.949 1.00 83.75 322 THR A O 1
ATOM 2598 N N . ASP A 1 323 ? 12.586 7.795 -5.721 1.00 83.19 323 ASP A N 1
ATOM 2599 C CA . ASP A 1 323 ? 11.641 6.680 -5.854 1.00 83.19 323 ASP A CA 1
ATOM 2600 C C . ASP A 1 323 ? 11.238 6.438 -7.322 1.00 83.19 323 ASP A C 1
ATOM 2602 O O . ASP A 1 323 ? 11.136 5.291 -7.765 1.00 83.19 323 ASP A O 1
ATOM 2606 N N . ALA A 1 324 ? 11.052 7.509 -8.103 1.00 83.12 324 ALA A N 1
ATOM 2607 C CA . ALA A 1 324 ? 10.749 7.416 -9.532 1.00 83.12 324 ALA A CA 1
ATOM 2608 C C . ALA A 1 324 ? 11.928 6.846 -10.341 1.00 83.12 324 ALA A C 1
ATOM 2610 O O . ALA A 1 324 ? 11.729 5.970 -11.180 1.00 83.12 324 ALA A O 1
ATOM 2611 N N . ILE A 1 325 ? 13.158 7.279 -10.047 1.00 84.19 325 ILE A N 1
ATOM 2612 C CA . ILE A 1 325 ? 14.378 6.754 -10.677 1.00 84.19 325 ILE A CA 1
ATOM 2613 C C . ILE A 1 325 ? 14.566 5.276 -10.324 1.00 84.19 325 ILE A C 1
ATOM 2615 O O . ILE A 1 325 ? 14.871 4.475 -11.202 1.00 84.19 325 ILE A O 1
ATOM 2619 N N . ILE A 1 326 ? 14.341 4.883 -9.065 1.00 85.69 326 ILE A N 1
ATOM 2620 C CA . ILE A 1 326 ? 14.426 3.478 -8.643 1.00 85.69 326 ILE A CA 1
ATOM 2621 C C . ILE A 1 326 ? 13.392 2.627 -9.382 1.00 85.69 326 ILE A C 1
ATOM 2623 O O . ILE A 1 326 ? 13.701 1.512 -9.799 1.00 85.69 326 ILE A O 1
ATOM 2627 N N . LYS A 1 327 ? 12.179 3.147 -9.598 1.00 84.19 327 LYS A N 1
ATOM 2628 C CA . LYS A 1 327 ? 11.169 2.454 -10.402 1.00 84.19 327 LYS A CA 1
ATOM 2629 C C . LYS A 1 327 ? 11.633 2.262 -11.851 1.00 84.19 327 LYS A C 1
ATOM 2631 O O . LYS A 1 327 ? 11.535 1.149 -12.360 1.00 84.19 327 LYS A O 1
ATOM 2636 N N . ASN A 1 328 ? 12.192 3.295 -12.483 1.00 82.06 328 ASN A N 1
ATOM 2637 C CA . ASN A 1 328 ? 12.760 3.180 -13.831 1.00 82.06 328 ASN A CA 1
ATOM 2638 C C . ASN A 1 328 ? 13.934 2.184 -13.866 1.00 82.06 328 ASN A C 1
ATOM 2640 O O . ASN A 1 328 ? 14.055 1.394 -14.796 1.00 82.06 328 ASN A O 1
ATOM 2644 N N . ALA A 1 329 ? 14.788 2.177 -12.840 1.00 82.38 329 ALA A N 1
ATOM 2645 C CA . ALA A 1 329 ? 15.894 1.230 -12.711 1.00 82.38 329 ALA A CA 1
ATOM 2646 C C . ALA A 1 329 ? 15.406 -0.220 -12.535 1.00 82.38 329 ALA A C 1
ATOM 2648 O O . ALA A 1 329 ? 16.023 -1.145 -13.065 1.00 82.38 329 ALA A O 1
ATOM 2649 N N . ALA A 1 330 ? 14.276 -0.423 -11.852 1.00 79.12 330 ALA A N 1
ATOM 2650 C CA . ALA A 1 330 ? 13.641 -1.731 -11.726 1.00 79.12 330 ALA A CA 1
ATOM 2651 C C . ALA A 1 330 ? 13.123 -2.255 -13.074 1.00 79.12 330 ALA A C 1
ATOM 2653 O O . ALA A 1 330 ? 13.289 -3.437 -13.367 1.00 79.12 330 ALA A O 1
ATOM 2654 N N . GLU A 1 331 ? 12.582 -1.386 -13.935 1.00 75.75 331 GLU A N 1
ATOM 2655 C CA . GLU A 1 331 ? 12.197 -1.751 -15.310 1.00 75.75 331 GLU A CA 1
ATOM 2656 C C . GLU A 1 331 ? 13.403 -2.182 -16.163 1.00 75.75 331 GLU A C 1
ATOM 2658 O O . GLU A 1 331 ? 13.263 -2.996 -17.076 1.00 75.75 331 GLU A O 1
ATOM 2663 N N . LEU A 1 332 ? 14.603 -1.690 -15.838 1.00 72.81 332 LEU A N 1
ATOM 2664 C CA . LEU A 1 332 ? 15.857 -2.119 -16.463 1.00 72.81 332 LEU A CA 1
ATOM 2665 C C . LEU A 1 332 ? 16.400 -3.438 -15.879 1.00 72.81 332 LEU A C 1
ATOM 2667 O O . LEU A 1 332 ? 17.304 -4.029 -16.465 1.00 72.81 332 LEU A O 1
ATOM 2671 N N . GLY A 1 333 ? 15.838 -3.929 -14.769 1.00 67.81 333 GLY A N 1
ATOM 2672 C CA . GLY A 1 333 ? 16.233 -5.178 -14.113 1.00 67.81 333 GLY A CA 1
ATOM 2673 C C . GLY A 1 333 ? 17.106 -5.011 -12.866 1.00 67.81 333 GLY A C 1
ATOM 2674 O O . GLY A 1 333 ? 17.693 -5.993 -12.415 1.00 67.81 333 GLY A O 1
ATOM 2675 N N . MET A 1 334 ? 17.218 -3.803 -12.298 1.00 73.69 334 MET A N 1
ATOM 2676 C CA . MET A 1 334 ? 17.926 -3.583 -11.027 1.00 73.69 334 MET A CA 1
ATOM 2677 C C . MET A 1 334 ? 17.023 -3.857 -9.822 1.00 73.69 334 MET A C 1
ATOM 2679 O O . MET A 1 334 ? 15.836 -3.531 -9.828 1.00 73.69 334 MET A O 1
ATOM 2683 N N . SER A 1 335 ? 17.591 -4.399 -8.742 1.00 71.00 335 SER A N 1
ATOM 2684 C CA . SER A 1 335 ? 16.897 -4.421 -7.451 1.00 71.00 335 SER A CA 1
ATOM 2685 C C . SER A 1 335 ? 16.837 -3.019 -6.831 1.00 71.00 335 SER A C 1
ATOM 2687 O O . SER A 1 335 ? 17.591 -2.120 -7.207 1.00 71.00 335 SER A O 1
ATOM 2689 N N . TYR A 1 336 ? 15.961 -2.835 -5.840 1.00 73.50 336 TYR A N 1
ATOM 2690 C CA . TYR A 1 336 ? 15.854 -1.571 -5.104 1.00 73.50 336 TYR A CA 1
ATOM 2691 C C . TYR A 1 336 ? 17.196 -1.140 -4.489 1.00 73.50 336 TYR A C 1
ATOM 2693 O O . TYR A 1 336 ? 17.582 0.022 -4.594 1.00 73.50 336 TYR A O 1
ATOM 2701 N N . GLU A 1 337 ? 17.909 -2.076 -3.852 1.00 71.62 337 GLU A N 1
ATOM 2702 C CA . GLU A 1 337 ? 19.191 -1.789 -3.198 1.00 71.62 337 GLU A CA 1
ATOM 2703 C C . GLU A 1 337 ? 20.266 -1.422 -4.223 1.00 71.62 337 GLU A C 1
ATOM 2705 O O . GLU A 1 337 ? 20.995 -0.457 -4.026 1.00 71.62 337 GLU A O 1
ATOM 2710 N N . GLU A 1 338 ? 20.317 -2.135 -5.349 1.00 71.50 338 GLU A N 1
ATOM 2711 C CA . GLU A 1 338 ? 21.271 -1.855 -6.427 1.00 71.50 338 GLU A CA 1
ATOM 2712 C C . GLU A 1 338 ? 21.022 -0.511 -7.098 1.00 71.50 338 GLU A C 1
ATOM 2714 O O . GLU A 1 338 ? 21.971 0.225 -7.362 1.00 71.50 338 GLU A O 1
ATOM 2719 N N . ALA A 1 339 ? 19.755 -0.187 -7.364 1.00 81.06 339 ALA A N 1
ATOM 2720 C CA . ALA A 1 339 ? 19.377 1.096 -7.932 1.00 81.06 339 ALA A CA 1
ATOM 2721 C C . ALA A 1 339 ? 19.767 2.239 -6.987 1.00 81.06 339 ALA A C 1
ATOM 2723 O O . ALA A 1 339 ? 20.328 3.238 -7.429 1.00 81.06 339 ALA A O 1
ATOM 2724 N N . TYR A 1 340 ? 19.526 2.079 -5.683 1.00 82.00 340 TYR A N 1
ATOM 2725 C CA . TYR A 1 340 ? 19.905 3.078 -4.689 1.00 82.00 340 TYR A CA 1
ATOM 2726 C C . TYR A 1 340 ? 21.427 3.246 -4.588 1.00 82.00 340 TYR A C 1
ATOM 2728 O O . TYR A 1 340 ? 21.913 4.374 -4.656 1.00 82.00 340 TYR A O 1
ATOM 2736 N N . ASP A 1 341 ? 22.175 2.142 -4.479 1.00 80.00 341 ASP A N 1
ATOM 2737 C CA . ASP A 1 341 ? 23.640 2.160 -4.394 1.00 80.00 341 ASP A CA 1
ATOM 2738 C C . ASP A 1 341 ? 24.248 2.804 -5.662 1.00 80.00 341 ASP A C 1
ATOM 2740 O O . ASP A 1 341 ? 25.190 3.590 -5.566 1.00 80.00 341 ASP A O 1
ATOM 2744 N N . TYR A 1 342 ? 23.672 2.550 -6.847 1.00 84.06 342 TYR A N 1
ATOM 2745 C CA . TYR A 1 342 ? 24.082 3.196 -8.100 1.00 84.06 342 TYR A CA 1
ATOM 2746 C C . TYR A 1 342 ? 23.816 4.708 -8.105 1.00 84.06 342 TYR A C 1
ATOM 2748 O O . TYR A 1 342 ? 24.703 5.490 -8.447 1.00 84.06 342 TYR A O 1
ATOM 2756 N N . ILE A 1 343 ? 22.614 5.136 -7.701 1.00 85.06 343 ILE A N 1
ATOM 2757 C CA . ILE A 1 343 ? 22.257 6.561 -7.624 1.00 85.06 343 ILE A CA 1
ATOM 2758 C C . ILE A 1 343 ? 23.172 7.284 -6.625 1.00 85.06 343 ILE A C 1
ATOM 2760 O O . ILE A 1 343 ? 23.621 8.396 -6.900 1.00 85.06 343 ILE A O 1
ATOM 2764 N N . GLU A 1 344 ? 23.471 6.667 -5.478 1.00 83.94 344 GLU A N 1
ATOM 2765 C CA . GLU A 1 344 ? 24.369 7.226 -4.462 1.00 83.94 344 GLU A CA 1
ATOM 2766 C C . GLU A 1 344 ? 25.819 7.321 -4.965 1.00 83.94 344 GLU A C 1
ATOM 2768 O O . GLU A 1 344 ? 26.449 8.367 -4.793 1.00 83.94 344 GLU A O 1
ATOM 2773 N N . GLU A 1 345 ? 26.331 6.283 -5.637 1.00 82.94 345 GLU A N 1
ATOM 2774 C CA . GLU A 1 345 ? 27.653 6.285 -6.282 1.00 82.94 345 GLU A CA 1
ATOM 2775 C C . GLU A 1 345 ? 27.760 7.413 -7.323 1.00 82.94 345 GLU A C 1
ATOM 2777 O O . GLU A 1 345 ? 28.681 8.233 -7.256 1.00 82.94 345 GLU A O 1
ATOM 2782 N N . TYR A 1 346 ? 26.781 7.517 -8.228 1.00 85.56 346 TYR A N 1
ATOM 2783 C CA . TYR A 1 346 ? 26.745 8.544 -9.272 1.00 85.56 346 TYR A CA 1
ATOM 2784 C C . TYR A 1 346 ? 26.647 9.961 -8.684 1.00 85.56 346 TYR A C 1
ATOM 2786 O O . TYR A 1 346 ? 27.400 10.862 -9.065 1.00 85.56 346 TYR A O 1
ATOM 2794 N N . CYS A 1 347 ? 25.777 10.167 -7.689 1.00 85.38 347 CYS A N 1
ATOM 2795 C CA . CYS A 1 347 ? 25.656 11.455 -7.005 1.00 85.38 347 CYS A CA 1
ATOM 2796 C C . CYS A 1 347 ? 26.947 11.831 -6.271 1.00 85.38 347 CYS A C 1
ATOM 2798 O O . CYS A 1 347 ? 27.346 12.991 -6.307 1.00 85.38 347 CYS A O 1
ATOM 2800 N N . THR A 1 348 ? 27.631 10.865 -5.652 1.00 85.25 348 THR A N 1
ATOM 2801 C CA . THR A 1 348 ? 28.898 11.098 -4.941 1.00 85.25 348 THR A CA 1
ATOM 2802 C C . THR A 1 348 ? 29.990 11.563 -5.901 1.00 85.25 348 THR A C 1
ATOM 2804 O O . THR A 1 348 ? 30.669 12.547 -5.616 1.00 85.25 348 THR A O 1
ATOM 2807 N N . GLN A 1 349 ? 30.105 10.935 -7.076 1.00 84.81 349 GLN A N 1
ATOM 2808 C CA . GLN A 1 349 ? 31.049 11.352 -8.124 1.00 84.81 349 GLN A CA 1
ATOM 2809 C C . GLN A 1 349 ? 30.778 12.778 -8.627 1.00 84.81 349 GLN A C 1
ATOM 2811 O O . GLN A 1 349 ? 31.707 13.508 -8.971 1.00 84.81 349 GLN A O 1
ATOM 2816 N N . LYS A 1 350 ? 29.507 13.197 -8.651 1.00 84.69 350 LYS A N 1
ATOM 2817 C CA . LYS A 1 350 ? 29.076 14.536 -9.081 1.00 84.69 350 LYS A CA 1
ATOM 2818 C C . LYS A 1 350 ? 28.974 15.558 -7.937 1.00 84.69 350 LYS A C 1
ATOM 2820 O O . LYS A 1 350 ? 28.582 16.697 -8.187 1.00 84.69 350 LYS A O 1
ATOM 2825 N N . ASN A 1 351 ? 29.341 15.190 -6.705 1.00 82.38 351 ASN A N 1
ATOM 2826 C CA . ASN A 1 351 ? 29.184 15.999 -5.486 1.00 82.38 351 ASN A CA 1
ATOM 2827 C C . ASN A 1 351 ? 27.730 16.428 -5.179 1.00 82.38 351 ASN A C 1
ATOM 2829 O O . ASN A 1 351 ? 27.480 17.530 -4.684 1.00 82.38 351 ASN A O 1
ATOM 2833 N N . TRP A 1 352 ? 26.754 15.569 -5.464 1.00 88.38 352 TRP A N 1
ATOM 2834 C CA . TRP A 1 352 ? 25.329 15.787 -5.197 1.00 88.38 352 TRP A CA 1
ATOM 2835 C C . TRP A 1 352 ? 24.850 15.038 -3.946 1.00 88.38 352 TRP A C 1
ATOM 2837 O O . TRP A 1 352 ? 25.390 14.001 -3.569 1.00 88.38 352 TRP A O 1
ATOM 2847 N N . LYS A 1 353 ? 23.805 15.558 -3.290 1.00 83.50 353 LYS A N 1
ATOM 2848 C CA . LYS A 1 353 ? 23.208 15.001 -2.066 1.00 83.50 353 LYS A CA 1
ATOM 2849 C C . LYS A 1 353 ? 21.846 14.370 -2.353 1.00 83.50 353 LYS A C 1
ATOM 2851 O O . LYS A 1 353 ? 20.955 15.022 -2.892 1.00 83.50 353 LYS A O 1
ATOM 2856 N N . VAL A 1 354 ? 21.638 13.137 -1.901 1.00 80.56 354 VAL A N 1
ATOM 2857 C CA . VAL A 1 354 ? 20.347 12.437 -2.011 1.00 80.56 354 VAL A CA 1
ATOM 2858 C C . VAL A 1 354 ? 19.582 12.558 -0.690 1.00 80.56 354 VAL A C 1
ATOM 2860 O O . VAL A 1 354 ? 20.079 12.158 0.364 1.00 80.56 354 VAL A O 1
ATOM 2863 N N . LYS A 1 355 ? 18.365 13.119 -0.714 1.00 71.06 355 LYS A N 1
ATOM 2864 C CA . LYS A 1 355 ? 17.478 13.152 0.462 1.00 71.06 355 LYS A CA 1
ATOM 2865 C C . LYS A 1 355 ? 16.709 11.832 0.551 1.00 71.06 355 LYS A C 1
ATOM 2867 O O . LYS A 1 355 ? 15.739 11.644 -0.173 1.00 71.06 355 LYS A O 1
ATOM 2872 N N . SER A 1 356 ? 17.124 10.923 1.434 1.00 55.25 356 SER A N 1
ATOM 2873 C CA . SER A 1 356 ? 16.422 9.650 1.650 1.00 55.25 356 SER A CA 1
ATOM 2874 C C . SER A 1 356 ? 15.346 9.741 2.736 1.00 55.25 356 SER A C 1
ATOM 2876 O O . SER A 1 356 ? 15.521 10.376 3.779 1.00 55.25 356 SER A O 1
ATOM 2878 N N . LYS A 1 357 ? 14.227 9.044 2.516 1.00 49.22 357 LYS A N 1
ATOM 2879 C CA . LYS A 1 357 ? 13.253 8.701 3.558 1.00 49.22 357 LYS A CA 1
ATOM 2880 C C . LYS A 1 357 ? 13.781 7.444 4.273 1.00 49.22 357 LYS A C 1
ATOM 2882 O O . LYS A 1 357 ? 13.598 6.338 3.797 1.00 49.22 357 LYS A O 1
ATOM 2887 N N . GLN A 1 358 ? 14.475 7.631 5.399 1.00 38.50 358 GLN A N 1
ATOM 2888 C CA . GLN A 1 358 ? 14.957 6.588 6.329 1.00 38.50 358 GLN A CA 1
ATOM 2889 C C . GLN A 1 358 ? 15.922 5.509 5.782 1.00 38.50 358 GLN A C 1
ATOM 2891 O O . GLN A 1 358 ? 15.535 4.513 5.179 1.00 38.50 358 GLN A O 1
ATOM 2896 N N . LYS A 1 359 ? 17.187 5.605 6.216 1.00 36.41 359 LYS A N 1
ATOM 2897 C CA . LYS A 1 359 ? 18.116 4.468 6.315 1.00 36.41 359 LYS A CA 1
ATOM 2898 C C . LYS A 1 359 ? 17.524 3.382 7.233 1.00 36.41 359 LYS A C 1
ATOM 2900 O O . LYS A 1 359 ? 17.567 3.524 8.457 1.00 36.41 359 LYS A O 1
ATOM 2905 N N . ARG A 1 360 ? 17.034 2.264 6.683 1.00 34.44 360 ARG A N 1
ATOM 2906 C CA . ARG A 1 360 ? 17.025 0.994 7.434 1.00 34.44 360 ARG A CA 1
ATOM 2907 C C . ARG A 1 360 ? 18.484 0.547 7.570 1.00 34.44 360 ARG A C 1
ATOM 2909 O O . ARG A 1 360 ? 19.193 0.383 6.586 1.00 34.44 360 ARG A O 1
ATOM 2916 N N . LYS A 1 361 ? 18.941 0.483 8.821 1.00 34.75 361 LYS A N 1
ATOM 2917 C CA . LYS A 1 361 ? 20.333 0.326 9.266 1.00 34.75 361 LYS A CA 1
ATOM 2918 C C . LYS A 1 361 ? 21.069 -0.834 8.561 1.00 34.75 361 LYS A C 1
ATOM 2920 O O . LYS A 1 361 ? 20.801 -1.988 8.874 1.00 34.75 361 LYS A O 1
ATOM 2925 N N . ARG A 1 362 ? 22.063 -0.527 7.717 1.00 36.12 362 ARG A N 1
ATOM 2926 C CA . ARG A 1 362 ? 23.217 -1.409 7.447 1.00 36.12 362 ARG A CA 1
ATOM 2927 C C . ARG A 1 362 ? 24.270 -1.100 8.520 1.00 36.12 362 ARG A C 1
ATOM 2929 O O . ARG A 1 362 ? 24.831 -0.008 8.520 1.00 36.12 362 ARG A O 1
ATOM 2936 N N . LEU A 1 363 ? 24.485 -2.011 9.470 1.00 35.44 363 LEU A N 1
ATOM 2937 C CA . LEU A 1 363 ? 25.528 -1.889 10.491 1.00 35.44 363 LEU A CA 1
ATOM 2938 C C . LEU A 1 363 ? 26.360 -3.180 10.541 1.00 35.44 363 LEU A C 1
ATOM 2940 O O . LEU A 1 363 ? 25.819 -4.242 10.830 1.00 35.44 363 LEU A O 1
ATOM 2944 N N . LEU A 1 364 ? 27.667 -3.033 10.295 1.00 36.41 364 LEU A N 1
ATOM 2945 C CA . LEU A 1 364 ? 28.766 -3.787 10.914 1.00 36.41 364 LEU A CA 1
ATOM 2946 C C . LEU A 1 364 ? 28.652 -5.328 10.925 1.00 36.41 364 LEU A C 1
ATOM 2948 O O . LEU A 1 364 ? 28.333 -5.954 11.932 1.00 36.41 364 LEU A O 1
ATOM 2952 N N . THR A 1 365 ? 29.050 -5.952 9.821 1.00 42.19 365 THR A N 1
ATOM 2953 C CA . THR A 1 365 ? 29.588 -7.322 9.782 1.00 42.19 365 THR A CA 1
ATOM 2954 C C . THR A 1 365 ? 31.103 -7.196 9.981 1.00 42.19 365 THR A C 1
ATOM 2956 O O . THR A 1 365 ? 31.773 -6.605 9.144 1.00 42.19 365 THR A O 1
ATOM 2959 N N . ILE A 1 366 ? 31.705 -7.572 11.113 1.00 44.03 366 ILE A N 1
ATOM 2960 C CA . ILE A 1 366 ? 32.202 -8.943 11.350 1.00 44.03 366 ILE A CA 1
ATOM 2961 C C . ILE A 1 366 ? 32.390 -9.240 12.864 1.00 44.03 366 ILE A C 1
ATOM 2963 O O . ILE A 1 366 ? 32.871 -10.299 13.241 1.00 44.03 366 ILE A O 1
ATOM 2967 N N . THR A 1 367 ? 31.901 -8.396 13.778 1.00 39.72 367 THR A N 1
ATOM 2968 C CA . THR A 1 367 ? 31.775 -8.761 15.214 1.00 39.72 367 THR A CA 1
ATOM 2969 C C . THR A 1 367 ? 30.353 -9.201 15.605 1.00 39.72 367 THR A C 1
ATOM 2971 O O . THR A 1 367 ? 30.093 -9.520 16.764 1.00 39.72 367 THR A O 1
ATOM 2974 N N . SER A 1 368 ? 29.414 -9.252 14.648 1.00 46.47 368 SER A N 1
ATOM 2975 C CA . SER A 1 368 ? 27.971 -9.325 14.926 1.00 46.47 368 SER A CA 1
ATOM 2976 C C . SER A 1 368 ? 27.345 -10.719 14.985 1.00 46.47 368 SER A C 1
ATOM 2978 O O . SER A 1 368 ? 26.166 -10.802 15.314 1.00 46.47 368 SER A O 1
ATOM 2980 N N . ILE A 1 369 ? 28.052 -11.827 14.737 1.00 49.53 369 ILE A N 1
ATOM 2981 C CA . ILE A 1 369 ? 27.397 -13.153 14.795 1.00 49.53 369 ILE A CA 1
ATOM 2982 C C . ILE A 1 369 ? 27.000 -13.502 16.243 1.00 49.53 369 ILE A C 1
ATOM 2984 O O . ILE A 1 369 ? 25.875 -13.937 16.479 1.00 49.53 369 ILE A O 1
ATOM 2988 N N . ALA A 1 370 ? 27.842 -13.192 17.234 1.00 50.12 370 ALA A N 1
ATOM 2989 C CA . ALA A 1 370 ? 27.512 -13.418 18.645 1.00 50.12 370 ALA A CA 1
ATOM 2990 C C . ALA A 1 370 ? 26.418 -12.458 19.161 1.00 50.12 370 ALA A C 1
ATOM 2992 O O . ALA A 1 370 ? 25.482 -12.880 19.838 1.00 50.12 370 ALA A O 1
ATOM 2993 N N . ALA A 1 371 ? 26.476 -11.175 18.787 1.00 53.00 371 ALA A N 1
ATOM 2994 C CA . ALA A 1 371 ? 25.476 -10.187 19.197 1.00 53.00 371 ALA A CA 1
ATOM 2995 C C . ALA A 1 371 ? 24.105 -10.410 18.530 1.00 53.00 371 ALA A C 1
ATOM 2997 O O . ALA A 1 371 ? 23.076 -10.169 19.155 1.00 53.00 371 ALA A O 1
ATOM 2998 N N . SER A 1 372 ? 24.066 -10.914 17.291 1.00 54.22 372 SER A N 1
ATOM 2999 C CA . SER A 1 372 ? 22.812 -11.193 16.574 1.00 54.22 372 SER A CA 1
ATOM 3000 C C . SER A 1 372 ? 22.050 -12.364 17.187 1.00 54.22 372 SER A C 1
ATOM 3002 O O . SER A 1 372 ? 20.835 -12.275 17.340 1.00 54.22 372 SER A O 1
ATOM 3004 N N . VAL A 1 373 ? 22.746 -13.426 17.612 1.00 63.91 373 VAL A N 1
ATOM 3005 C CA . VAL A 1 373 ? 22.120 -14.537 18.351 1.00 63.91 373 VAL A CA 1
ATOM 3006 C C . VAL A 1 373 ? 21.545 -14.035 19.675 1.00 63.91 373 VAL A C 1
ATOM 3008 O O . VAL A 1 373 ? 20.401 -14.341 19.998 1.00 63.91 373 VAL A O 1
ATOM 3011 N N . VAL A 1 374 ? 22.279 -13.185 20.400 1.00 69.50 374 VAL A N 1
ATOM 3012 C CA . VAL A 1 374 ? 21.798 -12.587 21.655 1.00 69.50 374 VAL A CA 1
ATOM 3013 C C . VAL A 1 374 ? 20.587 -11.677 21.421 1.00 69.50 374 VAL A C 1
ATOM 3015 O O . VAL A 1 374 ? 19.620 -11.765 22.167 1.00 69.50 374 VAL A O 1
ATOM 3018 N N . ILE A 1 375 ? 20.564 -10.860 20.364 1.00 72.25 375 ILE A N 1
ATOM 3019 C CA . ILE A 1 375 ? 19.410 -10.001 20.044 1.00 72.25 375 ILE A CA 1
ATOM 3020 C C . ILE A 1 375 ? 18.196 -10.829 19.613 1.00 72.25 375 ILE A C 1
ATOM 3022 O O . ILE A 1 375 ? 17.084 -10.498 20.011 1.00 72.25 375 ILE A O 1
ATOM 3026 N N . VAL A 1 376 ? 18.376 -11.914 18.853 1.00 77.56 376 VAL A N 1
ATOM 3027 C CA . VAL A 1 376 ? 17.274 -12.818 18.483 1.00 77.56 376 VAL A CA 1
ATOM 3028 C C . VAL A 1 376 ? 16.747 -13.561 19.709 1.00 77.56 376 VAL A C 1
ATOM 3030 O O . VAL A 1 376 ? 15.537 -13.663 19.864 1.00 77.56 376 VAL A O 1
ATOM 3033 N N . VAL A 1 377 ? 17.612 -14.002 20.627 1.00 79.38 377 VAL A N 1
ATOM 3034 C CA . VAL A 1 377 ? 17.199 -14.632 21.894 1.00 79.38 377 VAL A CA 1
ATOM 3035 C C . VAL A 1 377 ? 16.513 -13.620 22.815 1.00 79.38 377 VAL A C 1
ATOM 3037 O O . VAL A 1 377 ? 15.507 -13.953 23.435 1.00 79.38 377 VAL A O 1
ATOM 3040 N N . ILE A 1 378 ? 16.979 -12.369 22.877 1.00 80.94 378 ILE A N 1
ATOM 3041 C CA . ILE A 1 378 ? 16.326 -11.290 23.635 1.00 80.94 378 ILE A CA 1
ATOM 3042 C C . ILE A 1 378 ? 14.978 -10.928 22.999 1.00 80.94 378 ILE A C 1
ATOM 3044 O O . ILE A 1 378 ? 13.985 -10.794 23.701 1.00 80.94 378 ILE A O 1
ATOM 3048 N N . ALA A 1 379 ? 14.894 -10.820 21.674 1.00 77.88 379 ALA A N 1
ATOM 3049 C CA . ALA A 1 379 ? 13.642 -10.538 20.979 1.00 77.88 379 ALA A CA 1
ATOM 3050 C C . ALA A 1 379 ? 12.647 -11.699 21.116 1.00 77.88 379 ALA A C 1
ATOM 3052 O O . ALA A 1 379 ? 11.472 -11.458 21.375 1.00 77.88 379 ALA A O 1
ATOM 3053 N N . ALA A 1 380 ? 13.112 -12.947 21.016 1.00 78.88 380 ALA A N 1
ATOM 3054 C CA . ALA A 1 380 ? 12.306 -14.143 21.232 1.00 78.88 380 ALA A CA 1
ATOM 3055 C C . ALA A 1 380 ? 11.864 -14.273 22.693 1.00 78.88 380 ALA A C 1
ATOM 3057 O O . ALA A 1 380 ? 10.712 -14.596 22.944 1.00 78.88 380 ALA A O 1
ATOM 3058 N N . SER A 1 381 ? 12.722 -13.963 23.667 1.00 77.38 381 SER A N 1
ATOM 3059 C CA . SER A 1 381 ? 12.336 -13.963 25.083 1.00 77.38 381 SER A CA 1
ATOM 3060 C C . SER A 1 381 ? 11.386 -12.815 25.418 1.00 77.38 381 SER A C 1
ATOM 3062 O O . SER A 1 381 ? 10.408 -13.051 26.112 1.00 77.38 381 SER A O 1
ATOM 3064 N N . ILE A 1 382 ? 11.564 -11.609 24.867 1.00 83.00 382 ILE A N 1
ATOM 3065 C CA . ILE A 1 382 ? 10.581 -10.516 24.981 1.00 83.00 382 ILE A CA 1
ATOM 3066 C C . ILE A 1 382 ? 9.257 -10.917 24.323 1.00 83.00 382 ILE A C 1
ATOM 3068 O O . ILE A 1 382 ? 8.194 -10.677 24.896 1.00 83.00 382 ILE A O 1
ATOM 3072 N N . PHE A 1 383 ? 9.294 -11.555 23.153 1.00 81.69 383 PHE A N 1
ATOM 3073 C CA . PHE A 1 383 ? 8.102 -12.051 22.469 1.00 81.69 383 PHE A CA 1
ATOM 3074 C C . PHE A 1 383 ? 7.393 -13.136 23.288 1.00 81.69 383 PHE A C 1
ATOM 3076 O O . PHE A 1 383 ? 6.191 -13.048 23.502 1.00 81.69 383 PHE A O 1
ATOM 3083 N N . LEU A 1 384 ? 8.128 -14.101 23.843 1.00 80.06 384 LEU A N 1
ATOM 3084 C CA . LEU A 1 384 ? 7.574 -15.123 24.729 1.00 80.06 384 LEU A CA 1
ATOM 3085 C C . LEU A 1 384 ? 7.014 -14.502 26.015 1.00 80.06 384 LEU A C 1
ATOM 3087 O O . LEU A 1 384 ? 5.891 -14.809 26.391 1.00 80.06 384 LEU A O 1
ATOM 3091 N N . ILE A 1 385 ? 7.728 -13.572 26.654 1.00 78.81 385 ILE A N 1
ATOM 3092 C CA . ILE A 1 385 ? 7.258 -12.869 27.858 1.00 78.81 385 ILE A CA 1
ATOM 3093 C C . ILE A 1 385 ? 5.983 -12.074 27.560 1.00 78.81 385 ILE A C 1
ATOM 3095 O O . ILE A 1 385 ? 5.050 -12.091 28.359 1.00 78.81 385 ILE A O 1
ATOM 3099 N N . THR A 1 386 ? 5.919 -11.369 26.430 1.00 76.75 386 THR A N 1
ATOM 3100 C CA . THR A 1 386 ? 4.732 -10.588 26.047 1.00 76.75 386 THR A CA 1
ATOM 3101 C C . THR A 1 386 ? 3.560 -11.486 25.662 1.00 76.75 386 THR A C 1
ATOM 3103 O O . THR A 1 386 ? 2.442 -11.211 26.092 1.00 76.75 386 THR A O 1
ATOM 3106 N N . TYR A 1 387 ? 3.807 -12.585 24.947 1.00 80.31 387 TYR A N 1
ATOM 3107 C CA . TYR A 1 387 ? 2.800 -13.584 24.595 1.00 80.31 387 TYR A CA 1
ATOM 3108 C C . TYR A 1 387 ? 2.214 -14.267 25.840 1.00 80.31 387 TYR A C 1
ATOM 3110 O O . TYR A 1 387 ? 1.003 -14.219 26.049 1.00 80.31 387 TYR A O 1
ATOM 3118 N N . TYR A 1 388 ? 3.063 -14.804 26.725 1.00 77.38 388 TYR A N 1
ATOM 3119 C CA . TYR A 1 388 ? 2.623 -15.455 27.965 1.00 77.38 388 TYR A CA 1
ATOM 3120 C C . TYR A 1 388 ? 1.914 -14.485 28.916 1.00 77.38 388 TYR A C 1
ATOM 3122 O O . TYR A 1 388 ? 0.883 -14.836 29.487 1.00 77.38 388 TYR A O 1
ATOM 3130 N N . ARG A 1 389 ? 2.400 -13.241 29.055 1.00 78.31 389 ARG A N 1
ATOM 3131 C CA . ARG A 1 389 ? 1.699 -12.215 29.849 1.00 78.31 389 ARG A CA 1
ATOM 3132 C C . ARG A 1 389 ? 0.311 -11.910 29.292 1.00 78.31 389 ARG A C 1
ATOM 3134 O O . ARG A 1 389 ? -0.615 -11.709 30.072 1.00 78.31 389 ARG A O 1
ATOM 3141 N N . ASN A 1 390 ? 0.158 -11.851 27.970 1.00 79.44 390 ASN A N 1
ATOM 3142 C CA . ASN A 1 390 ? -1.132 -11.545 27.357 1.00 79.44 390 ASN A CA 1
ATOM 3143 C C . ASN A 1 390 ? -2.133 -12.697 27.528 1.00 79.44 390 ASN A C 1
ATOM 3145 O O . ASN A 1 390 ? -3.303 -12.443 27.806 1.00 79.44 390 ASN A O 1
ATOM 3149 N N . GLU A 1 391 ? -1.673 -13.948 27.436 1.00 82.81 391 GLU A N 1
ATOM 3150 C CA . GLU A 1 391 ? -2.529 -15.115 27.675 1.00 82.81 391 GLU A CA 1
ATOM 3151 C C . GLU A 1 391 ? -2.949 -15.219 29.149 1.00 82.81 391 GLU A C 1
ATOM 3153 O O . GLU A 1 391 ? -4.116 -15.478 29.438 1.00 82.81 391 GLU A O 1
ATOM 3158 N N . GLN A 1 392 ? -2.052 -14.911 30.092 1.00 82.81 392 GLN A N 1
ATOM 3159 C CA . GLN A 1 392 ? -2.410 -14.837 31.511 1.00 82.81 392 GLN A CA 1
ATOM 3160 C C . GLN A 1 392 ? -3.475 -13.757 31.770 1.00 82.81 392 GLN A C 1
ATOM 3162 O O . GLN A 1 392 ? -4.470 -14.018 32.441 1.00 82.81 392 GLN A O 1
ATOM 3167 N N . LEU A 1 393 ? -3.319 -12.562 31.187 1.00 84.19 393 LEU A N 1
ATOM 3168 C CA . LEU A 1 393 ? -4.317 -11.490 31.299 1.00 84.19 393 LEU A CA 1
ATOM 3169 C C . LEU A 1 393 ? -5.675 -11.896 30.711 1.00 84.19 393 LEU A C 1
ATOM 3171 O O . LEU A 1 393 ? -6.712 -11.525 31.261 1.00 84.19 393 LEU A O 1
ATOM 3175 N N . ARG A 1 394 ? -5.670 -12.669 29.620 1.00 85.81 394 ARG A N 1
ATOM 3176 C CA . ARG A 1 394 ? -6.882 -13.209 28.997 1.00 85.81 394 ARG A CA 1
ATOM 3177 C C . ARG A 1 394 ? -7.593 -14.201 29.914 1.00 85.81 394 ARG A C 1
ATOM 3179 O O . ARG A 1 394 ? -8.809 -14.112 30.062 1.00 85.81 394 ARG A O 1
ATOM 3186 N N . GLN A 1 395 ? -6.852 -15.117 30.536 1.00 86.25 395 GLN A N 1
ATOM 3187 C CA . GLN A 1 395 ? -7.411 -16.084 31.482 1.00 86.25 395 GLN A CA 1
ATOM 3188 C C . GLN A 1 395 ? -7.979 -15.394 32.725 1.00 86.25 395 GLN A C 1
ATOM 3190 O O . GLN A 1 395 ? -9.111 -15.673 33.111 1.00 86.25 395 GLN A O 1
ATOM 3195 N N . GLU A 1 396 ? -7.243 -14.445 33.305 1.00 85.19 396 GLU A N 1
ATOM 3196 C CA . GLU A 1 396 ? -7.713 -13.652 34.447 1.00 85.19 396 GLU A CA 1
ATOM 3197 C C . GLU A 1 396 ? -8.986 -12.871 34.101 1.00 85.19 396 GLU A C 1
ATOM 3199 O O . GLU A 1 396 ? -9.959 -12.902 34.852 1.00 85.19 396 GLU A O 1
ATOM 3204 N N . PHE A 1 397 ? -9.020 -12.202 32.942 1.00 90.00 397 PHE A N 1
ATOM 3205 C CA . PHE A 1 397 ? -10.221 -11.498 32.501 1.00 90.00 397 PHE A CA 1
ATOM 3206 C C . PHE A 1 397 ? -11.388 -12.464 32.276 1.00 90.00 397 PHE A C 1
ATOM 3208 O O . PHE A 1 397 ? -12.506 -12.175 32.692 1.00 90.00 397 PHE A O 1
ATOM 3215 N N . SER A 1 398 ? -11.135 -13.640 31.695 1.00 87.12 398 SER A N 1
ATOM 3216 C CA . SER A 1 398 ? -12.150 -14.686 31.542 1.00 87.12 398 SER A CA 1
ATOM 3217 C C . SER A 1 398 ? -12.726 -15.123 32.891 1.00 87.12 398 SER A C 1
ATOM 3219 O O . SER A 1 398 ? -13.939 -15.277 33.002 1.00 87.12 398 SER A O 1
ATOM 3221 N N . GLN A 1 399 ? -11.897 -15.274 33.928 1.00 88.12 399 GLN A N 1
ATOM 3222 C CA . GLN A 1 399 ? -12.371 -15.577 35.282 1.00 88.12 399 GLN A CA 1
ATOM 3223 C C . GLN A 1 399 ? -13.239 -14.443 35.837 1.00 88.12 399 GLN A C 1
ATOM 3225 O O . GLN A 1 399 ? -14.324 -14.697 36.357 1.00 88.12 399 GLN A O 1
ATOM 3230 N N . VAL A 1 400 ? -12.826 -13.184 35.659 1.00 89.38 400 VAL A N 1
ATOM 3231 C CA . VAL A 1 400 ? -13.646 -12.022 36.040 1.00 89.38 400 VAL A CA 1
ATOM 3232 C C . VAL A 1 400 ? -15.008 -12.050 35.341 1.00 89.38 400 VAL A C 1
ATOM 3234 O O . VAL A 1 400 ? -16.027 -11.807 35.987 1.00 89.38 400 VAL A O 1
ATOM 3237 N N . LEU A 1 401 ? -15.056 -12.409 34.055 1.00 87.62 401 LEU A N 1
ATOM 3238 C CA . LEU A 1 401 ? -16.318 -12.556 33.329 1.00 87.62 401 LEU A CA 1
ATOM 3239 C C . LEU A 1 401 ? -17.201 -13.664 33.913 1.00 87.62 401 LEU A C 1
ATOM 3241 O O . LEU A 1 401 ? -18.389 -13.423 34.109 1.00 87.62 401 LEU A O 1
ATOM 3245 N N . THR A 1 402 ? -16.634 -14.818 34.275 1.00 87.38 402 THR A N 1
ATOM 3246 C CA . THR A 1 402 ? -17.409 -15.887 34.932 1.00 87.38 402 THR A CA 1
ATOM 3247 C C . THR A 1 402 ? -17.964 -15.450 36.291 1.00 87.38 402 THR A C 1
ATOM 3249 O O . THR A 1 402 ? -19.124 -15.717 36.597 1.00 87.38 402 THR A O 1
ATOM 3252 N N . THR A 1 403 ? -17.197 -14.691 37.081 1.00 87.94 403 THR A N 1
ATOM 3253 C CA . THR A 1 403 ? -17.662 -14.132 38.362 1.00 87.94 403 THR A CA 1
ATOM 3254 C C . THR A 1 403 ? -18.810 -13.136 38.171 1.00 87.94 403 THR A C 1
ATOM 3256 O O . THR A 1 403 ? -19.743 -13.080 38.964 1.00 87.94 403 THR A O 1
ATOM 3259 N N . ILE A 1 404 ? -18.785 -12.354 37.094 1.00 87.75 404 ILE A N 1
ATOM 3260 C CA . ILE A 1 404 ? -19.851 -11.397 36.764 1.00 87.75 404 ILE A CA 1
ATOM 3261 C C . ILE A 1 404 ? -21.123 -12.106 36.288 1.00 87.75 404 ILE A C 1
ATOM 3263 O O . ILE A 1 404 ? -22.234 -11.604 36.485 1.00 87.75 404 ILE A O 1
ATOM 3267 N N . GLU A 1 405 ? -20.995 -13.262 35.642 1.00 83.12 405 GLU A N 1
ATOM 3268 C CA . GLU A 1 405 ? -22.138 -14.067 35.208 1.00 83.12 405 GLU A CA 1
ATOM 3269 C C . GLU A 1 405 ? -22.883 -14.691 36.392 1.00 83.12 405 GLU A C 1
ATOM 3271 O O . GLU A 1 405 ? -24.114 -14.715 36.376 1.00 83.12 405 GLU A O 1
ATOM 3276 N N . THR A 1 406 ? -22.172 -15.098 37.448 1.00 86.69 406 THR A N 1
ATOM 3277 C CA . THR A 1 406 ? -22.784 -15.674 38.658 1.00 86.69 406 THR A CA 1
ATOM 3278 C C . THR A 1 406 ? -23.450 -14.635 39.563 1.00 86.69 406 THR A C 1
ATOM 3280 O O . THR A 1 406 ? -24.339 -14.972 40.346 1.00 86.69 406 THR A O 1
ATOM 3283 N N . GLN A 1 407 ? -23.078 -13.359 39.453 1.00 86.75 407 GLN A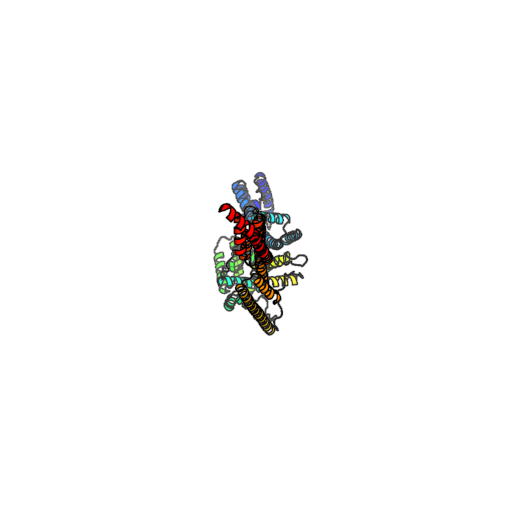 N 1
ATOM 3284 C CA . GLN A 1 407 ? -23.685 -12.282 40.237 1.00 86.75 407 GLN A CA 1
ATOM 3285 C C . GLN A 1 407 ? -25.098 -11.939 39.739 1.00 86.75 407 GLN A C 1
ATOM 3287 O O . GLN A 1 407 ? -25.351 -11.805 38.540 1.00 86.75 407 GLN A O 1
ATOM 3292 N N . LYS A 1 408 ? -26.043 -11.747 40.669 1.00 81.75 408 LYS A N 1
ATOM 3293 C CA . LYS A 1 408 ? -27.444 -11.419 40.342 1.00 81.75 408 LYS A CA 1
ATOM 3294 C C . LYS A 1 408 ? -27.692 -9.910 40.221 1.00 81.75 408 LYS A C 1
ATOM 3296 O O . LYS A 1 408 ? -28.480 -9.494 39.375 1.00 81.75 408 LYS A O 1
ATOM 3301 N N . LYS A 1 409 ? -27.022 -9.084 41.035 1.00 86.69 409 LYS A N 1
ATOM 3302 C CA . LYS A 1 409 ? -27.186 -7.619 41.047 1.00 86.69 409 LYS A CA 1
ATOM 3303 C C . LYS A 1 409 ? -26.252 -6.947 40.041 1.00 86.69 409 LYS A C 1
ATOM 3305 O O . LYS A 1 409 ? -25.116 -7.372 39.861 1.00 86.69 409 LYS A O 1
ATOM 3310 N N . LEU A 1 410 ? -26.732 -5.896 39.377 1.00 87.56 410 LEU A N 1
ATOM 3311 C CA . LEU A 1 410 ? -25.955 -5.155 38.373 1.00 87.56 410 LEU A CA 1
ATOM 3312 C C . LEU A 1 410 ? -24.832 -4.328 39.018 1.00 87.56 410 LEU A C 1
ATOM 3314 O O . LEU A 1 410 ? -23.773 -4.147 38.425 1.00 87.56 410 LEU A O 1
ATOM 3318 N N . GLU A 1 411 ? -25.058 -3.854 40.238 1.00 88.25 411 GLU A N 1
ATOM 3319 C CA . GLU A 1 411 ? -24.115 -3.074 41.034 1.00 88.25 411 GLU A CA 1
ATOM 3320 C C . GLU A 1 411 ? -22.861 -3.888 41.376 1.00 88.25 411 GLU A C 1
ATOM 3322 O O . GLU A 1 411 ? -21.747 -3.417 41.152 1.00 88.25 411 GLU A O 1
ATOM 3327 N N . ASP A 1 412 ? -23.039 -5.140 41.802 1.00 89.44 412 ASP A N 1
ATOM 3328 C CA . ASP A 1 412 ? -21.935 -6.047 42.144 1.00 89.44 412 ASP A CA 1
ATOM 3329 C C . ASP A 1 412 ? -21.081 -6.376 40.906 1.00 89.44 412 ASP A C 1
ATOM 3331 O O . ASP A 1 412 ? -19.846 -6.387 40.966 1.00 89.44 412 ASP A O 1
ATOM 3335 N N . LYS A 1 413 ? -21.734 -6.544 39.745 1.00 91.00 413 LYS A N 1
ATOM 3336 C CA . LYS A 1 413 ? -21.061 -6.757 38.450 1.00 91.00 413 LYS A CA 1
ATOM 3337 C C . LYS A 1 413 ? -20.174 -5.582 38.083 1.00 91.00 413 LYS A C 1
ATOM 3339 O O . LYS A 1 413 ? -19.036 -5.765 37.646 1.00 91.00 413 LYS A O 1
ATOM 3344 N N . LYS A 1 414 ? -20.700 -4.368 38.257 1.00 91.38 414 LYS A N 1
ATOM 3345 C CA . LYS A 1 414 ? -19.956 -3.132 38.020 1.00 91.38 414 LYS A CA 1
ATOM 3346 C C . LYS A 1 414 ? -18.756 -3.036 38.961 1.00 91.38 414 LYS A C 1
ATOM 3348 O O . LYS A 1 414 ? -17.656 -2.759 38.489 1.00 91.38 414 LYS A O 1
ATOM 3353 N N . GLU A 1 415 ? -18.946 -3.288 40.254 1.00 91.44 415 GLU A N 1
ATOM 3354 C CA . GLU A 1 415 ? -17.870 -3.198 41.246 1.00 91.44 415 GLU A CA 1
ATOM 3355 C C . GLU A 1 415 ? -16.748 -4.203 40.956 1.00 91.44 415 GLU A C 1
ATOM 3357 O O . GLU A 1 415 ? -15.574 -3.838 40.960 1.00 91.44 415 GLU A O 1
ATOM 3362 N N . THR A 1 416 ? -17.095 -5.435 40.579 1.00 90.06 416 THR A N 1
ATOM 3363 C CA . THR A 1 416 ? -16.123 -6.473 40.192 1.00 90.06 416 THR A CA 1
ATOM 3364 C C . THR A 1 416 ? -15.255 -6.029 39.004 1.00 90.06 416 THR A C 1
ATOM 3366 O O . THR A 1 416 ? -14.033 -6.194 39.020 1.00 90.06 416 THR A O 1
ATOM 3369 N N . LEU A 1 417 ? -15.853 -5.392 37.987 1.00 89.88 417 LEU A N 1
ATOM 3370 C CA . LEU A 1 417 ? -15.110 -4.828 36.849 1.00 89.88 417 LEU A CA 1
ATOM 3371 C C . LEU A 1 417 ? -14.234 -3.633 37.250 1.00 89.88 417 LEU A C 1
ATOM 3373 O O . LEU A 1 417 ? -13.116 -3.498 36.751 1.00 89.88 417 LEU A O 1
ATOM 3377 N N . ILE A 1 418 ? -14.709 -2.772 38.154 1.00 91.44 418 ILE A N 1
ATOM 3378 C CA . ILE A 1 418 ? -13.931 -1.636 38.669 1.00 91.44 418 ILE A CA 1
ATOM 3379 C C . ILE A 1 418 ? -12.712 -2.132 39.450 1.00 91.44 418 ILE A C 1
ATOM 3381 O O . ILE A 1 418 ? -11.615 -1.598 39.274 1.00 91.44 418 ILE A O 1
ATOM 3385 N N . GLN A 1 419 ? -12.874 -3.160 40.283 1.00 90.25 419 GLN A N 1
ATOM 3386 C CA . GLN A 1 419 ? -11.770 -3.779 41.017 1.00 90.25 419 GLN A CA 1
ATOM 3387 C C . GLN A 1 419 ? -10.734 -4.384 40.065 1.00 90.25 419 GLN A C 1
ATOM 3389 O O . GLN A 1 419 ? -9.534 -4.154 40.241 1.00 90.25 419 GLN A O 1
ATOM 3394 N N . TYR A 1 420 ? -11.184 -5.058 39.000 1.00 88.88 420 TYR A N 1
ATOM 3395 C CA . TYR A 1 420 ? -10.293 -5.551 37.950 1.00 88.88 420 TYR A CA 1
ATOM 3396 C C . TYR A 1 420 ? -9.466 -4.414 37.325 1.00 88.88 420 TYR A C 1
ATOM 3398 O O . TYR A 1 420 ? -8.238 -4.508 37.286 1.00 88.88 420 TYR A O 1
ATOM 3406 N N . ILE A 1 421 ? -10.103 -3.304 36.930 1.00 90.00 421 ILE A N 1
ATOM 3407 C CA . ILE A 1 421 ? -9.413 -2.142 36.341 1.00 90.00 421 ILE A CA 1
ATOM 3408 C C . ILE A 1 421 ? -8.428 -1.505 37.330 1.00 90.00 421 ILE A C 1
ATOM 3410 O O . ILE A 1 421 ? -7.299 -1.208 36.950 1.00 90.00 421 ILE A O 1
ATOM 3414 N N . LYS A 1 422 ? -8.810 -1.319 38.601 1.00 88.19 422 LYS A N 1
ATOM 3415 C CA . LYS A 1 422 ? -7.929 -0.731 39.631 1.00 88.19 422 LYS A CA 1
ATOM 3416 C C . LYS A 1 422 ? -6.678 -1.575 39.883 1.00 88.19 422 LYS A C 1
ATOM 3418 O O . LYS A 1 422 ? -5.608 -1.026 40.129 1.00 88.19 422 LYS A O 1
ATOM 3423 N N . SER A 1 423 ? -6.804 -2.899 39.822 1.00 83.44 423 SER A N 1
ATOM 3424 C CA . SER A 1 423 ? -5.705 -3.826 40.112 1.00 83.44 423 SER A CA 1
ATOM 3425 C C . SER A 1 423 ? -4.666 -3.959 38.983 1.00 83.44 423 SER A C 1
ATOM 3427 O O . SER A 1 423 ? -3.603 -4.551 39.197 1.00 83.44 423 SER A O 1
ATOM 3429 N N . ARG A 1 424 ? -4.930 -3.424 37.777 1.00 78.56 424 ARG A N 1
ATOM 3430 C CA . ARG A 1 424 ? -4.096 -3.646 36.581 1.00 78.56 424 ARG A CA 1
ATOM 3431 C C . ARG A 1 424 ? -3.755 -2.346 35.837 1.00 78.56 424 ARG A C 1
ATOM 3433 O O . ARG A 1 424 ? -4.557 -1.430 35.719 1.00 78.56 424 ARG A O 1
ATOM 3440 N N . LYS A 1 425 ? -2.539 -2.277 35.271 1.00 74.06 425 LYS A N 1
ATOM 3441 C CA . LYS A 1 425 ? -2.138 -1.196 34.345 1.00 74.06 425 LYS A CA 1
ATOM 3442 C C . LYS A 1 425 ? -2.961 -1.280 33.052 1.00 74.06 425 LYS A C 1
ATOM 3444 O O . LYS A 1 425 ? -3.240 -2.381 32.580 1.00 74.06 425 LYS A O 1
ATOM 3449 N N . LYS A 1 426 ? -3.281 -0.118 32.467 1.00 77.06 426 LYS A N 1
ATOM 3450 C CA . LYS A 1 426 ? -4.096 0.034 31.248 1.00 77.06 426 LYS A CA 1
ATOM 3451 C C . LYS A 1 426 ? -3.646 -0.927 30.136 1.00 77.06 426 LYS A C 1
ATOM 3453 O O . LYS A 1 426 ? -2.513 -0.843 29.667 1.00 77.06 426 LYS A O 1
ATOM 3458 N N . ASN A 1 427 ? -4.533 -1.832 29.729 1.00 83.88 427 ASN A N 1
ATOM 3459 C CA . ASN A 1 427 ? -4.316 -2.844 28.693 1.00 83.88 427 ASN A CA 1
ATOM 3460 C C . ASN A 1 427 ? -5.604 -3.056 27.864 1.00 83.88 427 ASN A C 1
ATOM 3462 O O . ASN A 1 427 ? -6.604 -2.371 28.066 1.00 83.88 427 ASN A O 1
ATOM 3466 N N . GLN A 1 428 ? -5.593 -3.986 26.905 1.00 84.94 428 GLN A N 1
ATOM 3467 C CA . GLN A 1 428 ? -6.761 -4.235 26.047 1.00 84.94 428 GLN A CA 1
ATOM 3468 C C . GLN A 1 428 ? -8.004 -4.733 26.814 1.00 84.94 428 GLN A C 1
ATOM 3470 O O . GLN A 1 428 ? -9.119 -4.320 26.504 1.00 84.94 428 GLN A O 1
ATOM 3475 N N . PHE A 1 429 ? -7.822 -5.549 27.855 1.00 87.69 429 PHE A N 1
ATOM 3476 C CA . PHE A 1 429 ? -8.911 -6.107 28.661 1.00 87.69 429 PHE A CA 1
ATOM 3477 C C . PHE A 1 429 ? -9.475 -5.092 29.658 1.00 87.69 429 PHE A C 1
ATOM 3479 O O . PHE A 1 429 ? -10.669 -5.112 29.943 1.00 87.69 429 PHE A O 1
ATOM 3486 N N . SER A 1 430 ? -8.666 -4.139 30.137 1.00 86.25 430 SER A N 1
ATOM 3487 C CA . SER A 1 430 ? -9.182 -3.020 30.934 1.00 86.25 430 SER A CA 1
ATOM 3488 C C . SER A 1 430 ? -10.093 -2.112 30.099 1.00 86.25 430 SER A C 1
ATOM 3490 O O . SER A 1 430 ? -11.112 -1.653 30.599 1.00 86.25 430 SER A O 1
ATOM 3492 N N . ILE A 1 431 ? -9.785 -1.912 28.809 1.00 87.44 431 ILE A N 1
ATOM 3493 C CA . ILE A 1 431 ? -10.660 -1.172 27.877 1.00 87.44 431 ILE A CA 1
ATOM 3494 C C . ILE A 1 431 ? -11.977 -1.930 27.647 1.00 87.44 431 ILE A C 1
ATOM 3496 O O . ILE A 1 431 ? -13.047 -1.327 27.570 1.00 87.44 431 ILE A O 1
ATOM 3500 N N . GLU A 1 432 ? -11.929 -3.258 27.533 1.00 89.00 432 GLU A N 1
ATOM 3501 C CA . GLU A 1 432 ? -13.143 -4.071 27.409 1.00 89.00 432 GLU A CA 1
ATOM 3502 C C . GLU A 1 432 ? -13.993 -4.036 28.691 1.00 89.00 432 GLU A C 1
ATOM 3504 O O . GLU A 1 432 ? -15.215 -3.886 28.620 1.00 89.00 432 GLU A O 1
ATOM 3509 N N . ALA A 1 433 ? -13.349 -4.086 29.860 1.00 89.31 433 ALA A N 1
ATOM 3510 C CA . ALA A 1 433 ? -14.001 -3.913 31.153 1.00 89.31 433 ALA A CA 1
ATOM 3511 C C . ALA A 1 433 ? -14.707 -2.549 31.263 1.00 89.31 433 ALA A C 1
ATOM 3513 O O . ALA A 1 433 ? -15.865 -2.502 31.672 1.00 89.31 433 ALA A O 1
ATOM 3514 N N . GLU A 1 434 ? -14.069 -1.455 30.827 1.00 90.31 434 GLU A N 1
ATOM 3515 C CA . GLU A 1 434 ? -14.673 -0.111 30.784 1.00 90.31 434 GLU A CA 1
ATOM 3516 C C . GLU A 1 434 ? -15.939 -0.077 29.913 1.00 90.31 434 GLU A C 1
ATOM 3518 O O . GLU A 1 434 ? -16.971 0.464 30.321 1.00 90.31 434 GLU A O 1
ATOM 3523 N N . LYS A 1 435 ? -15.905 -0.711 28.732 1.00 91.19 435 LYS A N 1
ATOM 3524 C CA . LYS A 1 435 ? -17.088 -0.820 27.860 1.00 91.19 435 LYS A CA 1
ATOM 3525 C C . LYS A 1 435 ? -18.227 -1.583 28.539 1.00 91.19 435 LYS A C 1
ATOM 3527 O O . LYS A 1 435 ? -19.379 -1.152 28.459 1.00 91.19 435 LYS A O 1
ATOM 3532 N N . LYS A 1 436 ? -17.925 -2.693 29.227 1.00 91.38 436 LYS A N 1
ATOM 3533 C CA . LYS A 1 436 ? -18.930 -3.465 29.978 1.00 91.38 436 LYS A CA 1
ATOM 3534 C C . LYS A 1 436 ? -19.501 -2.674 31.157 1.00 91.38 436 LYS A C 1
ATOM 3536 O O . LYS A 1 436 ? -20.712 -2.719 31.362 1.00 91.38 436 LYS A O 1
ATOM 3541 N N . ILE A 1 437 ? -18.679 -1.901 31.871 1.00 92.06 437 ILE A N 1
ATOM 3542 C CA . ILE A 1 437 ? -19.144 -0.989 32.929 1.00 92.06 437 ILE A CA 1
ATOM 3543 C C . ILE A 1 437 ? -20.150 0.011 32.364 1.00 92.06 437 ILE A C 1
ATOM 3545 O O . ILE A 1 437 ? -21.242 0.131 32.908 1.00 92.06 437 ILE A O 1
ATOM 3549 N N . SER A 1 438 ? -19.829 0.670 31.247 1.00 90.94 438 SER A N 1
ATOM 3550 C CA . SER A 1 438 ? -20.735 1.644 30.626 1.00 90.94 438 SER A CA 1
ATOM 3551 C C . SER A 1 438 ? -22.080 1.017 30.229 1.00 90.94 438 SER A C 1
ATOM 3553 O O . SER A 1 438 ? -23.142 1.608 30.438 1.00 90.94 438 SER A O 1
ATOM 3555 N N . LEU A 1 439 ? -22.067 -0.217 29.714 1.00 91.69 439 LEU A N 1
ATOM 3556 C CA . LEU A 1 439 ? -23.293 -0.952 29.402 1.00 91.69 439 LEU A CA 1
ATOM 3557 C C . LEU A 1 439 ? -24.123 -1.238 30.664 1.00 91.69 439 LEU A C 1
ATOM 3559 O O . LEU A 1 439 ? -25.331 -1.004 30.667 1.00 91.69 439 LEU A O 1
ATOM 3563 N N . ILE A 1 440 ? -23.483 -1.693 31.743 1.00 91.69 440 ILE A N 1
ATOM 3564 C CA . ILE A 1 440 ? -24.147 -1.954 33.028 1.00 91.69 440 ILE A CA 1
ATOM 3565 C C . ILE A 1 440 ? -24.715 -0.661 33.631 1.00 91.69 440 ILE A C 1
ATOM 3567 O O . ILE A 1 440 ? -25.848 -0.655 34.106 1.00 91.69 440 ILE A O 1
ATOM 3571 N N . GLU A 1 441 ? -23.986 0.452 33.566 1.00 91.38 441 GLU A N 1
ATOM 3572 C CA . GLU A 1 441 ? -24.460 1.758 34.040 1.00 91.38 441 GLU A CA 1
ATOM 3573 C C . GLU A 1 441 ? -25.721 2.216 33.307 1.00 91.38 441 GLU A C 1
ATOM 3575 O O . GLU A 1 441 ? -26.670 2.688 33.938 1.00 91.38 441 GLU A O 1
ATOM 3580 N N . ASN A 1 442 ? -25.774 2.021 31.989 1.00 91.94 442 ASN A N 1
ATOM 3581 C CA . ASN A 1 442 ? -26.967 2.316 31.201 1.00 91.94 442 ASN A CA 1
ATOM 3582 C C . ASN A 1 442 ? -28.163 1.448 31.623 1.00 91.94 442 ASN A C 1
ATOM 3584 O O . ASN A 1 442 ? -29.289 1.950 31.699 1.00 91.94 442 ASN A O 1
ATOM 3588 N N . LEU A 1 443 ? -27.936 0.170 31.944 1.00 91.06 443 LEU A N 1
ATOM 3589 C CA . LEU A 1 443 ? -28.984 -0.722 32.453 1.00 91.06 443 LEU A CA 1
ATOM 3590 C C . LEU A 1 443 ? -29.488 -0.286 33.835 1.00 91.06 443 LEU A C 1
ATOM 3592 O O . LEU A 1 443 ? -30.701 -0.205 34.030 1.00 91.06 443 LEU A O 1
ATOM 3596 N N . ILE A 1 444 ? -28.587 0.058 34.760 1.00 90.38 444 ILE A N 1
ATOM 3597 C CA . ILE A 1 444 ? -28.942 0.582 36.090 1.00 90.38 444 ILE A CA 1
ATOM 3598 C C . ILE A 1 444 ? -29.763 1.867 35.945 1.00 90.38 444 ILE A C 1
ATOM 3600 O O . ILE A 1 444 ? -30.828 2.000 36.546 1.00 90.38 444 ILE A O 1
ATOM 3604 N N . LYS A 1 445 ? -29.320 2.794 35.088 1.00 90.38 445 LYS A N 1
ATOM 3605 C CA . LYS A 1 445 ? -30.035 4.046 34.819 1.00 90.38 445 LYS A CA 1
ATOM 3606 C C . LYS A 1 445 ? -31.450 3.790 34.298 1.00 90.38 445 LYS A C 1
ATOM 3608 O O . LYS A 1 445 ? -32.394 4.430 34.758 1.00 90.38 445 LYS A O 1
ATOM 3613 N N . LYS A 1 446 ? -31.613 2.842 33.369 1.00 89.56 446 LYS A N 1
ATOM 3614 C CA . LYS A 1 446 ? -32.922 2.464 32.820 1.00 89.56 446 LYS A CA 1
ATOM 3615 C C . LYS A 1 446 ? -33.827 1.828 33.879 1.00 89.56 446 LYS A C 1
ATOM 3617 O O . LYS A 1 446 ? -35.001 2.184 33.940 1.00 89.56 446 LYS A O 1
ATOM 3622 N N . ARG A 1 447 ? -33.291 0.926 34.712 1.00 89.50 447 ARG A N 1
ATOM 3623 C CA . ARG A 1 447 ? -34.025 0.308 35.829 1.00 89.50 447 ARG A CA 1
ATOM 3624 C C . ARG A 1 447 ? -34.538 1.374 36.799 1.00 89.50 447 ARG A C 1
ATOM 3626 O O . ARG A 1 447 ? -35.729 1.408 37.074 1.00 89.50 447 ARG A O 1
ATOM 3633 N N . ASN A 1 448 ? -33.668 2.282 37.239 1.00 88.75 448 ASN A N 1
ATOM 3634 C CA . ASN A 1 448 ? -34.030 3.326 38.202 1.00 88.75 448 ASN A CA 1
ATOM 3635 C C . ASN A 1 448 ? -35.059 4.317 37.625 1.00 88.75 448 ASN A C 1
ATOM 3637 O O . ASN A 1 448 ? -35.951 4.764 38.335 1.00 88.75 448 ASN A O 1
ATOM 3641 N N . ALA A 1 449 ? -34.976 4.643 36.329 1.00 89.50 449 ALA A N 1
ATOM 3642 C CA . ALA A 1 449 ? -35.977 5.486 35.671 1.00 89.50 449 ALA A CA 1
ATOM 3643 C C . ALA A 1 449 ? -37.359 4.811 35.585 1.00 89.50 449 ALA A C 1
ATOM 3645 O O . ALA A 1 449 ? -38.384 5.488 35.661 1.00 89.50 449 ALA A O 1
ATOM 3646 N N . LEU A 1 450 ? -37.392 3.484 35.413 1.00 89.62 450 LEU A N 1
ATOM 3647 C CA . LEU A 1 450 ? -38.635 2.714 35.424 1.00 89.62 450 LEU A CA 1
ATOM 3648 C C . LEU A 1 450 ? -39.245 2.667 36.829 1.00 89.62 450 LEU A C 1
ATOM 3650 O O . LEU A 1 450 ? -40.437 2.921 36.968 1.00 89.62 450 LEU A O 1
ATOM 3654 N N . GLU A 1 451 ? -38.426 2.404 37.848 1.00 92.81 451 GLU A N 1
ATOM 3655 C CA . GLU A 1 451 ? -38.851 2.435 39.250 1.00 92.81 451 GLU A CA 1
ATOM 3656 C C . GLU A 1 451 ? -39.447 3.800 39.621 1.00 92.81 451 GLU A C 1
ATOM 3658 O O . GLU A 1 451 ? -40.554 3.857 40.146 1.00 92.81 451 GLU A O 1
ATOM 3663 N N . GLU A 1 452 ? -38.768 4.901 39.279 1.00 92.50 452 GLU A N 1
ATOM 3664 C CA . GLU A 1 452 ? -39.265 6.257 39.544 1.00 92.50 452 GLU A CA 1
ATOM 3665 C C . GLU A 1 452 ? -40.644 6.482 38.911 1.00 92.50 452 GLU A C 1
ATOM 3667 O O . GLU A 1 452 ? -41.564 6.993 39.546 1.00 92.50 452 GLU A O 1
ATOM 3672 N N . LYS A 1 453 ? -40.828 6.047 37.661 1.00 93.12 453 LYS A N 1
ATOM 3673 C CA . LYS A 1 453 ? -42.121 6.144 36.977 1.00 93.12 453 LYS A CA 1
ATOM 3674 C C . LYS A 1 453 ? -43.211 5.336 37.691 1.00 93.12 453 LYS A C 1
ATOM 3676 O O . LYS A 1 453 ? -44.342 5.816 37.818 1.00 93.12 453 LYS A O 1
ATOM 3681 N N . ASP A 1 454 ? -42.890 4.122 38.128 1.00 92.62 454 ASP A N 1
ATOM 3682 C CA . ASP A 1 454 ? -43.824 3.254 38.845 1.00 92.62 454 ASP A CA 1
ATOM 3683 C C . ASP A 1 454 ? -44.185 3.832 40.218 1.00 92.62 454 ASP A C 1
ATOM 3685 O O . ASP A 1 454 ? -45.364 3.841 40.577 1.00 92.62 454 ASP A O 1
ATOM 3689 N N . TYR A 1 455 ? -43.209 4.392 40.936 1.00 95.12 455 TYR A N 1
ATOM 3690 C CA . TYR A 1 455 ? -43.402 5.082 42.210 1.00 95.12 455 TYR A CA 1
ATOM 3691 C C . TYR A 1 455 ? -44.351 6.275 42.057 1.00 95.12 455 TYR A C 1
ATOM 3693 O O . TYR A 1 455 ? -45.390 6.327 42.717 1.00 95.12 455 TYR A O 1
ATOM 3701 N N . GLN A 1 456 ? -44.084 7.176 41.107 1.00 94.50 456 GLN A N 1
ATOM 3702 C CA . GLN A 1 456 ? -44.954 8.328 40.841 1.00 94.50 456 GLN A CA 1
ATOM 3703 C C . GLN A 1 456 ? -46.381 7.891 40.479 1.00 94.50 456 GLN A C 1
ATOM 3705 O O . GLN A 1 456 ? -47.370 8.487 40.920 1.00 94.50 456 GLN A O 1
ATOM 3710 N N . SER A 1 457 ? -46.522 6.806 39.705 1.00 94.25 457 SER A N 1
ATOM 3711 C CA . SER A 1 457 ? -47.838 6.238 39.415 1.00 94.25 457 SER A CA 1
ATOM 3712 C C . SER A 1 457 ? -48.513 5.660 40.659 1.00 94.25 457 SER A C 1
ATOM 3714 O O . SER A 1 457 ? -49.739 5.766 40.753 1.00 94.25 457 SER A O 1
ATOM 3716 N N . ALA A 1 458 ? -47.773 5.001 41.550 1.00 94.19 458 ALA A N 1
ATOM 3717 C CA . ALA A 1 458 ? -48.307 4.412 42.770 1.00 94.19 458 ALA A CA 1
ATOM 3718 C C . ALA A 1 458 ? -48.807 5.508 43.715 1.00 94.19 458 ALA A C 1
ATOM 3720 O O . ALA A 1 458 ? -49.975 5.474 44.095 1.00 94.19 458 ALA A O 1
ATOM 3721 N N . ILE A 1 459 ? -47.991 6.534 43.975 1.00 95.50 459 ILE A N 1
ATOM 3722 C CA . ILE A 1 459 ? -48.356 7.693 44.801 1.00 95.50 459 ILE A CA 1
ATOM 3723 C C . ILE A 1 459 ? -49.602 8.392 44.251 1.00 95.50 459 ILE A C 1
ATOM 3725 O O . ILE A 1 459 ? -50.560 8.608 44.989 1.00 95.50 459 ILE A O 1
ATOM 3729 N N . LYS A 1 460 ? -49.654 8.687 42.944 1.00 95.12 460 LYS A N 1
ATOM 3730 C CA . LYS A 1 460 ? -50.816 9.352 42.324 1.00 95.12 460 LYS A CA 1
ATOM 3731 C C . LYS A 1 460 ? -52.105 8.532 42.444 1.00 95.12 460 LYS A C 1
ATOM 3733 O O . LYS A 1 460 ? -53.181 9.076 42.701 1.00 95.12 460 LYS A O 1
ATOM 3738 N N . LYS A 1 461 ? -52.025 7.218 42.215 1.00 94.38 461 LYS A N 1
ATOM 3739 C CA . LYS A 1 461 ? -53.192 6.329 42.326 1.00 94.38 461 LYS A CA 1
ATOM 3740 C C . LYS A 1 461 ? -53.630 6.186 43.782 1.00 94.38 461 LYS A C 1
ATOM 3742 O O . LYS A 1 461 ? -54.827 6.253 44.051 1.00 94.38 461 LYS A O 1
ATOM 3747 N N . ALA A 1 462 ? -52.676 6.030 44.698 1.00 93.75 462 ALA A N 1
ATOM 3748 C CA . ALA A 1 462 ? -52.930 5.898 46.124 1.00 93.75 462 ALA A CA 1
ATOM 3749 C C . ALA A 1 462 ? -53.543 7.176 46.710 1.00 93.75 462 ALA A C 1
ATOM 3751 O O . ALA A 1 462 ? -54.573 7.096 47.370 1.00 93.75 462 ALA A O 1
ATOM 3752 N N . SER A 1 463 ? -53.011 8.360 46.395 1.00 91.12 463 SER A N 1
ATOM 3753 C CA . SER A 1 463 ? -53.558 9.636 46.877 1.00 91.12 463 SER A CA 1
ATOM 3754 C C . SER A 1 463 ? -55.013 9.854 46.444 1.00 91.12 463 SER A C 1
ATOM 3756 O O . SER A 1 463 ? -55.838 10.300 47.240 1.00 91.12 463 SER A O 1
ATOM 3758 N N . THR A 1 464 ? -55.362 9.444 45.220 1.00 93.69 464 THR A N 1
ATOM 3759 C CA . THR A 1 464 ? -56.738 9.515 44.701 1.00 93.69 464 THR A CA 1
ATOM 3760 C C . THR A 1 464 ? -57.706 8.655 45.523 1.00 93.69 464 THR A C 1
ATOM 3762 O O . THR A 1 464 ? -58.814 9.088 45.837 1.00 93.69 464 THR A O 1
ATOM 3765 N N . VAL A 1 465 ? -57.312 7.431 45.890 1.00 93.56 465 VAL A N 1
ATOM 3766 C CA . VAL A 1 465 ? -58.175 6.537 46.685 1.00 93.56 465 VAL A CA 1
ATOM 3767 C C . VAL A 1 465 ? -58.175 6.890 48.175 1.00 93.56 465 VAL A C 1
ATOM 3769 O O . VAL A 1 465 ? -59.209 6.731 48.825 1.00 93.56 465 VAL A O 1
ATOM 3772 N N . LEU A 1 466 ? -57.067 7.434 48.694 1.00 91.44 466 LEU A N 1
ATOM 3773 C CA . LEU A 1 466 ? -56.956 7.964 50.055 1.00 91.44 466 LEU A CA 1
ATOM 3774 C C . LEU A 1 466 ? -57.910 9.142 50.278 1.00 91.44 466 LEU A C 1
ATOM 3776 O O . LEU A 1 466 ? -58.621 9.157 51.280 1.00 91.44 466 LEU A O 1
ATOM 3780 N N . ALA A 1 467 ? -58.011 10.071 49.320 1.00 90.25 467 ALA A N 1
ATOM 3781 C CA . ALA A 1 467 ? -58.969 11.180 49.378 1.00 90.25 467 ALA A CA 1
ATOM 3782 C C . ALA A 1 467 ? -60.429 10.693 49.468 1.00 90.25 467 ALA A C 1
ATOM 3784 O O . ALA A 1 467 ? -61.259 11.303 50.136 1.00 90.25 467 ALA A O 1
ATOM 3785 N N . GLY A 1 468 ? -60.733 9.552 48.842 1.00 89.69 468 GLY A N 1
ATOM 3786 C CA . GLY A 1 468 ? -62.034 8.888 48.932 1.00 89.69 468 GLY A CA 1
ATOM 3787 C C . GLY A 1 468 ? -62.220 7.985 50.158 1.00 89.69 468 GLY A C 1
ATOM 3788 O O . GLY A 1 468 ? -63.178 7.214 50.163 1.00 89.69 468 GLY A O 1
ATOM 3789 N N . LYS A 1 469 ? -61.308 8.012 51.145 1.00 90.00 469 LYS A N 1
ATOM 3790 C CA . LYS A 1 469 ? -61.286 7.136 52.338 1.00 90.00 469 LYS A CA 1
ATOM 3791 C C . LYS A 1 469 ? -61.293 5.622 52.027 1.00 90.00 469 LYS A C 1
ATOM 3793 O O . LYS A 1 469 ? -61.723 4.807 52.846 1.00 90.00 469 LYS A O 1
ATOM 3798 N N . LYS A 1 470 ? -60.812 5.225 50.839 1.00 93.00 470 LYS A N 1
ATOM 3799 C CA . LYS A 1 470 ? -60.695 3.820 50.386 1.00 93.00 470 LYS A CA 1
ATOM 3800 C C . LYS A 1 470 ? -59.294 3.277 50.685 1.00 93.00 470 LYS A C 1
ATOM 3802 O O . LYS A 1 470 ? -58.516 2.993 49.771 1.00 93.00 470 LYS A O 1
ATOM 3807 N N . TYR A 1 471 ? -58.970 3.180 51.968 1.00 93.62 471 TYR A N 1
ATOM 3808 C CA . TYR A 1 471 ? -57.632 2.869 52.479 1.00 93.62 471 TYR A CA 1
ATOM 3809 C C . TYR A 1 471 ? -57.119 1.476 52.072 1.00 93.62 471 TYR A C 1
ATOM 3811 O O . TYR A 1 471 ? -55.957 1.332 51.706 1.00 93.62 471 TYR A O 1
ATOM 3819 N N . GLU A 1 472 ? -57.991 0.472 52.005 1.00 93.31 472 GLU A N 1
ATOM 3820 C CA . GLU A 1 472 ? -57.657 -0.904 51.607 1.00 93.31 472 GLU A CA 1
ATOM 3821 C C . GLU A 1 472 ? -57.170 -0.963 50.145 1.00 93.31 472 GLU A C 1
ATOM 3823 O O . GLU A 1 472 ? -56.225 -1.676 49.790 1.00 93.31 472 GLU A O 1
ATOM 3828 N N . LYS A 1 473 ? -57.771 -0.137 49.273 1.00 94.31 473 LYS A N 1
ATOM 3829 C CA . LYS A 1 473 ? -57.323 0.008 47.879 1.00 94.31 473 LYS A CA 1
ATOM 3830 C C . LYS A 1 473 ? -55.972 0.713 47.796 1.00 94.31 473 LYS A C 1
ATOM 3832 O O . LYS A 1 473 ? -55.159 0.342 46.952 1.00 94.31 473 LYS A O 1
ATOM 3837 N N . ALA A 1 474 ? -55.729 1.703 48.658 1.00 94.94 474 ALA A N 1
ATOM 3838 C CA . ALA A 1 474 ? -54.435 2.380 48.744 1.00 94.94 474 ALA A CA 1
ATOM 3839 C C . ALA A 1 474 ? -53.332 1.390 49.145 1.00 94.94 474 ALA A C 1
ATOM 3841 O O . ALA A 1 474 ? -52.296 1.327 48.487 1.00 94.94 474 ALA A O 1
ATOM 3842 N N . GLN A 1 475 ? -53.606 0.551 50.148 1.00 93.69 475 GLN A N 1
ATOM 3843 C CA . GLN A 1 475 ? -52.692 -0.491 50.612 1.00 93.69 475 GLN A CA 1
ATOM 3844 C C . GLN A 1 475 ? -52.334 -1.467 49.490 1.00 93.69 475 GLN A C 1
ATOM 3846 O O . GLN A 1 475 ? -51.165 -1.762 49.269 1.00 93.69 475 GLN A O 1
ATOM 3851 N N . THR A 1 476 ? -53.333 -1.899 48.716 1.00 95.75 476 THR A N 1
ATOM 3852 C CA . THR A 1 476 ? -53.125 -2.788 47.563 1.00 95.75 476 THR A CA 1
ATOM 3853 C C . THR A 1 476 ? -52.221 -2.145 46.504 1.00 95.75 476 THR A C 1
ATOM 3855 O O . THR A 1 476 ? -51.347 -2.803 45.946 1.00 95.75 476 THR A O 1
ATOM 3858 N N . ILE A 1 477 ? -52.396 -0.849 46.218 1.00 95.31 477 ILE A N 1
ATOM 3859 C CA . ILE A 1 477 ? -51.552 -0.119 45.257 1.00 95.31 477 ILE A CA 1
ATOM 3860 C C . ILE A 1 477 ? -50.097 -0.067 45.734 1.00 95.31 477 ILE A C 1
ATOM 3862 O O . ILE A 1 477 ? -49.192 -0.304 44.934 1.00 95.31 477 ILE A O 1
ATOM 3866 N N . TYR A 1 478 ? -49.875 0.218 47.016 1.00 95.94 478 TYR A N 1
ATOM 3867 C CA . TYR A 1 478 ? -48.538 0.252 47.603 1.00 95.94 478 TYR A CA 1
ATOM 3868 C C . TYR A 1 478 ? -47.877 -1.128 47.652 1.00 95.94 478 TYR A C 1
ATOM 3870 O O . TYR A 1 478 ? -46.722 -1.256 47.250 1.00 95.94 478 TYR A O 1
ATOM 3878 N N . ASN A 1 479 ? -48.610 -2.176 48.025 1.00 94.44 479 ASN A N 1
ATOM 3879 C CA . ASN A 1 479 ? -48.091 -3.546 48.017 1.00 94.44 479 ASN A CA 1
ATOM 3880 C C . ASN A 1 479 ? -47.696 -3.995 46.602 1.00 94.44 479 ASN A C 1
ATOM 3882 O O . ASN A 1 479 ? -46.610 -4.531 46.415 1.00 94.44 479 ASN A O 1
ATOM 3886 N N . ASN A 1 480 ? -48.499 -3.670 45.582 1.00 94.75 480 ASN A N 1
ATOM 3887 C CA . ASN A 1 480 ? -48.155 -3.948 44.181 1.00 94.75 480 ASN A CA 1
ATOM 3888 C C . ASN A 1 480 ? -46.858 -3.252 43.725 1.00 94.75 480 ASN A C 1
ATOM 3890 O O . ASN A 1 480 ? -46.171 -3.747 42.830 1.00 94.75 480 ASN A O 1
ATOM 3894 N N . TYR A 1 481 ? -46.542 -2.078 44.281 1.00 94.62 481 TYR A N 1
ATOM 3895 C CA . TYR A 1 481 ? -45.262 -1.417 44.033 1.00 94.62 481 TYR A CA 1
ATOM 3896 C C . TYR A 1 481 ? -44.115 -2.168 44.721 1.00 94.62 481 TYR A C 1
ATOM 3898 O O . TYR A 1 481 ? -43.112 -2.460 44.073 1.00 94.62 481 TYR A O 1
ATOM 3906 N N . LEU A 1 482 ? -44.282 -2.527 45.998 1.00 94.00 482 LEU A N 1
ATOM 3907 C CA . LEU A 1 482 ? -43.273 -3.241 46.787 1.00 94.00 482 LEU A CA 1
ATOM 3908 C C . LEU A 1 482 ? -42.968 -4.640 46.236 1.00 94.00 482 LEU A C 1
ATOM 3910 O O . LEU A 1 482 ? -41.820 -5.062 46.263 1.00 94.00 482 LEU A O 1
ATOM 3914 N N . GLU A 1 483 ? -43.954 -5.340 45.672 1.00 93.50 483 GLU A N 1
ATOM 3915 C CA . GLU A 1 483 ? -43.728 -6.626 44.997 1.00 93.50 483 GLU A CA 1
ATOM 3916 C C . GLU A 1 483 ? -42.839 -6.488 43.755 1.00 93.50 483 GLU A C 1
ATOM 3918 O O . GLU A 1 483 ? -42.018 -7.358 43.465 1.00 93.50 483 GLU A O 1
ATOM 3923 N N . LYS A 1 484 ? -42.991 -5.387 43.012 1.00 90.25 484 LYS A N 1
ATOM 3924 C CA . LYS A 1 484 ? -42.199 -5.121 41.804 1.00 90.25 484 LYS A CA 1
ATOM 3925 C C . LYS A 1 484 ? -40.811 -4.582 42.126 1.00 90.25 484 LYS A C 1
ATOM 3927 O O . LYS A 1 484 ? -39.861 -4.912 41.420 1.00 90.25 484 LYS A O 1
ATOM 3932 N N . HIS A 1 485 ? -40.704 -3.769 43.176 1.00 91.06 485 HIS A N 1
ATOM 3933 C CA . HIS A 1 485 ? -39.489 -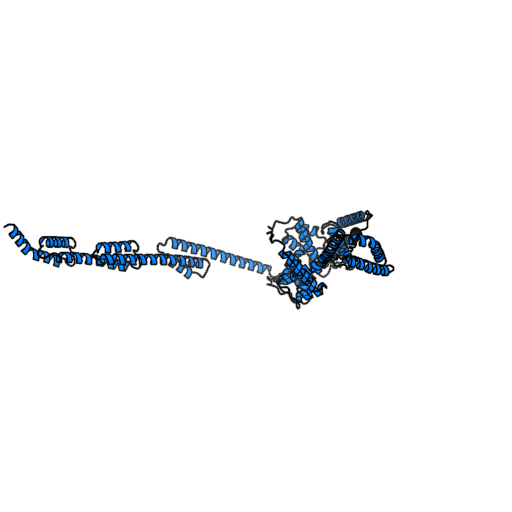3.048 43.559 1.00 91.06 485 HIS A CA 1
ATOM 3934 C C . HIS A 1 485 ? -39.177 -3.228 45.057 1.00 91.06 485 HIS A C 1
ATOM 3936 O O . HIS A 1 485 ? -39.153 -2.240 45.794 1.00 91.06 485 HIS A O 1
ATOM 3942 N N . PRO A 1 486 ? -38.924 -4.466 45.532 1.00 86.56 486 PRO A N 1
ATOM 3943 C CA . PRO A 1 486 ? -38.774 -4.755 46.964 1.00 86.56 486 PRO A CA 1
ATOM 3944 C C . PRO A 1 486 ? -37.548 -4.078 47.586 1.00 86.56 486 PRO A C 1
ATOM 3946 O O . PRO A 1 486 ? -37.623 -3.551 48.691 1.00 86.56 486 PRO A O 1
ATOM 3949 N N . ASP A 1 487 ? -36.447 -4.023 46.833 1.00 83.75 487 ASP A N 1
ATOM 3950 C CA . ASP A 1 487 ? -35.199 -3.349 47.213 1.00 83.75 487 ASP A CA 1
ATOM 3951 C C . ASP A 1 487 ? -35.072 -1.959 46.553 1.00 83.75 487 ASP A C 1
ATOM 3953 O O . ASP A 1 487 ? -33.969 -1.432 46.386 1.00 83.75 487 ASP A O 1
ATOM 3957 N N . GLY A 1 488 ? -36.191 -1.392 46.092 1.00 85.56 488 GLY A N 1
ATOM 3958 C CA . GLY A 1 488 ? -36.219 -0.100 45.417 1.00 85.56 488 GLY A CA 1
ATOM 3959 C C . GLY A 1 488 ? -35.809 1.055 46.334 1.00 85.56 488 GLY A C 1
ATOM 3960 O O . GLY A 1 488 ? -35.988 1.007 47.553 1.00 85.56 488 GLY A O 1
ATOM 3961 N N . LYS A 1 489 ? -35.320 2.146 45.740 1.00 88.88 489 LYS A N 1
ATOM 3962 C CA . LYS A 1 489 ? -34.979 3.392 46.440 1.00 88.88 489 LYS A CA 1
ATOM 3963 C C . LYS A 1 489 ? -36.148 3.925 47.277 1.00 88.88 489 LYS A C 1
ATOM 3965 O O . LYS A 1 489 ? -35.921 4.440 48.368 1.00 88.88 489 LYS A O 1
ATOM 3970 N N . HIS A 1 490 ? -37.381 3.786 46.786 1.00 92.69 490 HIS A N 1
ATOM 3971 C CA . HIS A 1 490 ? -38.582 4.289 47.473 1.00 92.69 490 HIS A CA 1
ATOM 3972 C C . HIS A 1 490 ? -39.319 3.230 48.301 1.00 92.69 490 HIS A C 1
ATOM 3974 O O . HIS A 1 490 ? -40.370 3.511 48.876 1.00 92.69 490 HIS A O 1
ATOM 3980 N N . ALA A 1 491 ? -38.792 2.005 48.395 1.00 90.69 491 ALA A N 1
ATOM 3981 C CA . ALA A 1 491 ? -39.458 0.916 49.110 1.00 90.69 491 ALA A CA 1
ATOM 3982 C C . ALA A 1 491 ? -39.670 1.241 50.598 1.00 90.69 491 ALA A C 1
ATOM 3984 O O . ALA A 1 491 ? -40.717 0.931 51.160 1.00 90.69 491 ALA A O 1
ATOM 3985 N N . GLN A 1 492 ? -38.712 1.917 51.239 1.00 90.94 492 GLN A N 1
ATOM 3986 C CA . GLN A 1 492 ? -38.833 2.321 52.645 1.00 90.94 492 GLN A CA 1
ATOM 3987 C C . GLN A 1 492 ? -39.958 3.337 52.872 1.00 90.94 492 GLN A C 1
ATOM 3989 O O . GLN A 1 492 ? -40.725 3.207 53.824 1.00 90.94 492 GLN A O 1
ATOM 3994 N N . GLU A 1 493 ? -40.088 4.326 51.989 1.00 92.56 493 GLU A N 1
ATOM 3995 C CA . GLU A 1 493 ? -41.134 5.347 52.081 1.00 92.56 493 GLU A CA 1
ATOM 3996 C C . GLU A 1 493 ? -42.530 4.744 51.874 1.00 92.56 493 GLU A C 1
ATOM 3998 O O . GLU A 1 493 ? -43.469 5.034 52.622 1.00 92.56 493 GLU A O 1
ATOM 4003 N N . ILE A 1 494 ? -42.660 3.844 50.897 1.00 93.69 494 ILE A N 1
ATOM 4004 C CA . ILE A 1 494 ? -43.911 3.129 50.647 1.00 93.69 494 ILE A CA 1
ATOM 4005 C C . ILE A 1 494 ? -44.248 2.195 51.815 1.00 93.69 494 ILE A C 1
ATOM 4007 O O . ILE A 1 494 ? -45.392 2.189 52.261 1.00 93.69 494 ILE A O 1
ATOM 4011 N N . ASN A 1 495 ? -43.273 1.473 52.378 1.00 92.38 495 ASN A N 1
ATOM 4012 C CA . ASN A 1 495 ? -43.480 0.647 53.574 1.00 92.38 495 ASN A CA 1
ATOM 4013 C C . ASN A 1 495 ? -43.978 1.470 54.766 1.00 92.38 495 ASN A C 1
ATOM 4015 O O . ASN A 1 495 ? -44.914 1.056 55.449 1.00 92.38 495 ASN A O 1
ATOM 4019 N N . LYS A 1 496 ? -43.405 2.660 54.987 1.00 93.44 496 LYS A N 1
ATOM 4020 C CA . LYS A 1 496 ? -43.894 3.583 56.016 1.00 93.44 496 LYS A CA 1
ATOM 4021 C C . LYS A 1 496 ? -45.352 3.970 55.755 1.00 93.44 496 LYS A C 1
ATOM 4023 O O . LYS A 1 496 ? -46.186 3.832 56.644 1.00 93.44 496 LYS A O 1
ATOM 4028 N N . SER A 1 497 ? -45.677 4.346 54.519 1.00 92.25 497 SER A N 1
ATOM 4029 C CA . SER A 1 497 ? -47.050 4.690 54.124 1.00 92.25 497 SER A CA 1
ATOM 4030 C C . SER A 1 497 ? -48.028 3.528 54.346 1.00 92.25 497 SER A C 1
ATOM 4032 O O . SER A 1 497 ? -49.145 3.737 54.806 1.00 92.25 497 SER A O 1
ATOM 4034 N N . VAL A 1 498 ? -47.614 2.288 54.062 1.00 93.44 498 VAL A N 1
ATOM 4035 C CA . VAL A 1 498 ? -48.411 1.076 54.316 1.00 93.44 498 VAL A CA 1
ATOM 4036 C C . VAL A 1 498 ? -48.623 0.842 55.810 1.00 93.44 498 VAL A C 1
ATOM 4038 O O . VAL A 1 498 ? -49.722 0.458 56.200 1.00 93.44 498 VAL A O 1
ATOM 4041 N N . SER A 1 499 ? -47.615 1.098 56.646 1.00 92.38 499 SER A N 1
ATOM 4042 C CA . SER A 1 499 ? -47.711 0.905 58.100 1.00 92.38 499 SER A CA 1
ATOM 4043 C C . SER A 1 499 ? -48.690 1.863 58.791 1.00 92.38 499 SER A C 1
ATOM 4045 O O . SER A 1 499 ? -49.235 1.527 59.836 1.00 92.38 499 SER A O 1
ATOM 4047 N N . GLU A 1 500 ? -48.963 3.025 58.191 1.00 92.12 500 GLU A N 1
ATOM 4048 C CA . GLU A 1 500 ? -49.910 4.019 58.716 1.00 92.12 500 GLU A CA 1
ATOM 4049 C C . GLU A 1 500 ? -51.371 3.704 58.337 1.00 92.12 500 GLU A C 1
ATOM 4051 O O . GLU A 1 500 ? -52.304 4.137 59.015 1.00 92.12 500 GLU A O 1
ATOM 4056 N N . ILE A 1 501 ? -51.593 2.923 57.271 1.00 93.06 501 ILE A N 1
ATOM 4057 C CA . ILE A 1 501 ? -52.933 2.619 56.747 1.00 93.06 501 ILE A CA 1
ATOM 4058 C C . ILE A 1 501 ? -53.848 1.913 57.764 1.00 93.06 501 ILE A C 1
ATOM 4060 O O . ILE A 1 501 ? -54.998 2.340 57.866 1.00 93.06 501 ILE A O 1
ATOM 4064 N N . PRO A 1 502 ? -53.412 0.884 58.518 1.00 92.75 502 PRO A N 1
ATOM 4065 C CA . PRO A 1 502 ? -54.270 0.214 59.497 1.00 92.75 502 PRO A CA 1
ATOM 4066 C C . PRO A 1 502 ? -54.925 1.179 60.490 1.00 92.75 502 PRO A C 1
ATOM 4068 O O . PRO A 1 502 ? -56.136 1.115 60.693 1.00 92.75 502 PRO A O 1
ATOM 4071 N N . ASN A 1 503 ? -54.165 2.146 61.007 1.00 91.69 503 ASN A N 1
ATOM 4072 C CA . ASN A 1 503 ? -54.686 3.148 61.940 1.00 91.69 503 ASN A CA 1
ATOM 4073 C C . ASN A 1 503 ? -55.723 4.071 61.271 1.00 91.69 503 ASN A C 1
ATOM 4075 O O . ASN A 1 503 ? -56.696 4.486 61.903 1.00 91.69 503 ASN A O 1
ATOM 4079 N N . LEU A 1 504 ? -55.546 4.388 59.981 1.00 92.75 504 LEU A N 1
ATOM 4080 C CA . LEU A 1 504 ? -56.510 5.185 59.209 1.00 92.75 504 LEU A CA 1
ATOM 4081 C C . LEU A 1 504 ? -57.817 4.422 58.950 1.00 92.75 504 LEU A C 1
ATOM 4083 O O . LEU A 1 504 ? -58.889 5.028 58.990 1.00 92.75 504 LEU A O 1
ATOM 4087 N N . ILE A 1 505 ? -57.733 3.110 58.698 1.00 92.25 505 ILE A N 1
ATOM 4088 C CA . ILE A 1 505 ? -58.903 2.231 58.552 1.00 92.25 505 ILE A CA 1
ATOM 4089 C C . ILE A 1 505 ? -59.671 2.192 59.874 1.00 92.25 505 ILE A C 1
ATOM 4091 O O . ILE A 1 505 ? -60.866 2.482 59.890 1.00 92.25 505 ILE A O 1
ATOM 4095 N N . GLU A 1 506 ? -58.979 1.923 60.982 1.00 93.50 506 GLU A N 1
ATOM 4096 C CA . GLU A 1 506 ? -59.595 1.872 62.307 1.00 93.50 506 GLU A CA 1
ATOM 4097 C C . GLU A 1 506 ? -60.272 3.210 62.663 1.00 93.50 506 GLU A C 1
ATOM 4099 O O . GLU A 1 506 ? -61.443 3.241 63.039 1.00 93.50 506 GLU A O 1
ATOM 4104 N N . THR A 1 507 ? -59.582 4.337 62.449 1.00 93.31 507 THR A N 1
ATOM 4105 C CA . THR A 1 507 ? -60.136 5.684 62.686 1.00 93.31 507 THR A CA 1
ATOM 4106 C C . THR A 1 507 ? -61.388 5.954 61.854 1.00 93.31 507 THR A C 1
ATOM 4108 O O . THR A 1 507 ? -62.348 6.540 62.357 1.00 93.31 507 THR A O 1
ATOM 4111 N N . ARG A 1 508 ? -61.415 5.530 60.585 1.00 93.44 508 ARG A N 1
ATOM 4112 C CA . ARG A 1 508 ? -62.601 5.653 59.725 1.00 93.44 508 ARG A CA 1
ATOM 4113 C C . ARG A 1 508 ? -63.769 4.846 60.276 1.00 93.44 508 ARG A C 1
ATOM 4115 O O . ARG A 1 508 ? -64.882 5.366 60.319 1.00 93.44 508 ARG A O 1
ATOM 4122 N N . ASP A 1 509 ? -63.519 3.603 60.668 1.00 91.25 509 ASP A N 1
ATOM 4123 C CA . ASP A 1 509 ? -64.556 2.691 61.150 1.00 91.25 509 ASP A CA 1
ATOM 4124 C C . ASP A 1 509 ? -65.118 3.163 62.500 1.00 91.25 509 ASP A C 1
ATOM 4126 O O . ASP A 1 509 ? -66.333 3.159 62.695 1.00 91.25 509 ASP A O 1
ATOM 4130 N N . PHE A 1 510 ? -64.268 3.697 63.382 1.00 92.38 510 PHE A N 1
ATOM 4131 C CA . PHE A 1 510 ? -64.699 4.357 64.616 1.00 92.38 510 PHE A CA 1
ATOM 4132 C C . PHE A 1 510 ? -65.553 5.605 64.339 1.00 92.38 510 PHE A C 1
ATOM 4134 O O . PHE A 1 510 ? -66.633 5.780 64.907 1.00 92.38 510 PHE A O 1
ATOM 4141 N N . GLN A 1 511 ? -65.116 6.473 63.418 1.00 90.94 511 GLN A N 1
ATOM 4142 C CA . GLN A 1 511 ? -65.891 7.654 63.021 1.00 90.94 511 GLN A CA 1
ATOM 4143 C C . GLN A 1 511 ? -67.254 7.287 62.427 1.00 90.94 511 GLN A C 1
ATOM 4145 O O . GLN A 1 511 ? -68.216 8.021 62.644 1.00 90.94 511 GLN A O 1
ATOM 4150 N N . ALA A 1 512 ? -67.352 6.172 61.698 1.00 90.06 512 ALA A N 1
ATOM 4151 C CA . ALA A 1 512 ? -68.610 5.708 61.127 1.00 90.06 512 ALA A CA 1
ATOM 4152 C C . ALA A 1 512 ? -69.642 5.365 62.215 1.00 90.06 512 ALA A C 1
ATOM 4154 O O . ALA A 1 512 ? -70.808 5.714 62.054 1.00 90.06 512 ALA A O 1
ATOM 4155 N N . ILE A 1 513 ? -69.219 4.783 63.347 1.00 90.75 513 ILE A N 1
ATOM 4156 C CA . ILE A 1 513 ? -70.101 4.540 64.506 1.00 90.75 513 ILE A CA 1
ATOM 4157 C C . ILE A 1 513 ? -70.666 5.863 65.033 1.00 90.75 513 ILE A C 1
ATOM 4159 O O . ILE A 1 513 ? -71.864 5.975 65.279 1.00 90.75 513 ILE A O 1
ATOM 4163 N N . ASN A 1 514 ? -69.814 6.883 65.170 1.00 87.25 514 ASN A N 1
ATOM 4164 C CA . ASN A 1 514 ? -70.202 8.191 65.707 1.00 87.25 514 ASN A CA 1
ATOM 4165 C C . ASN A 1 514 ? -71.067 9.028 64.750 1.00 87.25 514 ASN A C 1
ATOM 4167 O O . ASN A 1 514 ? -71.673 10.008 65.175 1.00 87.25 514 ASN A O 1
ATOM 4171 N N . GLN A 1 515 ? -71.131 8.662 63.468 1.00 89.69 515 GLN A N 1
ATOM 4172 C CA . GLN A 1 515 ? -72.022 9.290 62.488 1.00 89.69 515 GLN A CA 1
ATOM 4173 C C . GLN A 1 515 ? -73.443 8.710 62.515 1.00 89.69 515 GLN A C 1
ATOM 4175 O O . GLN A 1 515 ? -74.349 9.316 61.942 1.00 89.69 515 GLN A O 1
ATOM 4180 N N . ILE A 1 516 ? -73.658 7.562 63.167 1.00 89.25 516 ILE A N 1
ATOM 4181 C CA . ILE A 1 516 ? -74.993 6.981 63.338 1.00 89.25 516 ILE A CA 1
ATOM 4182 C C . ILE A 1 516 ? -75.758 7.825 64.374 1.00 89.25 516 ILE A C 1
ATOM 4184 O O . ILE A 1 516 ? -75.252 8.015 65.485 1.00 89.25 516 ILE A O 1
ATOM 4188 N N . PRO A 1 517 ? -76.965 8.339 64.054 1.00 86.88 517 PRO A N 1
ATOM 4189 C CA . PRO A 1 517 ? -77.748 9.148 64.985 1.00 86.88 517 PRO A CA 1
ATOM 4190 C C . PRO A 1 517 ? -77.993 8.436 66.321 1.00 86.88 517 PRO A C 1
ATOM 4192 O O . PRO A 1 517 ? -78.286 7.243 66.343 1.00 86.88 517 PRO A O 1
ATOM 4195 N N . ASN A 1 518 ? -77.968 9.181 67.433 1.00 80.56 518 ASN A N 1
ATOM 4196 C CA . ASN A 1 518 ? -78.225 8.641 68.780 1.00 80.56 518 ASN A CA 1
ATOM 4197 C C . ASN A 1 518 ? -79.616 7.989 68.930 1.00 80.56 518 ASN A C 1
ATOM 4199 O O . ASN A 1 518 ? -79.845 7.263 69.889 1.00 80.56 518 ASN A O 1
ATOM 4203 N N . THR A 1 519 ? -80.543 8.257 68.008 1.00 79.06 519 THR A N 1
ATOM 4204 C CA . THR A 1 519 ? -81.884 7.661 67.973 1.00 79.06 519 THR A CA 1
ATOM 4205 C C . THR A 1 519 ? -81.911 6.250 67.375 1.00 79.06 519 THR A C 1
ATOM 4207 O O . THR A 1 519 ? -82.840 5.504 67.661 1.00 79.06 519 THR A O 1
ATOM 4210 N N . ASP A 1 520 ? -80.918 5.859 66.566 1.00 84.94 520 ASP A N 1
ATOM 4211 C CA . ASP A 1 520 ? -80.836 4.534 65.928 1.00 84.94 520 ASP A CA 1
ATOM 4212 C C . ASP A 1 520 ? -79.897 3.611 66.729 1.00 84.94 520 ASP A C 1
ATOM 4214 O O . ASP A 1 520 ? -78.796 3.248 66.303 1.00 84.94 520 ASP A O 1
ATOM 4218 N N . LEU A 1 521 ? -80.327 3.285 67.954 1.00 82.88 521 LEU A N 1
ATOM 4219 C CA . LEU A 1 521 ? -79.525 2.541 68.933 1.00 82.88 521 LEU A CA 1
ATOM 4220 C C . LEU A 1 521 ? -79.175 1.123 68.462 1.00 82.88 521 LEU A C 1
ATOM 4222 O O . LEU A 1 521 ? -78.063 0.662 68.709 1.00 82.88 521 LEU A O 1
ATOM 4226 N N . LEU A 1 522 ? -80.079 0.451 67.739 1.00 83.62 522 LEU A N 1
ATOM 4227 C CA . LEU A 1 522 ? -79.851 -0.898 67.211 1.00 83.62 522 LEU A CA 1
ATOM 4228 C C . LEU A 1 522 ? -78.682 -0.932 66.220 1.00 83.62 522 LEU A C 1
ATOM 4230 O O . LEU A 1 522 ? -77.738 -1.699 66.415 1.00 83.62 522 LEU A O 1
ATOM 4234 N N . LYS A 1 523 ? -78.698 -0.070 65.191 1.00 86.94 523 LYS A N 1
ATOM 4235 C CA . LYS A 1 523 ? -77.612 -0.035 64.197 1.00 86.94 523 LYS A CA 1
ATOM 4236 C C . LYS A 1 523 ? -76.296 0.421 64.803 1.00 86.94 523 LYS A C 1
ATOM 4238 O O . LYS A 1 523 ? -75.238 -0.071 64.411 1.00 86.94 523 LYS A O 1
ATOM 4243 N N . ARG A 1 524 ? -76.340 1.347 65.765 1.00 88.75 524 ARG A N 1
ATOM 4244 C CA . ARG A 1 524 ? -75.133 1.809 66.453 1.00 88.75 524 ARG A CA 1
ATOM 4245 C C . ARG A 1 524 ? -74.514 0.718 67.325 1.00 88.75 524 ARG A C 1
ATOM 4247 O O . ARG A 1 524 ? -73.298 0.544 67.285 1.00 88.75 524 ARG A O 1
ATOM 4254 N N . LEU A 1 525 ? -75.331 -0.044 68.056 1.00 86.19 525 LEU A N 1
ATOM 4255 C CA . LEU A 1 525 ? -74.884 -1.189 68.851 1.00 86.19 525 LEU A CA 1
ATOM 4256 C C . LEU A 1 525 ? -74.280 -2.287 67.964 1.00 86.19 525 LEU A C 1
ATOM 4258 O O . LEU A 1 525 ? -73.232 -2.838 68.298 1.00 86.19 525 LEU A O 1
ATOM 4262 N N . GLU A 1 526 ? -74.908 -2.589 66.825 1.00 88.19 526 GLU A N 1
ATOM 4263 C CA . GLU A 1 526 ? -74.392 -3.564 65.859 1.00 88.19 526 GLU A CA 1
ATOM 4264 C C . GLU A 1 526 ? -73.047 -3.116 65.264 1.00 88.19 526 GLU A C 1
ATOM 4266 O O . GLU A 1 526 ? -72.087 -3.890 65.259 1.00 88.19 526 GLU A O 1
ATOM 4271 N N . ALA A 1 527 ? -72.933 -1.848 64.854 1.00 90.00 527 ALA A N 1
ATOM 4272 C CA . ALA A 1 527 ? -71.686 -1.278 64.346 1.00 90.00 527 ALA A CA 1
ATOM 4273 C C . ALA A 1 527 ? -70.564 -1.277 65.403 1.00 90.00 527 ALA A C 1
ATOM 4275 O O . ALA A 1 527 ? -69.427 -1.629 65.088 1.00 90.00 527 ALA A O 1
ATOM 4276 N N . ALA A 1 528 ? -70.875 -0.950 66.663 1.00 89.19 528 ALA A N 1
ATOM 4277 C CA . ALA A 1 528 ? -69.923 -0.983 67.776 1.00 89.19 528 ALA A CA 1
ATOM 4278 C C . ALA A 1 528 ? -69.435 -2.410 68.090 1.00 89.19 528 ALA A C 1
ATOM 4280 O O . ALA A 1 528 ? -68.236 -2.641 68.245 1.00 89.19 528 ALA A O 1
ATOM 4281 N N . LYS A 1 529 ? -70.338 -3.400 68.103 1.00 89.25 529 LYS A N 1
ATOM 4282 C CA . LYS A 1 529 ? -69.965 -4.817 68.263 1.00 89.25 529 LYS A CA 1
ATOM 4283 C C . LYS A 1 529 ? -69.097 -5.312 67.107 1.00 89.25 529 LYS A C 1
ATOM 4285 O O . LYS A 1 529 ? -68.101 -6.000 67.333 1.00 89.25 529 LYS A O 1
ATOM 4290 N N . GLN A 1 530 ? -69.449 -4.951 65.873 1.00 92.62 530 GLN A N 1
ATOM 4291 C CA . GLN A 1 530 ? -68.663 -5.303 64.692 1.00 92.62 530 GLN A CA 1
ATOM 4292 C C . GLN A 1 530 ? -67.264 -4.672 64.739 1.00 92.62 530 GLN A C 1
ATOM 4294 O O . GLN A 1 530 ? -66.290 -5.318 64.355 1.00 92.62 530 GLN A O 1
ATOM 4299 N N . TYR A 1 531 ? -67.147 -3.449 65.258 1.00 93.44 531 TYR A N 1
ATOM 4300 C CA . TYR A 1 531 ? -65.862 -2.796 65.479 1.00 93.44 531 TYR A CA 1
ATOM 4301 C C . TYR A 1 531 ? -64.994 -3.544 66.488 1.00 93.44 531 TYR A C 1
ATOM 4303 O O . TYR A 1 531 ? -63.866 -3.885 66.151 1.00 93.44 531 TYR A O 1
ATOM 4311 N N . LEU A 1 532 ? -65.507 -3.873 67.680 1.00 90.94 532 LEU A N 1
ATOM 4312 C CA . LEU A 1 532 ? -64.730 -4.612 68.689 1.00 90.94 532 LEU A CA 1
ATOM 4313 C C . LEU A 1 532 ? -64.291 -5.994 68.180 1.00 90.94 532 LEU A C 1
ATOM 4315 O O . LEU A 1 532 ? -63.212 -6.470 68.526 1.00 90.94 532 LEU A O 1
ATOM 4319 N N . LYS A 1 533 ? -65.091 -6.618 67.305 1.00 92.44 533 LYS A N 1
ATOM 4320 C CA . LYS A 1 533 ? -64.720 -7.861 66.617 1.00 92.44 533 LYS A CA 1
ATOM 4321 C C . LYS A 1 533 ? -63.577 -7.665 65.615 1.00 92.44 533 LYS A C 1
ATOM 4323 O O . LYS A 1 533 ? -62.698 -8.518 65.530 1.00 92.44 533 LYS A O 1
ATOM 4328 N N . ASN A 1 534 ? -63.604 -6.579 64.843 1.00 90.56 534 ASN A N 1
ATOM 4329 C CA . ASN A 1 534 ? -62.579 -6.278 63.841 1.00 90.56 534 ASN A CA 1
ATOM 4330 C C . ASN A 1 534 ? -61.282 -5.732 64.476 1.00 90.56 534 ASN A C 1
ATOM 4332 O O . ASN A 1 534 ? -60.202 -5.970 63.939 1.00 90.56 534 ASN A O 1
ATOM 4336 N N . TYR A 1 535 ? -61.383 -5.050 65.624 1.00 91.81 535 TYR A N 1
ATOM 4337 C CA . TYR A 1 535 ? -60.292 -4.362 66.324 1.00 91.81 535 TYR A CA 1
ATOM 4338 C C . TYR A 1 535 ? -60.278 -4.702 67.831 1.00 91.81 535 TYR A C 1
ATOM 4340 O O . TYR A 1 535 ? -60.506 -3.834 68.680 1.00 91.81 535 TYR A O 1
ATOM 4348 N N . PRO A 1 536 ? -59.983 -5.960 68.210 1.00 87.88 536 PRO A N 1
ATOM 4349 C CA . PRO A 1 536 ? -60.067 -6.419 69.602 1.00 87.88 536 PRO A CA 1
ATOM 4350 C C . PRO A 1 536 ? -59.045 -5.767 70.546 1.00 87.88 536 PRO A C 1
ATOM 4352 O O . PRO A 1 536 ? -59.191 -5.870 71.755 1.00 87.88 536 PRO A O 1
ATOM 4355 N N . GLN A 1 537 ? -58.005 -5.130 70.007 1.00 88.38 537 GLN A N 1
ATOM 4356 C CA . GLN A 1 537 ? -56.978 -4.379 70.744 1.00 88.38 537 GLN A CA 1
ATOM 4357 C C . GLN A 1 537 ? -56.726 -3.015 70.075 1.00 88.38 537 GLN A C 1
ATOM 4359 O O . GLN A 1 537 ? -55.602 -2.520 70.047 1.00 88.38 537 GLN A O 1
ATOM 4364 N N . GLY A 1 538 ? -57.759 -2.463 69.434 1.00 87.38 538 GLY A N 1
ATOM 4365 C CA . GLY A 1 538 ? -57.678 -1.200 68.705 1.00 87.38 538 GLY A CA 1
ATOM 4366 C C . GLY A 1 538 ? -57.469 0.015 69.615 1.00 87.38 538 GLY A C 1
ATOM 4367 O O . GLY A 1 538 ? -57.792 -0.028 70.803 1.00 87.38 538 GLY A O 1
ATOM 4368 N N . GLN A 1 539 ? -56.974 1.126 69.064 1.00 91.50 539 GLN A N 1
ATOM 4369 C CA . GLN A 1 539 ? -56.747 2.355 69.831 1.00 91.50 539 GLN A CA 1
ATOM 4370 C C . GLN A 1 539 ? -58.031 2.932 70.450 1.00 91.50 539 GLN A C 1
ATOM 4372 O O . GLN A 1 539 ? -57.955 3.568 71.496 1.00 91.50 539 GLN A O 1
ATOM 4377 N N . PHE A 1 540 ? -59.196 2.718 69.823 1.00 92.88 540 PHE A N 1
ATOM 4378 C CA . PHE A 1 540 ? -60.488 3.204 70.337 1.00 92.88 540 PHE A CA 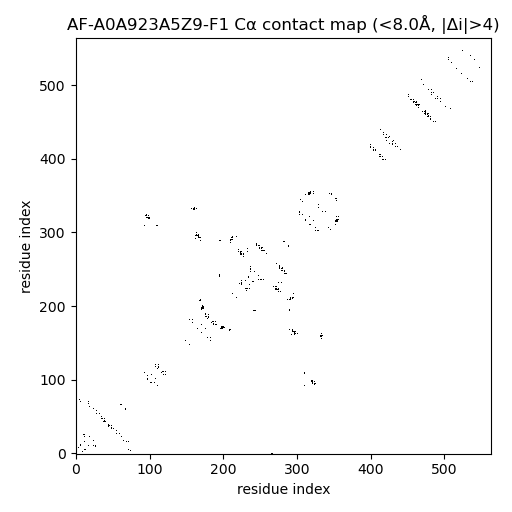1
ATOM 4379 C C . PHE A 1 540 ? -61.302 2.120 71.057 1.00 92.88 540 PHE A C 1
ATOM 4381 O O . PHE A 1 540 ? -62.502 2.286 71.262 1.00 92.88 540 PHE A O 1
ATOM 4388 N N . HIS A 1 541 ? -60.683 0.996 71.431 1.00 90.94 541 HIS A N 1
ATOM 4389 C CA . HIS A 1 541 ? -61.375 -0.130 72.064 1.00 90.94 541 HIS A CA 1
ATOM 4390 C C . HIS A 1 541 ? -62.193 0.301 73.294 1.00 90.94 541 HIS A C 1
ATOM 4392 O O . HIS A 1 541 ? -63.409 0.119 73.320 1.00 90.94 541 HIS A O 1
ATOM 4398 N N . THR A 1 542 ? -61.547 0.968 74.254 1.00 91.06 542 THR A N 1
ATOM 4399 C CA . THR A 1 542 ? -62.178 1.448 75.493 1.00 91.06 542 THR A CA 1
ATOM 4400 C C . THR A 1 542 ? -63.306 2.452 75.230 1.00 91.06 542 THR A C 1
ATOM 4402 O O . THR A 1 542 ? -64.332 2.432 75.908 1.00 91.06 542 THR A O 1
ATOM 4405 N N . ASP A 1 543 ? -63.146 3.320 74.227 1.00 90.25 543 ASP A N 1
ATOM 4406 C CA . ASP A 1 543 ? -64.161 4.317 73.863 1.00 90.25 543 ASP A CA 1
ATOM 4407 C C . ASP A 1 543 ? -65.413 3.656 73.263 1.00 90.25 543 ASP A C 1
ATOM 4409 O O . ASP A 1 543 ? -66.545 4.067 73.539 1.00 90.25 543 ASP A O 1
ATOM 4413 N N . VAL A 1 544 ? -65.229 2.604 72.459 1.00 89.56 544 VAL A N 1
ATOM 4414 C CA . VAL A 1 544 ? -66.336 1.833 71.877 1.00 89.56 544 VAL A CA 1
ATOM 4415 C C . VAL A 1 544 ? -67.029 0.972 72.933 1.00 89.56 544 VAL A C 1
ATOM 4417 O O . VAL A 1 544 ? -68.257 0.925 72.940 1.00 89.56 544 VAL A O 1
ATOM 4420 N N . GLU A 1 545 ? -66.291 0.356 73.862 1.00 88.62 545 GLU A N 1
ATOM 4421 C CA . GLU A 1 545 ? -66.881 -0.359 75.007 1.00 88.62 545 GLU A CA 1
ATOM 4422 C C . GLU A 1 545 ? -67.748 0.564 75.864 1.00 88.62 545 GLU A C 1
ATOM 4424 O O . GLU A 1 545 ? -68.899 0.240 76.160 1.00 88.62 545 GLU A O 1
ATOM 4429 N N . LYS A 1 546 ? -67.240 1.759 76.185 1.00 88.19 546 LYS A N 1
ATOM 4430 C CA . LYS A 1 546 ? -68.016 2.771 76.903 1.00 88.19 546 LYS A CA 1
ATOM 4431 C C . LYS A 1 546 ? -69.277 3.166 76.135 1.00 88.19 546 LYS A C 1
ATOM 4433 O O . LYS A 1 546 ? -70.349 3.250 76.723 1.00 88.19 546 LYS A O 1
ATOM 4438 N N . THR A 1 547 ? -69.168 3.347 74.816 1.00 85.50 547 THR A N 1
ATOM 4439 C CA . THR A 1 547 ? -70.327 3.647 73.960 1.00 85.50 547 THR A CA 1
ATOM 4440 C C . THR A 1 547 ? -71.390 2.548 74.058 1.00 85.50 547 THR A C 1
ATOM 4442 O O . THR A 1 547 ? -72.574 2.863 74.089 1.00 85.50 547 THR A O 1
ATOM 4445 N N . ILE A 1 548 ? -70.997 1.270 74.131 1.00 85.69 548 ILE A N 1
ATOM 4446 C CA . ILE A 1 548 ? -71.932 0.151 74.325 1.00 85.69 548 ILE A CA 1
ATOM 4447 C C . ILE A 1 548 ? -72.615 0.240 75.694 1.00 85.69 548 ILE A C 1
ATOM 4449 O O . ILE A 1 548 ? -73.841 0.173 75.734 1.00 85.69 548 ILE A O 1
ATOM 4453 N N . MET A 1 549 ? -71.855 0.446 76.776 1.00 84.19 549 MET A N 1
ATOM 4454 C CA . MET A 1 549 ? -72.396 0.565 78.139 1.00 84.19 549 MET A CA 1
ATOM 4455 C C . MET A 1 549 ? -73.407 1.713 78.268 1.00 84.19 549 MET A C 1
ATOM 4457 O O . MET A 1 549 ? -74.491 1.520 78.812 1.00 84.19 549 MET A O 1
ATOM 4461 N N . ASP A 1 550 ? -73.093 2.884 77.706 1.00 82.38 550 ASP A N 1
ATOM 4462 C CA . ASP A 1 550 ? -73.975 4.060 77.727 1.00 82.38 550 ASP A CA 1
ATOM 4463 C C . ASP A 1 550 ? -75.298 3.815 76.962 1.00 82.38 550 ASP A C 1
ATOM 4465 O O . ASP A 1 550 ? -76.305 4.479 77.215 1.00 82.38 550 ASP A O 1
ATOM 4469 N N . MET A 1 551 ? -75.321 2.854 76.029 1.00 81.44 551 MET A N 1
ATOM 4470 C CA . MET A 1 551 ? -76.518 2.467 75.274 1.00 81.44 551 MET A CA 1
ATOM 4471 C C . MET A 1 551 ? -77.352 1.373 75.959 1.00 81.44 551 MET A C 1
ATOM 4473 O O . MET A 1 551 ? -78.501 1.192 75.558 1.00 81.44 551 MET A O 1
ATOM 4477 N N . GLU A 1 552 ? -76.841 0.661 76.974 1.00 70.56 552 GLU A N 1
ATOM 4478 C CA . GLU A 1 552 ? -77.555 -0.465 77.603 1.00 70.56 552 GLU A CA 1
ATOM 4479 C C . GLU A 1 552 ? -78.853 -0.019 78.297 1.00 70.56 552 GLU A C 1
ATOM 4481 O O . GLU A 1 552 ? -79.910 -0.603 78.047 1.00 70.56 552 GLU A O 1
ATOM 4486 N N . GLU A 1 553 ? -78.825 1.049 79.101 1.00 68.62 553 GLU A N 1
ATOM 4487 C CA . GLU A 1 553 ? -80.026 1.553 79.790 1.00 68.62 553 GLU A CA 1
ATOM 4488 C C . GLU A 1 553 ? -81.130 2.052 78.828 1.00 68.62 553 GLU A C 1
ATOM 4490 O O . GLU A 1 553 ? -82.268 1.575 78.940 1.00 68.62 553 GLU A O 1
ATOM 4495 N N . PRO A 1 554 ? -80.849 2.944 77.849 1.00 64.62 554 PRO A N 1
ATOM 4496 C CA . PRO A 1 554 ? -81.848 3.388 76.872 1.00 64.62 554 PRO A CA 1
ATOM 4497 C C . PRO A 1 554 ? -82.396 2.247 76.002 1.00 64.62 554 PRO A C 1
ATOM 4499 O O . PRO A 1 554 ? -83.576 2.241 75.651 1.00 64.62 554 PRO A O 1
ATOM 4502 N N . TYR A 1 555 ? -81.557 1.263 75.668 1.00 63.84 555 TYR A N 1
ATOM 4503 C CA . TYR A 1 555 ? -81.935 0.099 74.869 1.00 63.84 555 TYR A CA 1
ATOM 4504 C C . TYR A 1 555 ? -82.920 -0.822 75.604 1.00 63.84 555 TYR A C 1
ATOM 4506 O O . TYR A 1 555 ? -83.949 -1.206 75.042 1.00 63.84 555 TYR A O 1
ATOM 4514 N N . PHE A 1 556 ? -82.668 -1.131 76.883 1.00 66.00 556 PHE A N 1
ATOM 4515 C CA . PHE A 1 556 ? -83.603 -1.916 77.697 1.00 66.00 556 PHE A CA 1
ATOM 4516 C C . PHE A 1 556 ? -84.917 -1.172 77.973 1.00 66.00 556 PHE A C 1
ATOM 4518 O O . PHE A 1 556 ? -85.952 -1.820 78.141 1.00 66.00 556 PHE A O 1
ATOM 4525 N N . ALA A 1 557 ? -84.903 0.164 78.004 1.00 64.81 557 ALA A N 1
ATOM 4526 C CA . ALA A 1 557 ? -86.115 0.972 78.114 1.00 64.81 557 ALA A CA 1
ATOM 4527 C C . ALA A 1 557 ? -86.980 0.920 76.836 1.00 64.81 557 ALA A C 1
ATOM 4529 O O . ALA A 1 557 ? -88.195 0.754 76.943 1.00 64.81 557 ALA A O 1
ATOM 4530 N N . LEU A 1 558 ? -86.370 0.975 75.644 1.00 60.75 558 LEU A N 1
ATOM 4531 C CA . LEU A 1 558 ? -87.066 0.840 74.351 1.00 60.75 558 LEU A CA 1
ATOM 4532 C C . LEU A 1 558 ? -87.724 -0.532 74.173 1.00 60.75 558 LEU A C 1
ATOM 4534 O O . LEU A 1 558 ? -88.895 -0.603 73.812 1.00 60.75 558 LEU A O 1
ATOM 4538 N N . ILE A 1 559 ? -87.017 -1.616 74.509 1.00 61.03 559 ILE A N 1
ATOM 4539 C CA . ILE A 1 559 ? -87.579 -2.976 74.437 1.00 61.03 559 ILE A CA 1
ATOM 4540 C C . ILE A 1 559 ? -88.775 -3.134 75.388 1.00 61.03 559 ILE A C 1
ATOM 4542 O O . ILE A 1 559 ? -89.741 -3.811 75.051 1.00 61.03 559 ILE A O 1
ATOM 4546 N N . ARG A 1 560 ? -88.760 -2.500 76.570 1.00 58.97 560 ARG A N 1
ATOM 4547 C CA . ARG A 1 560 ? -89.920 -2.530 77.481 1.00 58.97 560 ARG A CA 1
ATOM 4548 C C . ARG A 1 560 ? -91.120 -1.758 76.928 1.00 58.97 560 ARG A C 1
ATOM 4550 O O . ARG A 1 560 ? -92.245 -2.186 77.158 1.00 58.97 560 ARG A O 1
ATOM 4557 N N . GLN A 1 561 ? -90.897 -0.658 76.210 1.00 56.41 561 GLN A N 1
ATOM 4558 C CA . GLN A 1 561 ? -91.965 0.118 75.570 1.00 56.41 561 GLN A CA 1
ATOM 4559 C C . GLN A 1 561 ? -92.577 -0.565 74.338 1.00 56.41 561 GLN A C 1
ATOM 4561 O O . GLN A 1 561 ? -93.749 -0.343 74.078 1.00 56.41 561 GLN A O 1
ATOM 4566 N N . GLU A 1 562 ? -91.832 -1.392 73.597 1.00 54.28 562 GLU A N 1
ATOM 4567 C CA . GLU A 1 562 ? -92.373 -2.161 72.456 1.00 54.28 562 GLU A CA 1
ATOM 4568 C C . GLU A 1 562 ? -93.125 -3.442 72.870 1.00 54.28 562 GLU A C 1
ATOM 4570 O O . GLU A 1 562 ? -93.859 -4.016 72.067 1.00 54.28 562 GLU A O 1
ATOM 4575 N N . VAL A 1 563 ? -92.934 -3.910 74.109 1.00 50.16 563 VAL A N 1
ATOM 4576 C CA . VAL A 1 563 ? -93.533 -5.150 74.650 1.00 50.16 563 VAL A CA 1
ATOM 4577 C C . VAL A 1 563 ? -94.749 -4.869 75.557 1.00 50.16 563 VAL A C 1
ATOM 4579 O O . VAL A 1 563 ? -95.384 -5.805 76.043 1.00 50.16 563 VAL A O 1
ATOM 4582 N N . THR A 1 564 ? -95.109 -3.597 75.754 1.00 40.81 564 THR A N 1
ATOM 4583 C CA . THR A 1 564 ? -96.346 -3.174 76.439 1.00 40.81 564 THR A CA 1
ATOM 4584 C C . THR A 1 564 ? -97.305 -2.573 75.426 1.00 40.81 564 THR A C 1
ATOM 4586 O O . THR A 1 564 ? -98.517 -2.874 75.516 1.00 40.81 564 THR A O 1
#

Secondary structure (DSSP, 8-state):
-----HHHHTT--BTTBP--HHHHHHHHHHHHHHHHHHTT-TTTHHHHHHHHHHHHHHHHHHHSHHHHHHHHHHHHHHHHHHHHHHHHHHHHHHHHHHTTS---HHHHHHHHHHHT--HHHHHHHHHHHHHHHHTS----------PPPPHHHHHHHHHHHHHHHGGGSSEEHHHHHHHHHHHT--HHHHHHH--S-EESS--TTS--PPPPPPHHHHHHHHHHHHHHT-SSHHHHHT--TT--HHHHHHHHHHHHHHHHT-S---HHHHHHHHHHHHHHHHTTSHHHHHHHHHHHHHHHHHHHHHHHHHHEETTEE-HHHHHHHHHHHHHTT--HHHHHHHHHHHHHHTT-EE--S-------SSSHHHHHHHHHHHHHHHHHHHHHHHHHHHHHHHHHHHHHHH--SHHHHHHHHHHHHHHS-S-HHHHHHHHHHHHHHHHHHHHHHHHHHHHHHHHHHHHHHHHTT-HHHHHHHHHHHHHH-TT-TTHHHHHHHHHHHHHHHHHHHHHHHHHS-TT-HHHHHHHHHHHHHH-TT-TTHHHHHHHHHHHHHHHHHHHHHH--

pLDDT: mean 78.91, std 13.86, range [26.73, 95.94]

Radius of gyration: 53.3 Å; Cα contacts (8 Å, |Δi|>4): 425; chai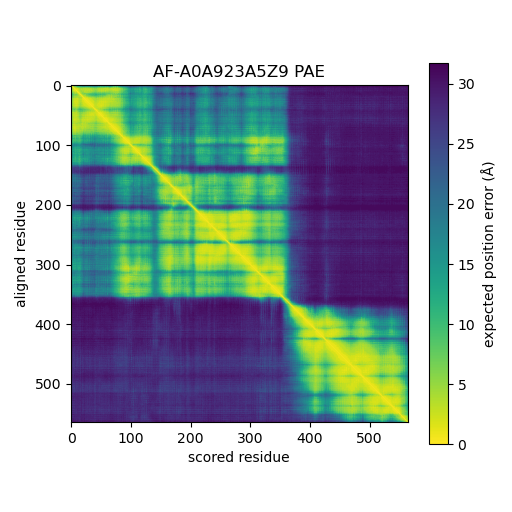ns: 1; bounding box: 142×51×142 Å

Mean predicted aligned error: 19.79 Å

Sequence (564 aa):
MKHNNFYLLLDLSLNPPEEDQEKIETAIKKKQAEWSKQRNHPTHGIQAKQFIGFIPEIRRIMADPNLRKQEAEKANAILSEKNKDKFSAIDRHLSIYQSKGIVTSQEIQKLVKIHSVETDEILKWMLKKEKEKKTSPISARKDEKKTELPVEKKLDEILKSLAIRIRKGFILEEEITYLSKTYNIDPGDIKKNIPFPVQAKKDPSVAEVPQPLDQTIFKTINDNLKIVGKNNLYEFLELPIGSDLETLKKRAAKIQQELLGVSKKDAAMTAGSTLAGHCRTIFKLPETRISYDISRARSILELLDSDIDIAQFDGVIRSEYTDAIIKNAAELGMSYEEAYDYIEEYCTQKNWKVKSKQKRKRLLTITSIAASVVIVVIAASIFLITYYRNEQLRQEFSQVLTTIETQKKLEDKKETLIQYIKSRKKNQFSIEAEKKISLIENLIKKRNALEEKDYQSAIKKASTVLAGKKYEKAQTIYNNYLEKHPDGKHAQEINKSVSEIPNLIETRDFQAINQIPNTDLLKRLEAAKQYLKNYPQGQFHTDVEKTIMDMEEPYFALIRQEVT

Foldseek 3Di:
DDPDQLCVLLVADLVVGDLDPVSQVVSLVVSLVVLVVCCPPPPCNVVSVVVNVCSVVSNVQSVDPVSSVVSSVVVVVVVVVVVCVLCVLVVLLVVLCCLVVDRDPVLLVLSCVVSVDDSVVSVVVVVVVVVVVVPDDDDDPPPDDPDQDPPVVLLLLVVLQVLQVCLQQAAELVNLVVSCVVNVHDSVVNVQLDLGHYDDDPDPPDDPRQAAPDPVLLVLLCVLCVLLVHRDLCVLLVHDPSDDLVSQLVSLVVQLVVLVPDPDDDSNSVSSNVSSVVSNVQSVDSSSVSNHSSNVSVVLVVSLLVLLVSQDDPLEHEQSSLVSSLVVVVVSSHDSVRSVVVSVVSSVVVVGYYDHDDDPDPDDPDPCPVVVVVVVVVVVVVVVVVVVVVVVLVVVLVVLVVVLVPDDDLVVNLVSLVVVLVVDDDDPSNVVSVVVNVVSVVVVVVVLVVLVVLVVVLVVVLVVCVVVLNLVVNLVSLVVSCVVCVVHPCNVVSVVVNVCSVLSNLVVLVVVLVPPDPVPLVVSLVSLVVSCVVCVPHPCNVVSVVVNVVSPVVVVVVVVVVVD

Solvent-accessible surface area (backbone atoms only — not comparable to full-atom values): 31695 Å² total; per-residue (Å²): 118,84,83,76,49,63,46,71,74,49,73,52,57,69,86,71,58,73,79,55,66,68,61,50,53,50,33,49,53,53,49,49,54,53,28,61,70,33,39,80,36,95,89,48,13,70,60,21,51,51,55,58,69,40,47,67,56,48,53,57,39,64,69,36,73,67,54,32,49,55,45,47,52,51,40,50,49,54,50,48,53,60,43,46,61,63,45,46,59,49,50,56,53,48,51,36,45,45,57,72,72,65,78,48,73,67,58,52,52,50,50,24,67,74,69,72,45,60,68,67,59,55,51,52,50,51,54,50,53,52,53,55,58,72,73,50,83,91,80,78,88,74,82,74,75,88,65,86,72,55,70,72,59,50,49,52,50,50,52,41,33,49,42,53,52,31,60,71,55,44,43,47,51,67,57,47,51,50,50,19,67,73,72,72,46,61,56,64,66,52,58,70,42,45,86,64,57,73,36,88,66,96,66,93,82,81,72,87,60,62,62,55,51,58,67,69,59,52,48,54,50,53,57,30,29,58,65,65,72,37,95,46,73,41,62,67,64,73,44,63,83,41,59,54,57,65,61,53,37,52,46,26,52,50,52,36,54,60,57,70,71,50,92,72,82,37,73,43,53,50,29,48,44,52,46,27,53,48,44,48,60,32,44,64,42,75,65,44,38,49,9,48,48,25,41,50,19,48,59,59,46,51,56,53,52,52,48,51,65,63,50,42,52,98,50,32,32,48,43,54,33,52,55,42,50,36,52,56,34,38,77,64,36,39,53,72,67,56,31,49,53,48,54,51,52,54,27,53,78,70,72,32,47,76,50,73,85,71,86,78,83,88,76,73,87,86,80,38,70,68,54,48,52,50,49,50,52,49,50,49,48,51,48,50,52,53,50,54,52,49,52,51,52,49,51,53,50,50,50,53,51,54,56,41,67,74,46,87,53,68,66,60,36,40,50,54,42,50,51,54,42,74,76,46,80,92,48,77,64,44,54,50,38,52,55,52,38,54,54,48,51,54,50,52,52,52,53,52,54,50,51,53,53,51,49,57,50,35,53,56,54,24,53,60,31,45,75,69,71,38,44,71,61,24,44,51,43,47,48,58,47,37,74,76,34,66,88,38,95,59,29,64,62,47,50,52,56,51,68,52,41,62,60,52,48,52,53,49,56,55,50,54,42,73,68,48,57,90,85,47,54,68,65,36,49,51,47,43,54,52,44,47,70,77,32,78,84,38,97,57,40,69,62,44,52,50,54,49,59,71,44,46,63,62,49,57,52,51,56,54,63,76,75,108

Nearest PDB structures (foldseek):
  9cnx-assembly1_D  TM=4.698E-01  e=1.782E-01  Escherichia coli
  2yhc-assembly1_A  TM=3.971E-01  e=6.098E-01  Escherichia coli BL21(DE3)
  5efr-assembly1_A  TM=1.977E-01  e=5.667E-02  Rhodothermus marinus
  8fbk-assembly1_A  TM=1.688E-01  e=1.618E+00  synthetic construct